Protein AF-0000000068879918 (afdb_homodimer)

Structure (mmCIF, N/CA/C/O backbone):
data_AF-0000000068879918-model_v1
#
loop_
_entity.id
_entity.type
_entity.pdbx_description
1 polymer 'Methyltransferase type 11'
#
loop_
_atom_site.group_PDB
_atom_site.id
_atom_site.type_symbol
_atom_site.label_atom_id
_atom_site.label_alt_id
_atom_site.label_comp_id
_atom_site.label_asym_id
_atom_site.label_entity_id
_atom_site.label_seq_id
_atom_site.pdbx_PDB_ins_code
_atom_site.Cartn_x
_atom_site.Cartn_y
_atom_site.Cartn_z
_atom_site.occupancy
_atom_site.B_iso_or_equiv
_atom_site.auth_seq_id
_atom_site.auth_comp_id
_atom_site.auth_asym_id
_atom_site.auth_atom_id
_atom_site.pdbx_PDB_model_num
ATOM 1 N N . MET A 1 1 ? -25.469 12.383 13.219 1 71.81 1 MET A N 1
ATOM 2 C CA . MET A 1 1 ? -25.219 13.414 14.227 1 71.81 1 MET A CA 1
ATOM 3 C C . MET A 1 1 ? -23.906 14.141 13.953 1 71.81 1 MET A C 1
ATOM 5 O O . MET A 1 1 ? -22.953 13.539 13.477 1 71.81 1 MET A O 1
ATOM 9 N N . ALA A 1 2 ? -24.047 15.398 14.344 1 74.88 2 ALA A N 1
ATOM 10 C CA . ALA A 1 2 ? -22.891 16.281 14.164 1 74.88 2 ALA A CA 1
ATOM 11 C C . ALA A 1 2 ? -21.719 15.828 15.031 1 74.88 2 ALA A C 1
ATOM 13 O O . ALA A 1 2 ? -21.906 15.094 16 1 74.88 2 ALA A O 1
ATOM 14 N N . THR A 1 3 ? -20.391 16.094 14.531 1 83.75 3 THR A N 1
ATOM 15 C CA . THR A 1 3 ? -19.188 15.781 15.273 1 83.75 3 THR A CA 1
ATOM 16 C C . THR A 1 3 ? -19.234 16.375 16.688 1 83.75 3 THR A C 1
ATOM 18 O O . THR A 1 3 ? -19.594 17.547 16.859 1 83.75 3 THR A O 1
ATOM 21 N N . ALA A 1 4 ? -18.984 15.562 17.625 1 81.88 4 ALA A N 1
ATOM 22 C CA . ALA A 1 4 ? -18.875 16.031 19 1 81.88 4 ALA A CA 1
ATOM 23 C C . ALA A 1 4 ? -17.5 16.656 19.266 1 81.88 4 ALA A C 1
ATOM 25 O O . ALA A 1 4 ? -16.562 15.969 19.656 1 81.88 4 ALA A O 1
ATOM 26 N N . THR A 1 5 ? -17.5 17.938 19.094 1 85.38 5 THR A N 1
ATOM 27 C CA . THR A 1 5 ? -16.234 18.656 19.188 1 85.38 5 THR A CA 1
ATOM 28 C C . THR A 1 5 ? -15.594 18.484 20.562 1 85.38 5 THR A C 1
ATOM 30 O O . THR A 1 5 ? -14.367 18.375 20.672 1 85.38 5 THR A O 1
ATOM 33 N N . ASP A 1 6 ? -16.422 18.453 21.531 1 85.56 6 ASP A N 1
ATOM 34 C CA . ASP A 1 6 ? -15.922 18.266 22.891 1 85.56 6 ASP A CA 1
ATOM 35 C C . ASP A 1 6 ? -15.242 16.906 23.047 1 85.56 6 ASP A C 1
ATOM 37 O O . ASP A 1 6 ? -14.242 16.781 23.75 1 85.56 6 ASP A O 1
ATOM 41 N N . SER A 1 7 ? -15.812 15.938 22.422 1 84.62 7 SER A N 1
ATOM 42 C CA . SER A 1 7 ? -15.234 14.602 22.484 1 84.62 7 SER A CA 1
ATOM 43 C C . SER A 1 7 ? -13.875 14.547 21.797 1 84.62 7 SER A C 1
ATOM 45 O O . SER A 1 7 ? -12.969 13.859 22.25 1 84.62 7 SER A O 1
ATOM 47 N N . VAL A 1 8 ? -13.695 15.242 20.703 1 88.5 8 VAL A N 1
ATOM 48 C CA . VAL A 1 8 ? -12.422 15.312 20 1 88.5 8 VAL A CA 1
ATOM 49 C C . VAL A 1 8 ? -11.375 15.984 20.875 1 88.5 8 VAL A C 1
ATOM 51 O O . VAL A 1 8 ? -10.266 15.469 21.031 1 88.5 8 VAL A O 1
ATOM 54 N N . ALA A 1 9 ? -11.766 17.094 21.484 1 88.25 9 ALA A N 1
ATOM 55 C CA . ALA A 1 9 ? -10.852 17.812 22.359 1 88.25 9 ALA A CA 1
ATOM 56 C C . ALA A 1 9 ? -10.445 16.969 23.547 1 88.25 9 ALA A C 1
ATOM 58 O O . ALA A 1 9 ? -9.281 16.969 23.953 1 88.25 9 ALA A O 1
ATOM 59 N N . GLN A 1 10 ? -11.406 16.297 24.109 1 85.06 10 GLN A N 1
ATOM 60 C CA . GLN A 1 10 ? -11.125 15.422 25.25 1 85.06 10 GLN A CA 1
ATOM 61 C C . GLN A 1 10 ? -10.188 14.289 24.859 1 85.06 10 GLN A C 1
ATOM 63 O O . GLN A 1 10 ? -9.273 13.945 25.609 1 85.06 10 GLN A O 1
ATOM 68 N N . LEU A 1 11 ? -10.414 13.719 23.688 1 84.25 11 LEU A N 1
ATOM 69 C CA . LEU A 1 11 ? -9.547 12.656 23.203 1 84.25 11 LEU A CA 1
ATOM 70 C C . LEU A 1 11 ? -8.102 13.133 23.109 1 84.25 11 LEU A C 1
ATOM 72 O O . LEU A 1 11 ? -7.199 12.508 23.672 1 84.25 11 LEU A O 1
ATOM 76 N N . TYR A 1 12 ? -7.887 14.188 22.516 1 88.81 12 TYR A N 1
ATOM 77 C CA . TYR A 1 12 ? -6.535 14.672 22.266 1 88.81 12 TYR A CA 1
ATOM 78 C C . TYR A 1 12 ? -5.914 15.234 23.531 1 88.81 12 TYR A C 1
ATOM 80 O O . TYR A 1 12 ? -4.688 15.281 23.672 1 88.81 12 TYR A O 1
ATOM 88 N N . SER A 1 13 ? -6.715 15.664 24.438 1 86.31 13 SER A N 1
ATOM 89 C CA . SER A 1 13 ? -6.176 16 25.75 1 86.31 13 SER A CA 1
ATOM 90 C C . SER A 1 13 ? -5.621 14.773 26.453 1 86.31 13 SER A C 1
ATOM 92 O O . SER A 1 13 ? -4.559 14.836 27.078 1 86.31 13 SER A O 1
ATOM 94 N N . THR A 1 14 ? -6.363 13.719 26.297 1 83.94 14 THR A N 1
ATOM 95 C CA . THR A 1 14 ? -5.996 12.461 26.953 1 83.94 14 THR A CA 1
ATOM 96 C C . THR A 1 14 ? -4.711 11.898 26.359 1 83.94 14 THR A C 1
ATOM 98 O O . THR A 1 14 ? -3.873 11.352 27.078 1 83.94 14 THR A O 1
ATOM 101 N N . ILE A 1 15 ? -4.539 12.156 25.062 1 84 15 ILE A N 1
ATOM 102 C CA . ILE A 1 15 ? -3.387 11.531 24.406 1 84 15 ILE A CA 1
ATOM 103 C C . ILE A 1 15 ? -2.367 12.609 24.031 1 84 15 ILE A C 1
ATOM 105 O O . ILE A 1 15 ? -1.594 12.43 23.094 1 84 15 ILE A O 1
ATOM 109 N N . ALA A 1 16 ? -2.367 13.68 24.688 1 83.62 16 ALA A N 1
ATOM 110 C CA . ALA A 1 16 ? -1.575 14.844 24.312 1 83.62 16 ALA A CA 1
ATOM 111 C C . ALA A 1 16 ? -0.088 14.508 24.266 1 83.62 16 ALA A C 1
ATOM 113 O O . ALA A 1 16 ? 0.608 14.867 23.312 1 83.62 16 ALA A O 1
ATOM 114 N N . THR A 1 17 ? 0.417 13.789 25.219 1 84.56 17 THR A N 1
ATOM 115 C CA . THR A 1 17 ? 1.835 13.453 25.281 1 84.56 17 THR A CA 1
ATOM 116 C C . THR A 1 17 ? 2.23 12.547 24.125 1 84.56 17 THR A C 1
ATOM 118 O O . THR A 1 17 ? 3.258 12.766 23.469 1 84.56 17 THR A O 1
ATOM 121 N N . SER A 1 18 ? 1.394 11.594 23.844 1 86.12 18 SER A N 1
ATOM 122 C CA . SER A 1 18 ? 1.665 10.703 22.734 1 86.12 18 SER A CA 1
ATOM 123 C C . SER A 1 18 ? 1.557 11.438 21.391 1 86.12 18 SER A C 1
ATOM 125 O O . SER A 1 18 ? 2.326 11.172 20.469 1 86.12 18 SER A O 1
ATOM 127 N N . GLU A 1 19 ? 0.648 12.305 21.359 1 85.56 19 GLU A N 1
ATOM 128 C CA . GLU A 1 19 ? 0.475 13.086 20.125 1 85.56 19 GLU A CA 1
ATOM 129 C C . GLU A 1 19 ? 1.695 13.953 19.859 1 85.56 19 GLU A C 1
ATOM 131 O O . GLU A 1 19 ? 2.078 14.148 18.703 1 85.56 19 GLU A O 1
ATOM 136 N N . ALA A 1 20 ? 2.336 14.383 20.875 1 85.12 20 ALA A N 1
ATOM 137 C CA . ALA A 1 20 ? 3.496 15.258 20.75 1 85.12 20 ALA A CA 1
ATOM 138 C C . ALA A 1 20 ? 4.66 14.531 20.078 1 85.12 20 ALA A C 1
ATOM 140 O O . ALA A 1 20 ? 5.484 15.156 19.406 1 85.12 20 ALA A O 1
ATOM 141 N N . THR A 1 21 ? 4.625 13.211 20.172 1 86.88 21 THR A N 1
ATOM 142 C CA . THR A 1 21 ? 5.758 12.461 19.641 1 86.88 21 THR A CA 1
ATOM 143 C C . THR A 1 21 ? 5.344 11.633 18.438 1 86.88 21 THR A C 1
ATOM 145 O O . THR A 1 21 ? 6.191 11.047 17.75 1 86.88 21 THR A O 1
ATOM 148 N N . ARG A 1 22 ? 4.152 11.641 18.078 1 87.06 22 ARG A N 1
ATOM 149 C CA . ARG A 1 22 ? 3.6 10.734 17.078 1 87.06 22 ARG A CA 1
ATOM 150 C C . ARG A 1 22 ? 4.301 10.914 15.734 1 87.06 22 ARG A C 1
ATOM 152 O O . ARG A 1 22 ? 4.73 9.938 15.117 1 87.06 22 ARG A O 1
ATOM 159 N N . LEU A 1 23 ? 4.406 12.156 15.305 1 87.94 23 LEU A N 1
ATOM 160 C CA . LEU A 1 23 ? 4.949 12.414 13.977 1 87.94 23 LEU A CA 1
ATOM 161 C C . LEU A 1 23 ? 6.438 12.094 13.922 1 87.94 23 LEU A C 1
ATOM 163 O O . LEU A 1 23 ? 6.973 11.773 12.859 1 87.94 23 LEU A O 1
ATOM 167 N N . ALA A 1 24 ? 7.113 12.156 15.055 1 88.31 24 ALA A N 1
ATOM 168 C CA . ALA A 1 24 ? 8.516 11.766 15.117 1 88.31 24 ALA A CA 1
ATOM 169 C C . ALA A 1 24 ? 8.68 10.266 14.891 1 88.31 24 ALA A C 1
ATOM 171 O O . ALA A 1 24 ? 9.688 9.82 14.336 1 88.31 24 ALA A O 1
ATOM 172 N N . LEU A 1 25 ? 7.684 9.539 15.211 1 91.81 25 LEU A N 1
ATOM 173 C CA . LEU A 1 25 ? 7.711 8.086 15.094 1 91.81 25 LEU A CA 1
ATOM 174 C C . LEU A 1 25 ? 7.355 7.652 13.672 1 91.81 25 LEU A C 1
ATOM 176 O O . LEU A 1 25 ? 7.488 6.477 13.328 1 91.81 25 LEU A O 1
ATOM 180 N N . HIS A 1 26 ? 6.941 8.578 12.859 1 95.38 26 HIS A N 1
ATOM 181 C CA . HIS A 1 26 ? 6.547 8.312 11.477 1 95.38 26 HIS A CA 1
ATOM 182 C C . HIS A 1 26 ? 7.27 9.242 10.508 1 95.38 26 HIS A C 1
ATOM 184 O O . HIS A 1 26 ? 6.66 10.148 9.945 1 95.38 26 HIS A O 1
ATOM 190 N N . PRO A 1 27 ? 8.508 8.938 10.297 1 96.38 27 PRO A N 1
ATOM 191 C CA . PRO A 1 27 ? 9.367 9.875 9.586 1 96.38 27 PRO A CA 1
ATOM 192 C C . PRO A 1 27 ? 8.922 10.109 8.141 1 96.38 27 PRO A C 1
ATOM 194 O O . PRO A 1 27 ? 9.07 11.211 7.617 1 96.38 27 PRO A O 1
ATOM 197 N N . MET A 1 28 ? 8.422 9.086 7.457 1 97.56 28 MET A N 1
ATOM 198 C CA . MET A 1 28 ? 7.996 9.305 6.078 1 97.56 28 MET A CA 1
ATOM 199 C C . MET A 1 28 ? 6.777 10.219 6.02 1 97.56 28 MET A C 1
ATOM 201 O O . MET A 1 28 ? 6.703 11.109 5.172 1 97.56 28 MET A O 1
ATOM 205 N N . GLU A 1 29 ? 5.789 9.969 6.945 1 97.81 29 GLU A N 1
ATOM 206 C CA . GLU A 1 29 ? 4.652 10.883 7 1 97.81 29 GLU A CA 1
ATOM 207 C C . GLU A 1 29 ? 5.109 12.32 7.207 1 97.81 29 GLU A C 1
ATOM 209 O O . GLU A 1 29 ? 4.656 13.227 6.5 1 97.81 29 GLU A O 1
ATOM 214 N N . ARG A 1 30 ? 5.988 12.539 8.148 1 97.06 30 ARG A N 1
ATOM 215 C CA . ARG A 1 30 ? 6.492 13.867 8.484 1 97.06 30 ARG A CA 1
ATOM 216 C C . ARG A 1 30 ? 7.219 14.492 7.297 1 97.06 30 ARG A C 1
ATOM 218 O O . ARG A 1 30 ? 6.875 15.594 6.863 1 97.06 30 ARG A O 1
ATOM 225 N N . GLU A 1 31 ? 8.148 13.766 6.719 1 97.88 31 GLU A N 1
ATOM 226 C CA . GLU A 1 31 ? 9.039 14.32 5.703 1 97.88 31 GLU A CA 1
ATOM 227 C C . GLU A 1 31 ? 8.289 14.578 4.398 1 97.88 31 GLU A C 1
ATOM 229 O O . GLU A 1 31 ? 8.516 15.602 3.742 1 97.88 31 GLU A O 1
ATOM 234 N N . ILE A 1 32 ? 7.438 13.68 4.004 1 98.44 32 ILE A N 1
ATOM 235 C CA . ILE A 1 32 ? 6.727 13.859 2.744 1 98.44 32 ILE A CA 1
ATOM 236 C C . ILE A 1 32 ? 5.719 15 2.877 1 98.44 32 ILE A C 1
ATOM 238 O O . ILE A 1 32 ? 5.535 15.789 1.947 1 98.44 32 ILE A O 1
ATOM 242 N N . THR A 1 33 ? 5.062 15.094 4.043 1 98.56 33 THR A N 1
ATOM 243 C CA . THR A 1 33 ? 4.164 16.203 4.301 1 98.56 33 THR A CA 1
ATOM 244 C C . THR A 1 33 ? 4.91 17.531 4.223 1 98.56 33 THR A C 1
ATOM 246 O O . THR A 1 33 ? 4.5 18.438 3.5 1 98.56 33 THR A O 1
ATOM 249 N N . LEU A 1 34 ? 6.016 17.641 4.879 1 98.31 34 LEU A N 1
ATOM 250 C CA . LEU A 1 34 ? 6.805 18.859 4.895 1 98.31 34 LEU A CA 1
ATOM 251 C C . LEU A 1 34 ? 7.312 19.203 3.496 1 98.31 34 LEU A C 1
ATOM 253 O O . LEU A 1 34 ? 7.262 20.359 3.072 1 98.31 34 LEU A O 1
ATOM 257 N N . ARG A 1 35 ? 7.789 18.203 2.762 1 98.5 35 ARG A N 1
ATOM 258 C CA . ARG A 1 35 ? 8.273 18.422 1.403 1 98.5 35 ARG A CA 1
ATOM 259 C C . ARG A 1 35 ? 7.156 18.938 0.5 1 98.5 35 ARG A C 1
ATOM 261 O O . ARG A 1 35 ? 7.383 19.812 -0.336 1 98.5 35 ARG A O 1
ATOM 268 N N . THR A 1 36 ? 6.008 18.344 0.659 1 98.75 36 THR A N 1
ATOM 269 C CA . THR A 1 36 ? 4.859 18.781 -0.127 1 98.75 36 THR A CA 1
ATOM 270 C C . THR A 1 36 ? 4.531 20.25 0.17 1 98.75 36 THR A C 1
ATOM 272 O O . THR A 1 36 ? 4.328 21.031 -0.75 1 98.75 36 THR A O 1
ATOM 275 N N . ILE A 1 37 ? 4.523 20.594 1.46 1 98.75 37 ILE A N 1
ATOM 276 C CA . ILE A 1 37 ? 4.219 21.969 1.869 1 98.75 37 ILE A CA 1
ATOM 277 C C . ILE A 1 37 ? 5.293 22.906 1.335 1 98.75 37 ILE A C 1
ATOM 279 O O . ILE A 1 37 ? 4.977 23.922 0.697 1 98.75 37 ILE A O 1
ATOM 283 N N . ARG A 1 38 ? 6.5 22.578 1.522 1 98.5 38 ARG A N 1
ATOM 284 C CA . ARG A 1 38 ? 7.633 23.406 1.136 1 98.5 38 ARG A CA 1
ATOM 285 C C . ARG A 1 38 ? 7.656 23.641 -0.373 1 98.5 38 ARG A C 1
ATOM 287 O O . ARG A 1 38 ? 8.023 24.719 -0.838 1 98.5 38 ARG A O 1
ATOM 294 N N . ALA A 1 39 ? 7.254 22.656 -1.117 1 98.19 39 ALA A N 1
ATOM 295 C CA . ALA A 1 39 ? 7.289 22.734 -2.576 1 98.19 39 ALA A CA 1
ATOM 296 C C . ALA A 1 39 ? 6.273 23.734 -3.102 1 98.19 39 ALA A C 1
ATOM 298 O O . ALA A 1 39 ? 6.387 24.219 -4.234 1 98.19 39 ALA A O 1
ATOM 299 N N . HIS A 1 40 ? 5.312 24.078 -2.236 1 98.25 40 HIS A N 1
ATOM 300 C CA . HIS A 1 40 ? 4.223 24.906 -2.744 1 98.25 40 HIS A CA 1
ATOM 301 C C . HIS A 1 40 ? 4.188 26.266 -2.039 1 98.25 40 HIS A C 1
ATOM 303 O O . HIS A 1 40 ? 3.252 27.047 -2.232 1 98.25 40 HIS A O 1
ATOM 309 N N . LEU A 1 41 ? 5.141 26.547 -1.17 1 97.81 41 LEU A N 1
ATOM 310 C CA . LEU A 1 41 ? 5.191 27.812 -0.448 1 97.81 41 LEU A CA 1
ATOM 311 C C . LEU A 1 41 ? 6.391 28.641 -0.887 1 97.81 41 LEU A C 1
ATOM 313 O O . LEU A 1 41 ? 7.512 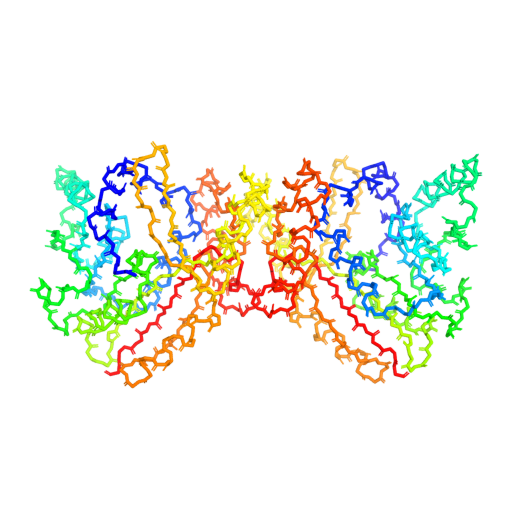28.125 -0.968 1 97.81 41 LEU A O 1
ATOM 317 N N . PRO A 1 42 ? 6.227 29.891 -1.169 1 96.31 42 PRO A N 1
ATOM 318 C CA . PRO A 1 42 ? 7.379 30.781 -1.353 1 96.31 42 PRO A CA 1
ATOM 319 C C . PRO A 1 42 ? 8.148 31.016 -0.057 1 96.31 42 PRO A C 1
ATOM 321 O O . PRO A 1 42 ? 7.703 30.609 1.019 1 96.31 42 PRO A O 1
ATOM 324 N N . ALA A 1 43 ? 9.289 31.641 -0.248 1 96.19 43 ALA A N 1
ATOM 325 C CA . ALA A 1 43 ? 10.078 31.984 0.929 1 96.19 43 ALA A CA 1
ATOM 326 C C . ALA A 1 43 ? 9.359 33.031 1.786 1 96.19 43 ALA A C 1
ATOM 328 O O . ALA A 1 43 ? 8.641 33.875 1.265 1 96.19 43 ALA A O 1
ATOM 329 N N . ALA A 1 44 ? 9.555 32.906 3.035 1 96.88 44 ALA A N 1
ATOM 330 C CA . ALA A 1 44 ? 9.047 33.875 4.004 1 96.88 44 ALA A CA 1
ATOM 331 C C . ALA A 1 44 ? 7.535 34.031 3.881 1 96.88 44 ALA A C 1
ATOM 333 O O . ALA A 1 44 ? 7.027 35.156 3.791 1 96.88 44 ALA A O 1
ATOM 334 N N . SER A 1 45 ? 6.84 32.906 3.83 1 98.06 45 SER A N 1
ATOM 335 C CA . SER A 1 45 ? 5.391 32.875 3.654 1 98.06 45 SER A CA 1
ATOM 336 C C . SER A 1 45 ? 4.668 33.125 4.977 1 98.06 45 SER A C 1
ATOM 338 O O . SER A 1 45 ? 5.219 32.844 6.047 1 98.06 45 SER A O 1
ATOM 340 N N . ALA A 1 46 ? 3.498 33.719 4.875 1 98.75 46 ALA A N 1
ATOM 341 C CA . ALA A 1 46 ? 2.521 33.656 5.961 1 98.75 46 ALA A CA 1
ATOM 342 C C . ALA A 1 46 ? 1.729 32.375 5.918 1 98.75 46 ALA A C 1
ATOM 344 O O . ALA A 1 46 ? 1.138 32.031 4.891 1 98.75 46 ALA A O 1
ATOM 345 N N . VAL A 1 47 ? 1.777 31.609 7.047 1 98.88 47 VAL A N 1
ATOM 346 C CA . VAL A 1 47 ? 1.152 30.281 7.062 1 98.88 47 VAL A CA 1
ATOM 347 C C . VAL A 1 47 ? 0.198 30.188 8.25 1 98.88 47 VAL A C 1
ATOM 349 O O . VAL A 1 47 ? 0.524 30.625 9.359 1 98.88 47 VAL A O 1
ATOM 352 N N . ALA A 1 48 ? -0.997 29.75 8.023 1 98.94 48 ALA A N 1
ATOM 353 C CA . ALA A 1 48 ? -1.915 29.375 9.094 1 98.94 48 ALA A CA 1
ATOM 354 C C . ALA A 1 48 ? -1.954 27.859 9.281 1 98.94 48 ALA A C 1
ATOM 356 O O . ALA A 1 48 ? -2.26 27.125 8.344 1 98.94 48 ALA A O 1
ATOM 357 N N . ASP A 1 49 ? -1.617 27.375 10.445 1 98.88 49 ASP A N 1
ATOM 358 C CA . ASP A 1 49 ? -1.712 25.953 10.797 1 98.88 49 ASP A CA 1
ATOM 359 C C . ASP A 1 49 ? -2.971 25.672 11.609 1 98.88 49 ASP A C 1
ATOM 361 O O . ASP A 1 49 ? -2.945 25.75 12.844 1 98.88 49 ASP A O 1
ATOM 365 N N . VAL A 1 50 ? -4.047 25.281 10.93 1 98.75 50 VAL A N 1
ATOM 366 C CA . VAL A 1 50 ? -5.355 25.047 11.531 1 98.75 50 VAL A CA 1
ATOM 367 C C . VAL A 1 50 ? -5.469 23.578 11.969 1 98.75 50 VAL A C 1
ATOM 369 O O . VAL A 1 50 ? -5.453 22.672 11.133 1 98.75 50 VAL A O 1
ATOM 372 N N . GLY A 1 51 ? -5.676 23.391 13.25 1 97.81 51 GLY A N 1
ATOM 373 C CA . GLY A 1 51 ? -5.586 22.047 13.805 1 97.81 51 GLY A CA 1
ATOM 374 C C . GLY A 1 51 ? -4.156 21.562 13.953 1 97.81 51 GLY A C 1
ATOM 375 O O . GLY A 1 51 ? -3.859 20.391 13.672 1 97.81 51 GLY A O 1
ATOM 376 N N . GLY A 1 52 ? -3.287 22.406 14.391 1 97.25 52 GLY A N 1
ATOM 377 C CA . GLY A 1 52 ? -1.855 22.156 14.305 1 97.25 52 GLY A CA 1
ATOM 378 C C . GLY A 1 52 ? -1.321 21.359 15.477 1 97.25 52 GLY A C 1
ATOM 379 O O . GLY A 1 52 ? -0.159 20.953 15.477 1 97.25 52 GLY A O 1
ATOM 380 N N . GLY A 1 53 ? -2.146 21.078 16.484 1 96.69 53 GLY A N 1
ATOM 381 C CA . GLY A 1 53 ? -1.745 20.281 17.625 1 96.69 53 GLY A CA 1
ATOM 382 C C . GLY A 1 53 ? -0.607 20.906 18.422 1 96.69 53 GLY A C 1
ATOM 383 O O . GLY A 1 53 ? -0.645 22.094 18.75 1 96.69 53 GLY A O 1
ATOM 384 N N . PRO A 1 54 ? 0.319 20.109 18.797 1 96.25 54 PRO A N 1
ATOM 385 C CA . PRO A 1 54 ? 1.458 20.625 19.547 1 96.25 54 PRO A CA 1
ATOM 386 C C . PRO A 1 54 ? 2.445 21.406 18.688 1 96.25 54 PRO A C 1
ATOM 388 O O . PRO A 1 54 ? 3.506 21.812 19.156 1 96.25 54 PRO A O 1
ATOM 391 N N . GLY A 1 55 ? 2.182 21.547 17.453 1 97.31 55 GLY A N 1
ATOM 392 C CA . GLY A 1 55 ? 2.867 22.5 16.609 1 97.31 55 GLY A CA 1
ATOM 393 C C . GLY A 1 55 ? 4.102 21.922 15.938 1 97.31 55 GLY A C 1
ATOM 394 O O . GLY A 1 55 ? 5.035 22.672 15.609 1 97.31 55 GLY A O 1
ATOM 395 N N . LYS A 1 56 ? 4.16 20.641 15.664 1 96.19 56 LYS A N 1
ATOM 396 C CA . LYS A 1 56 ? 5.348 20.031 15.078 1 96.19 56 LYS A CA 1
ATOM 397 C C . LYS A 1 56 ? 5.617 20.578 13.68 1 96.19 56 LYS A C 1
ATOM 399 O O . LYS A 1 56 ? 6.734 21 13.383 1 96.19 56 LYS A O 1
ATOM 404 N N . LEU A 1 57 ? 4.652 20.609 12.844 1 97.88 57 LEU A N 1
ATOM 405 C CA . LEU A 1 57 ? 4.816 21.141 11.492 1 97.88 57 LEU A CA 1
ATOM 406 C C . LEU A 1 57 ? 4.941 22.656 11.516 1 97.88 57 LEU A C 1
ATOM 408 O O . LEU A 1 57 ? 5.727 23.234 10.758 1 97.88 57 LEU A O 1
ATOM 412 N N . ALA A 1 58 ? 4.215 23.281 12.406 1 98.31 58 ALA A N 1
ATOM 413 C CA . ALA A 1 58 ? 4.258 24.734 12.523 1 98.31 58 ALA A CA 1
ATOM 414 C C . ALA A 1 58 ? 5.66 25.219 12.875 1 98.31 58 ALA A C 1
ATOM 416 O O . ALA A 1 58 ? 6.191 26.125 12.219 1 98.31 58 ALA A O 1
ATOM 417 N N . PHE A 1 59 ? 6.277 24.594 13.867 1 97.88 59 PHE A N 1
ATOM 418 C CA . PHE A 1 59 ? 7.609 25.016 14.297 1 97.88 59 PHE A CA 1
ATOM 419 C C . PHE A 1 59 ? 8.648 24.703 13.227 1 97.88 59 PHE A C 1
ATOM 421 O O . PHE A 1 59 ? 9.609 25.438 13.047 1 97.88 59 PHE A O 1
ATOM 428 N N . ALA A 1 60 ? 8.461 23.594 12.516 1 97.31 60 ALA A N 1
ATOM 429 C CA . ALA A 1 60 ? 9.367 23.281 11.414 1 97.31 60 ALA A CA 1
ATOM 430 C C . ALA A 1 60 ? 9.312 24.359 10.336 1 97.31 60 ALA A C 1
ATOM 432 O O . ALA A 1 60 ? 10.344 24.766 9.797 1 97.31 60 ALA A O 1
ATOM 433 N N . LEU A 1 61 ? 8.125 24.859 10.039 1 98.31 61 LEU A N 1
ATOM 434 C CA . LEU A 1 61 ? 7.961 25.906 9.039 1 98.31 61 LEU A CA 1
ATOM 435 C C . LEU A 1 61 ? 8.5 27.234 9.547 1 98.31 61 LEU A C 1
ATOM 437 O O . LEU A 1 61 ? 9.062 28.016 8.781 1 98.31 61 LEU A O 1
ATOM 441 N N . ALA A 1 62 ? 8.336 27.469 10.836 1 98.31 62 ALA A N 1
ATOM 442 C CA . ALA A 1 62 ? 8.953 28.656 11.43 1 98.31 62 ALA A CA 1
ATOM 443 C C . ALA A 1 62 ? 10.477 28.609 11.305 1 98.31 62 ALA A C 1
ATOM 445 O O . ALA A 1 62 ? 11.117 29.609 11 1 98.31 62 ALA A O 1
ATOM 446 N N . ASP A 1 63 ? 11.023 27.422 11.547 1 97.44 63 ASP A N 1
ATOM 447 C CA . ASP A 1 63 ? 12.461 27.219 11.398 1 97.44 63 ASP A CA 1
ATOM 448 C C . ASP A 1 63 ? 12.914 27.531 9.977 1 97.44 63 ASP A C 1
ATOM 450 O O . ASP A 1 63 ? 14.062 27.938 9.758 1 97.44 63 ASP A O 1
ATOM 454 N N . ASP A 1 64 ? 12.008 27.359 9.039 1 97.38 64 ASP A N 1
ATOM 455 C CA . ASP A 1 64 ? 12.305 27.625 7.637 1 97.38 64 ASP A CA 1
ATOM 456 C C . ASP A 1 64 ? 12.188 29.125 7.332 1 97.38 64 ASP A C 1
ATOM 458 O O . ASP A 1 64 ? 12.484 29.562 6.219 1 97.38 64 ASP A O 1
ATOM 462 N N . GLY A 1 65 ? 11.648 29.906 8.258 1 97.31 65 GLY A N 1
ATOM 463 C CA . GLY A 1 65 ? 11.57 31.344 8.078 1 97.31 65 GLY A CA 1
ATOM 464 C C . GLY A 1 65 ? 10.172 31.844 7.797 1 97.31 65 GLY A C 1
ATOM 465 O O . GLY A 1 65 ? 9.977 33 7.473 1 97.31 65 GLY A O 1
ATOM 466 N N . HIS A 1 66 ? 9.188 30.984 7.914 1 98.38 66 HIS A N 1
ATOM 467 C CA . HIS A 1 66 ? 7.805 31.391 7.66 1 98.38 66 HIS A CA 1
ATOM 468 C C . HIS A 1 66 ? 7.172 32 8.906 1 98.38 66 HIS A C 1
ATOM 470 O O . HIS A 1 66 ? 7.57 31.688 10.031 1 98.38 66 HIS A O 1
ATOM 476 N N . ALA A 1 67 ? 6.277 32.938 8.711 1 98.44 67 ALA A N 1
ATOM 477 C CA . ALA A 1 67 ? 5.43 33.438 9.797 1 98.44 67 ALA A CA 1
ATOM 478 C C . ALA A 1 67 ? 4.195 32.562 9.969 1 98.44 67 ALA A C 1
ATOM 480 O O . ALA A 1 67 ? 3.314 32.531 9.109 1 98.44 67 ALA A O 1
ATOM 481 N N . VAL A 1 68 ? 4.152 31.844 11.117 1 98.75 68 VAL A N 1
ATOM 482 C CA . VAL A 1 68 ? 3.131 30.797 11.258 1 98.75 68 VAL A CA 1
ATOM 483 C C . VAL A 1 68 ? 2.193 31.156 12.414 1 98.75 68 VAL A C 1
ATOM 485 O O . VAL A 1 68 ? 2.646 31.469 13.516 1 98.75 68 VAL A O 1
ATOM 488 N N . ASP A 1 69 ? 0.912 31.188 12.164 1 98.81 69 ASP A N 1
ATOM 489 C CA . ASP A 1 69 ? -0.134 31.234 13.18 1 98.81 69 ASP A CA 1
ATOM 490 C C . ASP A 1 69 ? -0.735 29.844 13.414 1 98.81 69 ASP A C 1
ATOM 492 O O . ASP A 1 69 ? -1.186 29.188 12.469 1 98.81 69 ASP A O 1
ATOM 496 N N . LEU A 1 70 ? -0.745 29.375 14.672 1 98.69 70 LEU A N 1
ATOM 497 C CA . LEU A 1 70 ? -1.251 28.047 14.992 1 98.69 70 LEU A CA 1
ATOM 498 C C . LEU A 1 70 ? -2.566 28.125 15.758 1 98.69 70 LEU A C 1
ATOM 500 O O . LEU A 1 70 ? -2.689 28.922 16.703 1 98.69 70 LEU A O 1
ATOM 504 N N . VAL A 1 71 ? -3.568 27.422 15.305 1 98.5 71 VAL A N 1
ATOM 505 C CA . VAL A 1 71 ? -4.852 27.281 15.984 1 98.5 71 VAL A CA 1
ATOM 506 C C . VAL A 1 71 ? -5.168 25.797 16.188 1 98.5 71 VAL A C 1
ATOM 508 O O . VAL A 1 71 ? -4.965 24.984 15.273 1 98.5 71 VAL A O 1
ATOM 511 N N . ASP A 1 72 ? -5.578 25.422 17.328 1 98.06 72 ASP A N 1
ATOM 512 C CA . ASP A 1 72 ? -6.039 24.062 17.578 1 98.06 72 ASP A CA 1
ATOM 513 C C . ASP A 1 72 ? -7.242 24.047 18.516 1 98.06 72 ASP A C 1
ATOM 515 O O . ASP A 1 72 ? -7.355 24.891 19.406 1 98.06 72 ASP A O 1
ATOM 519 N N . LEU A 1 73 ? -8.062 23.031 18.359 1 97 73 LEU A N 1
ATOM 520 C CA . LEU A 1 73 ? -9.289 22.891 19.125 1 97 73 LEU A CA 1
ATOM 521 C C . LEU A 1 73 ? -8.977 22.562 20.578 1 97 73 LEU A C 1
ATOM 523 O O . LEU A 1 73 ? -9.75 22.922 21.484 1 97 73 LEU A O 1
ATOM 527 N N . THR A 1 74 ? -7.879 21.906 20.891 1 96.5 74 THR A N 1
ATOM 528 C CA . THR A 1 74 ? -7.582 21.297 22.172 1 96.5 74 THR A CA 1
ATOM 529 C C . THR A 1 74 ? -6.648 22.172 23 1 96.5 74 THR A C 1
ATOM 531 O O . THR A 1 74 ? -5.461 22.281 22.688 1 96.5 74 THR A O 1
ATOM 534 N N . PRO A 1 75 ? -7.094 22.703 24.125 1 96.62 75 PRO A N 1
ATOM 535 C CA . PRO A 1 75 ? -6.258 23.562 24.953 1 96.62 75 PRO A CA 1
ATOM 536 C C . PRO A 1 75 ? -4.965 22.891 25.406 1 96.62 75 PRO A C 1
ATOM 538 O O . PRO A 1 75 ? -3.908 23.531 25.422 1 96.62 75 PRO A O 1
ATOM 541 N N . ALA A 1 76 ? -5.062 21.625 25.703 1 95.88 76 ALA A N 1
ATOM 542 C CA . ALA A 1 76 ? -3.883 20.906 26.172 1 95.88 76 ALA A CA 1
ATOM 543 C C . ALA A 1 76 ? -2.803 20.875 25.094 1 95.88 76 ALA A C 1
ATOM 545 O O . ALA A 1 76 ? -1.61 20.953 25.391 1 95.88 76 ALA A O 1
ATOM 546 N N . LEU A 1 77 ? -3.193 20.719 23.828 1 96.69 77 LEU A N 1
ATOM 547 C CA . LEU A 1 77 ? -2.23 20.688 22.734 1 96.69 77 LEU A CA 1
ATOM 548 C C . LEU A 1 77 ? -1.636 22.062 22.484 1 96.69 77 LEU A C 1
ATOM 550 O O . LEU A 1 77 ? -0.436 22.188 22.234 1 96.69 77 LEU A O 1
ATOM 554 N N . VAL A 1 78 ? -2.449 23.109 22.641 1 97.75 78 VAL A N 1
ATOM 555 C CA . VAL A 1 78 ? -1.969 24.484 22.5 1 97.75 78 VAL A CA 1
ATOM 556 C C . VAL A 1 78 ? -0.978 24.797 23.609 1 97.75 78 VAL A C 1
ATOM 558 O O . VAL A 1 78 ? 0.021 25.484 23.391 1 97.75 78 VAL A O 1
ATOM 561 N N . ALA A 1 79 ? -1.225 24.266 24.766 1 97.38 79 ALA A N 1
ATOM 562 C CA . ALA A 1 79 ? -0.319 24.453 25.891 1 97.38 79 ALA A CA 1
ATOM 563 C C . ALA A 1 79 ? 1.042 23.828 25.625 1 97.38 79 ALA A C 1
ATOM 565 O O . ALA A 1 79 ? 2.08 24.391 25.984 1 97.38 79 ALA A O 1
ATOM 566 N N . LEU A 1 80 ? 0.994 22.672 25.031 1 97 80 LEU A N 1
ATOM 567 C CA . LEU A 1 80 ? 2.246 22.016 24.656 1 97 80 LEU A CA 1
ATOM 568 C C . LEU A 1 80 ? 3.008 22.844 23.625 1 97 80 LEU A C 1
ATOM 570 O O . LEU A 1 80 ? 4.234 22.969 23.703 1 97 80 LEU A O 1
ATOM 574 N N . ALA A 1 81 ? 2.32 23.422 22.688 1 97.62 81 ALA A N 1
ATOM 575 C CA . ALA A 1 81 ? 2.947 24.312 21.703 1 97.62 81 ALA A CA 1
ATOM 576 C C . ALA A 1 81 ? 3.541 25.547 22.375 1 97.62 81 ALA A C 1
ATOM 578 O O . ALA A 1 81 ? 4.633 25.984 22.016 1 97.62 81 ALA A O 1
ATOM 579 N N . GLN A 1 82 ? 2.824 26.062 23.328 1 97.69 82 GLN A N 1
ATOM 580 C CA . GLN A 1 82 ? 3.307 27.219 24.078 1 97.69 82 GLN A CA 1
ATOM 581 C C . GLN A 1 82 ? 4.574 26.875 24.859 1 97.69 82 GLN A C 1
ATOM 583 O O . GLN A 1 82 ? 5.496 27.688 24.953 1 97.69 82 GLN A O 1
ATOM 588 N N . GLN A 1 83 ? 4.578 25.703 25.422 1 97.12 83 GLN A N 1
ATOM 589 C CA . GLN A 1 83 ? 5.777 25.266 26.141 1 97.12 83 GLN A CA 1
ATOM 590 C C . GLN A 1 83 ? 6.98 25.219 25.203 1 97.12 83 GLN A C 1
ATOM 592 O O . GLN A 1 83 ? 8.078 25.641 25.578 1 97.12 83 GLN A O 1
ATOM 597 N N . GLU A 1 84 ? 6.77 24.672 24.031 1 96.25 84 GLU A N 1
ATOM 598 C CA . GLU A 1 84 ? 7.832 24.656 23.031 1 96.25 84 GLU A CA 1
ATOM 599 C C . GLU A 1 84 ? 8.266 26.078 22.672 1 96.25 84 GLU A C 1
ATOM 601 O O . GLU A 1 84 ? 9.461 26.344 22.531 1 96.25 84 GLU A O 1
ATOM 606 N N . GLN A 1 85 ? 7.328 26.969 22.5 1 96.69 85 GLN A N 1
ATOM 607 C CA . GLN A 1 85 ? 7.578 28.375 22.203 1 96.69 85 GLN A CA 1
ATOM 608 C C . GLN A 1 85 ? 8.438 29.016 23.281 1 96.69 85 GLN A C 1
ATOM 610 O O . GLN A 1 85 ? 9.406 29.719 22.984 1 96.69 85 GLN A O 1
ATOM 615 N N . ASP A 1 86 ? 8.109 28.781 24.469 1 97.06 86 ASP A N 1
ATOM 616 C CA . ASP A 1 86 ? 8.836 29.328 25.625 1 97.06 86 ASP A CA 1
ATOM 617 C C . ASP A 1 86 ? 10.25 28.766 25.703 1 97.06 86 ASP A C 1
ATOM 619 O O . ASP A 1 86 ? 11.195 29.5 26 1 97.06 86 ASP A O 1
ATOM 623 N N . ALA A 1 87 ? 10.336 27.516 25.438 1 96.69 87 ALA A N 1
ATOM 624 C CA . ALA A 1 87 ? 11.656 26.875 25.453 1 96.69 87 ALA A CA 1
ATOM 625 C C . ALA A 1 87 ? 12.562 27.5 24.391 1 96.69 87 ALA A C 1
ATOM 627 O O . ALA A 1 87 ? 13.75 27.719 24.641 1 96.69 87 ALA A O 1
ATOM 628 N N . ARG A 1 88 ? 11.992 27.719 23.266 1 96.5 88 ARG A N 1
ATOM 629 C CA . ARG A 1 88 ? 12.75 28.328 22.188 1 96.5 88 ARG A CA 1
ATOM 630 C C . ARG A 1 88 ? 13.172 29.75 22.562 1 96.5 88 ARG A C 1
ATOM 632 O O . ARG A 1 88 ? 14.312 30.156 22.312 1 96.5 88 ARG A O 1
ATOM 639 N N . ARG A 1 89 ? 12.32 30.5 23.141 1 96.12 89 ARG A N 1
ATOM 640 C CA . ARG A 1 89 ? 12.648 31.844 23.594 1 96.12 89 ARG A CA 1
ATOM 641 C C . ARG A 1 89 ? 13.773 31.828 24.625 1 96.12 89 ARG A C 1
ATOM 643 O O . ARG A 1 89 ? 14.711 32.625 24.547 1 96.12 89 ARG A O 1
ATOM 650 N N . ALA A 1 90 ? 13.617 30.969 25.5 1 96.25 90 ALA A N 1
ATOM 651 C CA . ALA A 1 90 ? 14.586 30.875 26.578 1 96.25 90 ALA A CA 1
ATOM 652 C C . ALA A 1 90 ? 15.969 30.484 26.047 1 96.25 90 ALA A C 1
ATOM 654 O O . ALA A 1 90 ? 16.984 30.906 26.609 1 96.25 90 ALA A O 1
ATOM 655 N N . SER A 1 91 ? 16.016 29.781 25 1 95.56 91 SER A N 1
ATOM 656 C CA . SER A 1 91 ? 17.281 29.328 24.438 1 95.56 91 SER A CA 1
ATOM 657 C C . SER A 1 91 ? 17.812 30.328 23.406 1 95.56 91 SER A C 1
ATOM 659 O O . SER A 1 91 ? 18.812 30.047 22.734 1 95.56 91 SER A O 1
ATOM 661 N N . GLY A 1 92 ? 17.125 31.422 23.188 1 93.06 92 GLY A N 1
ATOM 662 C CA . GLY A 1 92 ? 17.594 32.5 22.328 1 93.06 92 GLY A CA 1
ATOM 663 C C . GLY A 1 92 ? 17.203 32.312 20.859 1 93.06 92 GLY A C 1
ATOM 664 O O . GLY A 1 92 ? 17.734 33 19.984 1 93.06 92 GLY A O 1
ATOM 665 N N . GLN A 1 93 ? 16.344 31.281 20.562 1 90.81 93 GLN A N 1
ATOM 666 C CA . GLN A 1 93 ? 15.898 31.031 19.203 1 90.81 93 GLN A CA 1
ATOM 667 C C . GLN A 1 93 ? 14.727 31.922 18.828 1 90.81 93 GLN A C 1
ATOM 669 O O . GLN A 1 93 ? 13.68 31.438 18.391 1 90.81 93 GLN A O 1
ATOM 674 N N . THR A 1 94 ? 14.852 33.219 18.828 1 88.19 94 THR A N 1
ATOM 675 C CA . THR A 1 94 ? 13.773 34.188 18.703 1 88.19 94 THR A CA 1
ATOM 676 C C . THR A 1 94 ? 13.297 34.281 17.266 1 88.19 94 THR A C 1
ATOM 678 O O . THR A 1 94 ? 12.18 34.719 17 1 88.19 94 THR A O 1
ATOM 681 N N . ASP A 1 95 ? 14.141 33.844 16.344 1 88.44 95 ASP A N 1
ATOM 682 C CA . ASP A 1 95 ? 13.781 33.938 14.922 1 88.44 95 ASP A CA 1
ATOM 683 C C . ASP A 1 95 ? 13.008 32.688 14.484 1 88.44 95 ASP A C 1
ATOM 685 O O . ASP A 1 95 ? 12.57 32.594 13.336 1 88.44 95 ASP A O 1
ATOM 689 N N . HIS A 1 96 ? 12.727 31.781 15.352 1 92.5 96 HIS A N 1
ATOM 690 C CA . HIS A 1 96 ? 12.109 30.5 15.039 1 92.5 96 HIS A CA 1
ATOM 691 C C . HIS A 1 96 ? 10.836 30.281 15.844 1 92.5 96 HIS A C 1
ATOM 693 O O . HIS A 1 96 ? 10.523 29.156 16.234 1 92.5 96 HIS A O 1
ATOM 699 N N . LEU A 1 97 ? 10.156 31.406 16.141 1 96.81 97 LEU A N 1
ATOM 700 C CA . LEU A 1 97 ? 8.93 31.344 16.938 1 96.81 97 LEU A CA 1
ATOM 701 C C . LEU A 1 97 ? 7.699 31.406 16.047 1 96.81 97 LEU A C 1
ATOM 703 O O . LEU A 1 97 ? 7.781 31.875 14.898 1 96.81 97 LEU A O 1
ATOM 707 N N . LEU A 1 98 ? 6.641 30.922 16.562 1 98.31 98 LEU A N 1
ATOM 708 C CA . LEU A 1 98 ? 5.348 31.109 15.906 1 98.31 98 LEU A CA 1
ATOM 709 C C . LEU A 1 98 ? 4.836 32.531 16.125 1 98.31 98 LEU A C 1
ATOM 711 O O . LEU A 1 98 ? 5.086 33.125 17.172 1 98.31 98 LEU A O 1
ATOM 715 N N . ARG A 1 99 ? 4.172 33 15.125 1 97.75 99 ARG A N 1
ATOM 716 C CA . ARG A 1 99 ? 3.623 34.344 15.203 1 97.75 99 ARG A CA 1
ATOM 717 C C . ARG A 1 99 ? 2.504 34.438 16.234 1 97.75 99 ARG A C 1
ATOM 719 O O . ARG A 1 99 ? 2.383 35.438 16.953 1 97.75 99 ARG A O 1
ATOM 726 N N . SER A 1 100 ? 1.683 33.406 16.281 1 97.75 100 SER A N 1
ATOM 727 C CA . SER A 1 100 ? 0.62 33.344 17.281 1 97.75 100 SER A CA 1
ATOM 728 C C . SER A 1 100 ? 0.182 31.922 17.562 1 97.75 100 SER A C 1
ATOM 730 O O . SER A 1 100 ? 0.388 31.031 16.75 1 97.75 100 SER A O 1
ATOM 732 N N . LEU A 1 101 ? -0.322 31.719 18.766 1 97.5 101 LEU A N 1
ATOM 733 C CA . LEU A 1 101 ? -0.943 30.484 19.25 1 97.5 101 LEU A CA 1
ATOM 734 C C . LEU A 1 101 ? -2.326 30.766 19.828 1 97.5 101 LEU A C 1
ATOM 736 O O . LEU A 1 101 ? -2.488 31.672 20.656 1 97.5 101 LEU A O 1
ATOM 740 N N . SER A 1 102 ? -3.348 30.016 19.422 1 97.38 102 SER A N 1
ATOM 741 C CA . SER A 1 102 ? -4.68 30.234 19.984 1 97.38 102 SER A CA 1
ATOM 742 C C . SER A 1 102 ? -5.52 28.953 19.938 1 97.38 102 SER A C 1
ATOM 744 O O . SER A 1 102 ? -5.27 28.078 19.109 1 97.38 102 SER A O 1
ATOM 746 N N . VAL A 1 103 ? -6.469 28.844 20.828 1 97.5 103 VAL A N 1
ATOM 747 C CA . VAL A 1 103 ? -7.473 27.781 20.812 1 97.5 103 VAL A C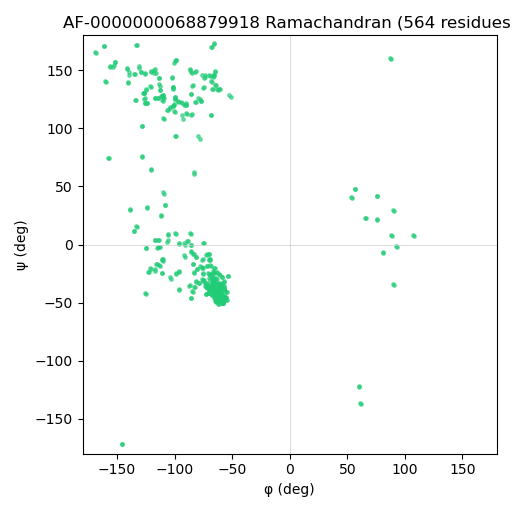A 1
ATOM 748 C C . VAL A 1 103 ? -8.633 28.188 19.906 1 97.5 103 VAL A C 1
ATOM 750 O O . VAL A 1 103 ? -9.141 29.312 20 1 97.5 103 VAL A O 1
ATOM 753 N N . GLY A 1 104 ? -8.984 27.328 19.016 1 97.06 104 GLY A N 1
ATOM 754 C CA . GLY A 1 104 ? -10.086 27.625 18.125 1 97.06 104 GLY A CA 1
ATOM 755 C C . GLY A 1 104 ? -10.547 26.422 17.328 1 97.06 104 GLY A C 1
ATOM 756 O O . GLY A 1 104 ? -9.875 25.391 17.312 1 97.06 104 GLY A O 1
ATOM 757 N N . ASN A 1 105 ? -11.742 26.562 16.734 1 97.38 105 ASN A N 1
ATOM 758 C CA . ASN A 1 105 ? -12.398 25.531 15.938 1 97.38 105 ASN A CA 1
ATOM 759 C C . ASN A 1 105 ? -12.203 25.766 14.445 1 97.38 105 ASN A C 1
ATOM 761 O O . ASN A 1 105 ? -12.484 26.859 13.945 1 97.38 105 ASN A O 1
ATOM 765 N N . ALA A 1 106 ? -11.711 24.75 13.742 1 97.31 106 ALA A N 1
ATOM 766 C CA . ALA A 1 106 ? -11.477 24.828 12.305 1 97.31 106 ALA A CA 1
ATOM 767 C C . ALA A 1 106 ? -12.734 25.266 11.562 1 97.31 106 ALA A C 1
ATOM 769 O O . ALA A 1 106 ? -12.656 25.891 10.5 1 97.31 106 ALA A O 1
ATOM 770 N N . LEU A 1 107 ? -13.914 25.016 12.078 1 96.62 107 LEU A N 1
ATOM 771 C CA . LEU A 1 107 ? -15.195 25.312 11.445 1 96.62 107 LEU A CA 1
ATOM 772 C C . LEU A 1 107 ? -15.508 26.797 11.531 1 96.62 107 LEU A C 1
ATOM 774 O O . LEU A 1 107 ? -16.406 27.281 10.852 1 96.62 107 LEU A O 1
ATOM 778 N N . HIS A 1 108 ? -14.742 27.531 12.375 1 96.06 108 HIS A N 1
ATOM 779 C CA . HIS A 1 108 ? -14.977 28.953 12.562 1 96.06 108 HIS A CA 1
ATOM 780 C C . HIS A 1 108 ? -13.656 29.719 12.633 1 96.06 108 HIS A C 1
ATOM 782 O O . HIS A 1 108 ? -13.555 30.719 13.344 1 96.06 108 HIS A O 1
ATOM 788 N N . VAL A 1 109 ? -12.68 29.234 11.961 1 95.75 109 VAL A N 1
ATOM 789 C CA . VAL A 1 109 ? -11.328 29.734 12.156 1 95.75 109 VAL A CA 1
ATOM 790 C C . VAL A 1 109 ? -11.18 31.078 11.461 1 95.75 109 VAL A C 1
ATOM 792 O O . VAL A 1 109 ? -10.312 31.891 11.828 1 95.75 109 VAL A O 1
ATOM 795 N N . SER A 1 110 ? -12.023 31.422 10.531 1 91.12 110 SER A N 1
ATOM 796 C CA . SER A 1 110 ? -11.961 32.688 9.82 1 91.12 110 SER A CA 1
ATOM 797 C C . SER A 1 110 ? -12.328 33.844 10.727 1 91.12 110 SER A C 1
ATOM 799 O O . SER A 1 110 ? -12.039 35 10.406 1 91.12 110 SER A O 1
ATOM 801 N N . ALA A 1 111 ? -12.875 33.531 11.836 1 93.06 111 ALA A N 1
ATOM 802 C CA . ALA A 1 111 ? -13.18 34.562 12.82 1 93.06 111 ALA A CA 1
ATOM 803 C C . ALA A 1 111 ? -11.969 34.875 13.688 1 93.06 111 ALA A C 1
ATOM 805 O O . ALA A 1 111 ? -11.914 35.938 14.344 1 93.06 111 ALA A O 1
ATOM 806 N N . LEU A 1 112 ? -11.023 34.031 13.688 1 95.19 112 LEU A N 1
ATOM 807 C CA . LEU A 1 112 ? -9.875 34.156 14.578 1 95.19 112 LEU A CA 1
ATOM 808 C C . LEU A 1 112 ? -8.648 34.656 13.836 1 95.19 112 LEU A C 1
ATOM 810 O O . LEU A 1 112 ? -7.754 35.25 14.438 1 95.19 112 LEU A O 1
ATOM 814 N N . LEU A 1 113 ? -8.57 34.375 12.555 1 97.5 113 LEU A N 1
ATOM 815 C CA . LEU A 1 113 ? -7.418 34.719 11.734 1 97.5 113 LEU A CA 1
ATOM 816 C C . LEU A 1 113 ? -7.816 35.625 10.586 1 97.5 113 LEU A C 1
ATOM 818 O O . LEU A 1 113 ? -8.961 35.594 10.125 1 97.5 113 LEU A O 1
ATOM 822 N N . PRO A 1 114 ? -6.887 36.5 10.148 1 97.19 114 PRO A N 1
ATOM 823 C CA . PRO A 1 114 ? -7.234 37.469 9.086 1 97.19 114 PRO A CA 1
ATOM 824 C C . PRO A 1 114 ? -7.555 36.781 7.762 1 97.19 114 PRO A C 1
ATOM 826 O O . PRO A 1 114 ? -6.828 35.875 7.34 1 97.19 114 PRO A O 1
ATOM 829 N N . ALA A 1 115 ? -8.57 37.188 7.07 1 97.44 115 ALA A N 1
ATOM 830 C CA . ALA A 1 115 ? -9.016 36.656 5.789 1 97.44 115 ALA A CA 1
ATOM 831 C C . ALA A 1 115 ? -8.023 37 4.68 1 97.44 115 ALA A C 1
ATOM 833 O O . ALA A 1 115 ? -7.395 38.062 4.699 1 97.44 115 ALA A O 1
ATOM 834 N N . ALA A 1 116 ? -7.867 36.094 3.74 1 98.25 116 ALA A N 1
ATOM 835 C CA . ALA A 1 116 ? -7.137 36.312 2.494 1 98.25 116 ALA A CA 1
ATOM 836 C C . ALA A 1 116 ? -5.73 36.812 2.764 1 98.25 116 ALA A C 1
ATOM 838 O O . ALA A 1 116 ? -5.246 37.719 2.066 1 98.25 116 ALA A O 1
ATOM 839 N N . SER A 1 117 ? -5.098 36.281 3.764 1 98.25 117 SER A N 1
ATOM 840 C CA . SER A 1 117 ? -3.844 36.875 4.203 1 98.25 117 SER A CA 1
ATOM 841 C C . SER A 1 117 ? -2.715 35.844 4.215 1 98.25 117 SER A C 1
ATOM 843 O O . SER A 1 117 ? -1.567 36.188 4.512 1 98.25 117 SER A O 1
ATOM 845 N N . TYR A 1 118 ? -3.01 34.625 3.912 1 98.75 118 TYR A N 1
ATOM 846 C CA . TYR A 1 118 ? -2.016 33.562 4.082 1 98.75 118 TYR A CA 1
ATOM 847 C C . TYR A 1 118 ? -1.592 33 2.732 1 98.75 118 TYR A C 1
ATOM 849 O O . TYR A 1 118 ? -2.422 32.812 1.84 1 98.75 118 TYR A O 1
ATOM 857 N N . ASP A 1 119 ? -0.267 32.781 2.566 1 98.81 119 ASP A N 1
ATOM 858 C CA . ASP A 1 119 ? 0.268 32.062 1.406 1 98.81 119 ASP A CA 1
ATOM 859 C C . ASP A 1 119 ? -0.05 30.562 1.476 1 98.81 119 ASP A C 1
ATOM 861 O O . ASP A 1 119 ? -0.201 29.906 0.443 1 98.81 119 ASP A O 1
ATOM 865 N N . GLY A 1 120 ? -0.092 30.047 2.65 1 98.88 120 GLY A N 1
ATOM 866 C CA . GLY A 1 120 ? -0.417 28.656 2.893 1 98.88 120 GLY A CA 1
ATOM 867 C C . GLY A 1 120 ? -1.297 28.453 4.113 1 98.88 120 GLY A C 1
ATOM 868 O O . GLY A 1 120 ? -1.117 29.109 5.133 1 98.88 120 GLY A O 1
ATOM 869 N N . VAL A 1 121 ? -2.25 27.578 3.998 1 98.94 121 VAL A N 1
ATOM 870 C CA . VAL A 1 121 ? -3.094 27.172 5.113 1 98.94 121 VAL A CA 1
ATOM 871 C C . VAL A 1 121 ? -3.053 25.641 5.262 1 98.94 121 VAL A C 1
ATOM 873 O O . VAL A 1 121 ? -3.33 24.922 4.309 1 98.94 121 VAL A O 1
ATOM 876 N N . LEU A 1 122 ? -2.633 25.188 6.43 1 98.94 122 LEU A N 1
ATOM 877 C CA . LEU A 1 122 ? -2.6 23.766 6.73 1 98.94 122 LEU A CA 1
ATOM 878 C C . LEU A 1 122 ? -3.883 23.328 7.43 1 98.94 122 LEU A C 1
ATOM 880 O O . LEU A 1 122 ? -4.285 23.922 8.43 1 98.94 122 LEU A O 1
ATOM 884 N N . LEU A 1 123 ? -4.547 22.438 6.891 1 98.81 123 LEU A N 1
ATOM 885 C CA . LEU A 1 123 ? -5.711 21.75 7.438 1 98.81 123 LEU A CA 1
ATOM 886 C C . LEU A 1 123 ? -5.461 20.25 7.535 1 98.81 123 LEU A C 1
ATOM 888 O O . LEU A 1 123 ? -6.16 19.453 6.898 1 98.81 123 LEU A O 1
ATOM 892 N N . LEU A 1 124 ? -4.508 19.812 8.375 1 98.06 124 LEU A N 1
ATOM 893 C CA . LEU A 1 124 ? -3.924 18.484 8.336 1 98.06 124 LEU A CA 1
ATOM 894 C C . LEU A 1 124 ? -4.434 17.625 9.492 1 98.06 124 LEU A C 1
ATOM 896 O O . LEU A 1 124 ? -4.109 16.438 9.578 1 98.06 124 LEU A O 1
ATOM 900 N N . GLY A 1 125 ? -5.305 18.078 10.312 1 94.62 125 GLY A N 1
ATOM 901 C CA . GLY A 1 125 ? -5.863 17.328 11.43 1 94.62 125 GLY A CA 1
ATOM 902 C C . GLY A 1 125 ? -7.379 17.266 11.406 1 94.62 125 GLY A C 1
ATOM 903 O O . GLY A 1 125 ? -7.957 16.172 11.453 1 94.62 125 GLY A O 1
ATOM 904 N N . PRO A 1 126 ? -8.016 18.219 11.148 1 96.56 126 PRO A N 1
ATOM 905 C CA . PRO A 1 126 ? -9.445 18.375 11.43 1 96.56 126 PRO A CA 1
ATOM 906 C C . PRO A 1 126 ? -10.312 17.469 10.555 1 96.56 126 PRO A C 1
ATOM 908 O O . PRO A 1 126 ? -11.281 16.891 11.047 1 96.56 126 PRO A O 1
ATOM 911 N N . LEU A 1 127 ? -9.969 17.297 9.305 1 97.5 127 LEU A N 1
ATOM 912 C CA . LEU A 1 127 ? -10.914 16.734 8.344 1 97.5 127 LEU A CA 1
ATOM 913 C C . LEU A 1 127 ? -11.281 15.305 8.703 1 97.5 127 LEU A C 1
ATOM 915 O O . LEU A 1 127 ? -12.422 14.883 8.5 1 97.5 127 LEU A O 1
ATOM 919 N N . TYR A 1 128 ? -10.336 14.539 9.25 1 95.62 128 TYR A N 1
ATOM 920 C CA . TYR A 1 128 ? -10.648 13.141 9.523 1 95.62 128 TYR A CA 1
ATOM 921 C C . TYR A 1 128 ? -11.32 12.984 10.883 1 95.62 128 TYR A C 1
ATOM 923 O O . TYR A 1 128 ? -11.625 11.875 11.312 1 95.62 128 TYR A O 1
ATOM 931 N N . HIS A 1 129 ? -11.711 14.078 11.547 1 95.25 129 HIS A N 1
ATOM 932 C CA . HIS A 1 129 ? -12.516 14.062 12.766 1 95.25 129 HIS A CA 1
ATOM 933 C C . HIS A 1 129 ? -13.914 14.609 12.516 1 95.25 129 HIS A C 1
ATOM 935 O O . HIS A 1 129 ? -14.805 14.469 13.359 1 95.25 129 HIS A O 1
ATOM 941 N N . LEU A 1 130 ? -14.086 15.203 11.414 1 96.06 130 LEU A N 1
ATOM 942 C CA . LEU A 1 130 ? -15.383 15.766 11.047 1 96.06 130 LEU A CA 1
ATOM 943 C C . LEU A 1 130 ? -16.234 14.734 10.305 1 96.06 130 LEU A C 1
ATOM 945 O O . LEU A 1 130 ? -15.961 14.422 9.148 1 96.06 130 LEU A O 1
ATOM 949 N N . VAL A 1 131 ? -17.297 14.281 10.867 1 93.94 131 VAL A N 1
ATOM 950 C CA . VAL A 1 131 ? -18 13.094 10.398 1 93.94 131 VAL A CA 1
ATOM 951 C C . VAL A 1 131 ? -19 13.492 9.32 1 93.94 131 VAL A C 1
ATOM 953 O O . VAL A 1 131 ? -19.203 12.758 8.344 1 93.94 131 VAL A O 1
ATOM 956 N N . GLU A 1 132 ? -19.625 14.664 9.445 1 95.38 132 GLU A N 1
ATOM 957 C CA . GLU A 1 132 ? -20.594 15.102 8.438 1 95.38 132 GLU A CA 1
ATOM 958 C C . GLU A 1 132 ? -19.891 15.773 7.258 1 95.38 132 GLU A C 1
ATOM 960 O O . GLU A 1 132 ? -18.969 16.547 7.445 1 95.38 132 GLU A O 1
ATOM 965 N N . GLU A 1 133 ? -20.359 15.422 6.113 1 96.81 133 GLU A N 1
ATOM 966 C CA . GLU A 1 133 ? -19.766 16.016 4.91 1 96.81 133 GLU A CA 1
ATOM 967 C C . GLU A 1 133 ? -19.875 17.531 4.941 1 96.81 133 GLU A C 1
ATOM 969 O O . GLU A 1 133 ? -18.938 18.219 4.543 1 96.81 133 GLU A O 1
ATOM 974 N N . SER A 1 134 ? -21 18.047 5.438 1 97.44 134 SER A N 1
ATOM 975 C CA . SER A 1 134 ? -21.188 19.5 5.5 1 97.44 134 SER A CA 1
ATOM 976 C C . SER A 1 134 ? -20.141 20.156 6.395 1 97.44 134 SER A C 1
ATOM 978 O O . SER A 1 134 ? -19.734 21.297 6.137 1 97.44 134 SER A O 1
ATOM 980 N N . GLU A 1 135 ? -19.734 19.453 7.438 1 97.75 135 GLU A N 1
ATOM 981 C CA . GLU A 1 135 ? -18.703 19.969 8.32 1 97.75 135 GLU A CA 1
ATOM 982 C C . GLU A 1 135 ? -17.344 20.016 7.613 1 97.75 135 GLU A C 1
ATOM 984 O O . GLU A 1 135 ? -16.594 20.984 7.762 1 97.75 135 GLU A O 1
ATOM 989 N N . ARG A 1 136 ? -17.016 18.969 6.859 1 98.25 136 ARG A N 1
ATOM 990 C CA . ARG A 1 136 ? -15.766 18.938 6.102 1 98.25 136 ARG A CA 1
ATOM 991 C C . ARG A 1 136 ? -15.75 20.016 5.027 1 98.25 136 ARG A C 1
ATOM 993 O O . ARG A 1 136 ? -14.727 20.672 4.816 1 98.25 136 ARG A O 1
ATOM 1000 N N . VAL A 1 137 ? -16.906 20.25 4.398 1 98.62 137 VAL A N 1
ATOM 1001 C CA . VAL A 1 137 ? -17.031 21.328 3.424 1 98.62 137 VAL A CA 1
ATOM 1002 C C . VAL A 1 137 ? -16.766 22.672 4.105 1 98.62 137 VAL A C 1
ATOM 1004 O O . VAL A 1 137 ? -16.016 23.5 3.588 1 98.62 137 VAL A O 1
ATOM 1007 N N . ALA A 1 138 ? -17.344 22.844 5.266 1 98.31 138 ALA A N 1
ATOM 1008 C CA . ALA A 1 138 ? -17.188 24.109 5.992 1 98.31 138 ALA A CA 1
ATOM 1009 C C . ALA A 1 138 ? -15.734 24.344 6.375 1 98.31 138 ALA A C 1
ATOM 1011 O O . ALA A 1 138 ? -15.234 25.469 6.246 1 98.31 138 ALA A O 1
ATOM 1012 N N . ALA A 1 139 ? -15.078 23.344 6.84 1 98.56 139 ALA A N 1
ATOM 1013 C CA . ALA A 1 139 ? -13.688 23.469 7.262 1 98.56 139 ALA A CA 1
ATOM 1014 C C . ALA A 1 139 ? -12.797 23.875 6.09 1 98.56 139 ALA A C 1
ATOM 1016 O O . ALA A 1 139 ? -11.961 24.766 6.215 1 98.56 139 ALA A O 1
ATOM 1017 N N . VAL A 1 140 ? -12.969 23.203 4.938 1 98.88 140 VAL A N 1
ATOM 1018 C CA . VAL A 1 140 ? -12.172 23.516 3.758 1 98.88 140 VAL A CA 1
ATOM 1019 C C . VAL A 1 140 ? -12.492 24.938 3.285 1 98.88 140 VAL A C 1
ATOM 1021 O O . VAL A 1 140 ? -11.594 25.703 2.918 1 98.88 140 VAL A O 1
ATOM 1024 N N . ALA A 1 141 ? -13.75 25.297 3.357 1 98.62 141 ALA A N 1
ATOM 1025 C CA . ALA A 1 141 ? -14.156 26.641 2.959 1 98.62 141 ALA A CA 1
ATOM 1026 C C . ALA A 1 141 ? -13.508 27.703 3.85 1 98.62 141 ALA A C 1
ATOM 1028 O O . ALA A 1 141 ? -13.055 28.75 3.361 1 98.62 141 ALA A O 1
ATOM 1029 N N . GLN A 1 142 ? -13.547 27.453 5.164 1 98.5 142 GLN A N 1
ATOM 1030 C CA . GLN A 1 142 ? -12.883 28.344 6.105 1 98.5 142 GLN A CA 1
ATOM 1031 C C . GLN A 1 142 ? -11.406 28.516 5.766 1 98.5 142 GLN A C 1
ATOM 1033 O O . GLN A 1 142 ? -10.883 29.625 5.781 1 98.5 142 GLN A O 1
ATOM 1038 N N . ALA A 1 143 ? -10.742 27.422 5.473 1 98.75 143 ALA A N 1
ATOM 1039 C CA . ALA A 1 143 ? -9.32 27.453 5.125 1 98.75 143 ALA A CA 1
ATOM 1040 C C . ALA A 1 143 ? -9.094 28.266 3.848 1 98.75 143 ALA A C 1
ATOM 1042 O O . ALA A 1 143 ? -8.148 29.047 3.766 1 98.75 143 ALA A O 1
ATOM 1043 N N . LEU A 1 144 ? -9.93 28.031 2.848 1 98.62 144 LEU A N 1
ATOM 1044 C CA . LEU A 1 144 ? -9.812 28.766 1.585 1 98.62 144 LEU A CA 1
ATOM 1045 C C . LEU A 1 144 ? -10.016 30.25 1.792 1 98.62 144 LEU A C 1
ATOM 1047 O O . LEU A 1 144 ? -9.367 31.062 1.129 1 98.62 144 LEU A O 1
ATOM 1051 N N . GLN A 1 145 ? -10.844 30.656 2.725 1 98.25 145 GLN A N 1
ATOM 1052 C CA . GLN A 1 145 ? -11.086 32.062 3.02 1 98.25 145 GLN A CA 1
ATOM 1053 C C . GLN A 1 145 ? -9.836 32.719 3.592 1 98.25 145 GLN A C 1
ATOM 1055 O O . GLN A 1 145 ? -9.633 33.938 3.406 1 98.25 145 GLN A O 1
ATOM 1060 N N . LEU A 1 146 ? -9.062 31.969 4.289 1 98.69 146 LEU A N 1
ATOM 1061 C CA . LEU A 1 146 ? -7.832 32.5 4.871 1 98.69 146 LEU A CA 1
ATOM 1062 C C . LEU A 1 146 ? -6.758 32.656 3.805 1 98.69 146 LEU A C 1
ATOM 1064 O O . LEU A 1 146 ? -5.887 33.531 3.934 1 98.69 146 LEU A O 1
ATOM 1068 N N . ALA A 1 147 ? -6.793 31.828 2.781 1 98.75 147 ALA A N 1
ATOM 1069 C CA . ALA A 1 147 ? -5.758 31.797 1.752 1 98.75 147 ALA A CA 1
ATOM 1070 C C . ALA A 1 147 ? -5.887 33 0.819 1 98.75 147 ALA A C 1
ATOM 1072 O O . ALA A 1 147 ? -6.996 33.438 0.495 1 98.75 147 ALA A O 1
ATOM 1073 N N . ARG A 1 148 ? -4.77 33.531 0.375 1 98.44 148 ARG A N 1
ATOM 1074 C CA . ARG A 1 148 ? -4.77 34.625 -0.59 1 98.44 148 ARG A CA 1
ATOM 1075 C C . ARG A 1 148 ? -5.441 34.219 -1.894 1 98.44 148 ARG A C 1
ATOM 1077 O O . ARG A 1 148 ? -5.16 33.125 -2.424 1 98.44 148 ARG A O 1
ATOM 1084 N N . PRO A 1 149 ? -6.309 35.094 -2.393 1 97.75 149 PRO A N 1
ATOM 1085 C CA . PRO A 1 149 ? -6.918 34.75 -3.684 1 97.75 149 PRO A CA 1
ATOM 1086 C C . PRO A 1 149 ? -5.891 34.656 -4.809 1 97.75 149 PRO A C 1
ATOM 1088 O O . PRO A 1 149 ? -4.992 35.5 -4.918 1 97.75 149 PRO A O 1
ATOM 1091 N N . GLY A 1 150 ? -5.957 33.625 -5.602 1 97.25 150 GLY A N 1
ATOM 1092 C CA . GLY A 1 150 ? -5.121 33.438 -6.781 1 97.25 150 GLY A CA 1
ATOM 1093 C C . GLY A 1 150 ? -3.832 32.719 -6.496 1 97.25 150 GLY A C 1
ATOM 1094 O O . GLY A 1 150 ? -3.379 31.906 -7.316 1 97.25 150 GLY A O 1
ATOM 1095 N N . THR A 1 151 ? -3.268 32.969 -5.266 1 97.25 151 THR A N 1
ATOM 1096 C CA . THR A 1 151 ? -1.931 32.438 -5.051 1 97.25 151 THR A CA 1
ATOM 1097 C C . THR A 1 151 ? -1.907 31.531 -3.818 1 97.25 151 THR A C 1
ATOM 1099 O O . THR A 1 151 ? -1.007 30.703 -3.666 1 97.25 151 THR A O 1
ATOM 1102 N N . GLY A 1 152 ? -2.836 31.703 -2.9 1 98.69 152 GLY A N 1
ATOM 1103 C CA . GLY A 1 152 ? -2.844 30.938 -1.662 1 98.69 152 GLY A CA 1
ATOM 1104 C C . GLY A 1 152 ? -3.1 29.469 -1.874 1 98.69 152 GLY A C 1
ATOM 1105 O O . GLY A 1 152 ? -3.863 29.078 -2.762 1 98.69 152 GLY A O 1
ATOM 1106 N N . VAL A 1 153 ? -2.432 28.656 -1.039 1 98.81 153 VAL A N 1
ATOM 1107 C CA . VAL A 1 153 ? -2.549 27.203 -1.14 1 98.81 153 VAL A CA 1
ATOM 1108 C C . VAL A 1 153 ? -3.084 26.641 0.173 1 98.81 153 VAL A C 1
ATOM 1110 O O . VAL A 1 153 ? -2.693 27.094 1.254 1 98.81 153 VAL A O 1
ATOM 1113 N N . VAL A 1 154 ? -4.02 25.734 0.049 1 98.94 154 VAL A N 1
ATOM 1114 C CA . VAL A 1 154 ? -4.547 25.016 1.201 1 98.94 154 VAL A CA 1
ATOM 1115 C C . VAL A 1 154 ? -4.125 23.547 1.134 1 98.94 154 VAL A C 1
ATOM 1117 O O . VAL A 1 154 ? -4.285 22.906 0.1 1 98.94 154 VAL A O 1
ATOM 1120 N N . PHE A 1 155 ? -3.543 23.047 2.195 1 98.94 155 PHE A N 1
ATOM 1121 C CA . PHE A 1 155 ? -3.15 21.656 2.328 1 98.94 155 PHE A CA 1
ATOM 1122 C C . PHE A 1 155 ? -4.152 20.891 3.188 1 98.94 155 PHE A C 1
ATOM 1124 O O . PHE A 1 155 ? -4.352 21.219 4.359 1 98.94 155 PHE A O 1
ATOM 1131 N N . CYS A 1 156 ? -4.766 19.891 2.637 1 98.88 156 CYS A N 1
ATOM 1132 C CA . CYS A 1 156 ? -5.77 19.094 3.328 1 98.88 156 CYS A CA 1
ATOM 1133 C C . CYS A 1 156 ? -5.281 17.656 3.529 1 98.88 156 CYS A C 1
ATOM 1135 O O . CYS A 1 156 ? -4.883 17 2.57 1 98.88 156 CYS A O 1
ATOM 1137 N N . ALA A 1 157 ? -5.316 17.219 4.73 1 98.69 157 ALA A N 1
ATOM 1138 C CA . ALA A 1 157 ? -4.941 15.836 5 1 98.69 157 ALA A CA 1
ATOM 1139 C C . ALA A 1 157 ? -6.18 14.969 5.215 1 98.69 157 ALA A C 1
ATOM 1141 O O . ALA A 1 157 ? -7.176 15.43 5.777 1 98.69 157 ALA A O 1
ATOM 1142 N N . PHE A 1 158 ? -6.105 13.781 4.762 1 98.62 158 PHE A N 1
ATOM 1143 C CA . PHE A 1 158 ? -7.141 12.758 4.918 1 98.62 158 PHE A CA 1
ATOM 1144 C C . PHE A 1 158 ? -6.547 11.461 5.453 1 98.62 158 PHE A C 1
ATOM 1146 O O . PHE A 1 158 ? -5.355 11.195 5.266 1 98.62 158 PHE A O 1
ATOM 1153 N N . VAL A 1 159 ? -7.332 10.742 6.199 1 98.38 159 VAL A N 1
ATOM 1154 C CA . VAL A 1 159 ? -6.988 9.383 6.605 1 98.38 159 VAL A CA 1
ATOM 1155 C C . VAL A 1 159 ? -7.746 8.383 5.742 1 98.38 159 VAL A C 1
ATOM 1157 O O . VAL A 1 159 ? -8.945 8.547 5.48 1 98.38 159 VAL A O 1
ATOM 1160 N N . SER A 1 160 ? -7.035 7.387 5.32 1 98 160 SER A N 1
ATOM 1161 C CA . SER A 1 160 ? -7.648 6.43 4.406 1 98 160 SER A CA 1
ATOM 1162 C C . SER A 1 160 ? -8.391 5.336 5.164 1 98 160 SER A C 1
ATOM 1164 O O . SER A 1 160 ? -8.031 5.004 6.297 1 98 160 SER A O 1
ATOM 1166 N N . VAL A 1 161 ? -9.445 4.805 4.531 1 98.12 161 VAL A N 1
ATOM 1167 C CA . VAL A 1 161 ? -10.094 3.598 5.027 1 98.12 161 VAL A CA 1
ATOM 1168 C C . VAL A 1 161 ? -9.078 2.465 5.133 1 98.12 161 VAL A C 1
ATOM 1170 O O . VAL A 1 161 ? -9.109 1.673 6.078 1 98.12 161 VAL A O 1
ATOM 1173 N N . ALA A 1 162 ? -8.141 2.391 4.219 1 97.81 162 ALA A N 1
ATOM 1174 C CA . ALA A 1 162 ? -7.09 1.379 4.215 1 97.81 162 ALA A CA 1
ATOM 1175 C C . ALA A 1 162 ? -6.254 1.451 5.488 1 97.81 162 ALA A C 1
ATOM 1177 O O . ALA A 1 162 ? -5.805 0.424 6.004 1 97.81 162 ALA A O 1
ATOM 1178 N N . ALA A 1 163 ? -6.039 2.67 5.953 1 97.94 163 ALA A N 1
ATOM 1179 C CA . ALA A 1 163 ? -5.285 2.846 7.191 1 97.94 163 ALA A CA 1
ATOM 1180 C C . ALA A 1 163 ? -5.945 2.1 8.344 1 97.94 163 ALA A C 1
ATOM 1182 O O . ALA A 1 163 ? -5.281 1.361 9.078 1 97.94 163 ALA A O 1
ATOM 1183 N N . HIS A 1 164 ? -7.191 2.305 8.484 1 97.5 164 HIS A N 1
ATOM 1184 C CA . HIS A 1 164 ? -7.941 1.658 9.555 1 97.5 164 HIS A CA 1
ATOM 1185 C C . HIS A 1 164 ? -7.941 0.142 9.391 1 97.5 164 HIS A C 1
ATOM 1187 O O . HIS A 1 164 ? -7.754 -0.592 10.367 1 97.5 164 HIS A O 1
ATOM 1193 N N . LEU A 1 165 ? -8.141 -0.306 8.18 1 98.06 165 LEU A N 1
ATOM 1194 C CA . LEU A 1 165 ? -8.172 -1.739 7.914 1 98.06 165 LEU A CA 1
ATOM 1195 C C . LEU A 1 165 ? -6.812 -2.373 8.203 1 98.06 165 LEU A C 1
ATOM 1197 O O . LEU A 1 165 ? -6.738 -3.471 8.758 1 98.06 165 LEU A O 1
ATOM 1201 N N . ARG A 1 166 ? -5.738 -1.727 7.816 1 98.19 166 ARG A N 1
ATOM 1202 C CA . ARG A 1 166 ? -4.406 -2.229 8.133 1 98.19 166 ARG A CA 1
ATOM 1203 C C . ARG A 1 166 ? -4.207 -2.338 9.641 1 98.19 166 ARG A C 1
ATOM 1205 O O . ARG A 1 166 ? -3.648 -3.324 10.133 1 98.19 166 ARG A O 1
ATOM 1212 N N . ASP A 1 167 ? -4.695 -1.324 10.367 1 96.31 167 ASP A N 1
ATOM 1213 C CA . ASP A 1 167 ? -4.586 -1.334 11.82 1 96.31 167 ASP A CA 1
ATOM 1214 C C . ASP A 1 167 ? -5.324 -2.529 12.422 1 96.31 167 ASP A C 1
ATOM 1216 O O . ASP A 1 167 ? -4.797 -3.219 13.297 1 96.31 167 ASP A O 1
ATOM 1220 N N . ILE A 1 168 ? -6.504 -2.816 11.93 1 96.06 168 ILE A N 1
ATOM 1221 C CA . ILE A 1 168 ? -7.328 -3.902 12.453 1 96.06 168 ILE A CA 1
ATOM 1222 C C . ILE A 1 168 ? -6.719 -5.246 12.062 1 96.06 168 ILE A C 1
ATOM 1224 O O . ILE A 1 168 ? -6.758 -6.199 12.844 1 96.06 168 ILE A O 1
ATOM 1228 N N . ALA A 1 169 ? -6.164 -5.352 10.891 1 97.06 169 ALA A N 1
ATOM 1229 C CA . ALA A 1 169 ? -5.531 -6.59 10.438 1 97.06 169 ALA A CA 1
ATOM 1230 C C . ALA A 1 169 ? -4.375 -6.977 11.359 1 97.06 169 ALA A C 1
ATOM 1232 O O . ALA A 1 169 ? -4.137 -8.164 11.602 1 97.06 169 ALA A O 1
ATOM 1233 N N . VAL A 1 170 ? -3.695 -5.992 11.859 1 94.94 170 VAL A N 1
ATOM 1234 C CA . VAL A 1 170 ? -2.506 -6.215 12.672 1 94.94 170 VAL A CA 1
ATOM 1235 C C . VAL A 1 170 ? -2.912 -6.461 14.125 1 94.94 170 VAL A C 1
ATOM 1237 O O . VAL A 1 170 ? -2.416 -7.391 14.766 1 94.94 170 VAL A O 1
ATOM 1240 N N . ARG A 1 171 ? -3.875 -5.734 14.617 1 94.5 171 ARG A N 1
ATOM 1241 C CA . ARG A 1 171 ? -4.129 -5.719 16.062 1 94.5 171 ARG A CA 1
ATOM 1242 C C . ARG A 1 171 ? -5.23 -6.707 16.422 1 94.5 171 ARG A C 1
ATOM 1244 O O . ARG A 1 171 ? -5.172 -7.336 17.484 1 94.5 171 ARG A O 1
ATOM 1251 N N . ASP A 1 172 ? -6.207 -6.758 15.586 1 95.94 172 ASP A N 1
ATOM 1252 C CA . ASP A 1 172 ? -7.387 -7.566 15.891 1 95.94 172 ASP A CA 1
ATOM 1253 C C . ASP A 1 172 ? -8.133 -7.945 14.609 1 95.94 172 ASP A C 1
ATOM 1255 O O . ASP A 1 172 ? -9.242 -7.469 14.367 1 95.94 172 ASP A O 1
ATOM 1259 N N . PRO A 1 173 ? -7.555 -8.891 13.852 1 97 173 PRO A N 1
ATOM 1260 C CA . PRO A 1 173 ? -8.172 -9.242 12.57 1 97 173 PRO A CA 1
ATOM 1261 C C . PRO A 1 173 ? -9.594 -9.781 12.734 1 97 173 PRO A C 1
ATOM 1263 O O . PRO A 1 173 ? -10.43 -9.602 11.844 1 97 173 PRO A O 1
ATOM 1266 N N . ALA A 1 174 ? -9.93 -10.359 13.875 1 97.5 174 ALA A N 1
ATOM 1267 C CA . ALA A 1 174 ? -11.234 -10.969 14.094 1 97.5 174 ALA A CA 1
ATOM 1268 C C . ALA A 1 174 ? -12.32 -9.898 14.227 1 97.5 174 ALA A C 1
ATOM 1270 O O . ALA A 1 174 ? -13.516 -10.203 14.117 1 97.5 174 ALA A O 1
ATOM 1271 N N . LYS A 1 175 ? -11.93 -8.664 14.508 1 96.44 175 LYS A N 1
ATOM 1272 C CA . LYS A 1 175 ? -12.883 -7.57 14.68 1 96.44 175 LYS A CA 1
ATOM 1273 C C . LYS A 1 175 ? -13.727 -7.371 13.43 1 96.44 175 LYS A C 1
ATOM 1275 O O . LYS A 1 175 ? -14.906 -7.012 13.516 1 96.44 175 LYS A O 1
ATOM 1280 N N . LEU A 1 176 ? -13.156 -7.617 12.219 1 97.12 176 LEU A N 1
ATOM 1281 C CA . LEU A 1 176 ? -13.883 -7.477 10.961 1 97.12 176 LEU A CA 1
ATOM 1282 C C . LEU A 1 176 ? -15.125 -8.359 10.953 1 97.12 176 LEU A C 1
ATOM 1284 O O . LEU A 1 176 ? -16.172 -7.965 10.422 1 97.12 176 LEU A O 1
ATOM 1288 N N . VAL A 1 177 ? -14.977 -9.562 11.539 1 97.31 177 VAL A N 1
ATOM 1289 C CA . VAL A 1 177 ? -16.078 -10.523 11.57 1 97.31 177 VAL A CA 1
ATOM 1290 C C . VAL A 1 177 ? -16.969 -10.242 12.773 1 97.31 177 VAL A C 1
ATOM 1292 O O . VAL A 1 177 ? -18.203 -10.195 12.641 1 97.31 177 VAL A O 1
ATOM 1295 N N . ARG A 1 178 ? -16.359 -10.023 13.969 1 97 178 ARG A N 1
ATOM 1296 C CA . ARG A 1 178 ? -17.109 -9.82 15.211 1 97 178 ARG A CA 1
ATOM 1297 C C . ARG A 1 178 ? -17.984 -8.578 15.117 1 97 178 ARG A C 1
ATOM 1299 O O . ARG A 1 178 ? -19.109 -8.57 15.625 1 97 178 ARG A O 1
ATOM 1306 N N . ALA A 1 179 ? -17.531 -7.543 14.477 1 96.31 179 ALA A N 1
ATOM 1307 C CA . ALA A 1 179 ? -18.266 -6.293 14.328 1 96.31 179 ALA A CA 1
ATOM 1308 C C . ALA A 1 179 ? -18.719 -6.09 12.883 1 96.31 179 ALA A C 1
ATOM 1310 O O . ALA A 1 179 ? -18.562 -5 12.328 1 96.31 179 ALA A O 1
ATOM 1311 N N . GLY A 1 180 ? -19.25 -7.117 12.289 1 95.31 180 GLY A N 1
ATOM 1312 C CA . GLY A 1 180 ? -19.609 -7.125 10.883 1 95.31 180 GLY A CA 1
ATOM 1313 C C . GLY A 1 180 ? -20.562 -6.016 10.5 1 95.31 180 GLY A C 1
ATOM 1314 O O . GLY A 1 180 ? -20.391 -5.355 9.477 1 95.31 180 GLY A O 1
ATOM 1315 N N . GLY A 1 181 ? -21.641 -5.816 11.32 1 93.88 181 GLY A N 1
ATOM 1316 C CA . GLY A 1 181 ? -22.594 -4.754 11.062 1 93.88 181 GLY A CA 1
ATOM 1317 C C . GLY A 1 181 ? -21.969 -3.371 11.047 1 93.88 181 GLY A C 1
ATOM 1318 O O . GLY A 1 181 ? -22.25 -2.564 10.156 1 93.88 181 GLY A O 1
ATOM 1319 N N . PHE A 1 182 ? -21.125 -3.121 11.984 1 94.38 182 PHE A N 1
ATOM 1320 C CA . PHE A 1 182 ? -20.406 -1.858 12.047 1 94.38 182 PHE A CA 1
ATOM 1321 C C . PHE A 1 182 ? -19.578 -1.646 10.789 1 94.38 182 PHE A C 1
ATOM 1323 O O . PHE A 1 182 ? -19.625 -0.58 10.172 1 94.38 182 PHE A O 1
ATOM 1330 N N . TYR A 1 183 ? -18.828 -2.66 10.336 1 96.25 183 TYR A N 1
ATOM 1331 C CA . TYR A 1 183 ? -17.891 -2.508 9.242 1 96.25 183 TYR A CA 1
ATOM 1332 C C . TYR A 1 183 ? -18.609 -2.42 7.902 1 96.25 183 TYR A C 1
ATOM 1334 O O . TYR A 1 183 ? -18.141 -1.753 6.977 1 96.25 183 TYR A O 1
ATOM 1342 N N . LYS A 1 184 ? -19.75 -3.078 7.805 1 96.06 184 LYS A N 1
ATOM 1343 C CA . LYS A 1 184 ? -20.547 -2.896 6.602 1 96.06 184 LYS A CA 1
ATOM 1344 C C . LYS A 1 184 ? -20.906 -1.426 6.387 1 96.06 184 LYS A C 1
ATOM 1346 O O . LYS A 1 184 ? -20.766 -0.906 5.277 1 96.06 184 LYS A O 1
ATOM 1351 N N . ASN A 1 185 ? -21.312 -0.75 7.457 1 95.56 185 ASN A N 1
ATOM 1352 C CA . ASN A 1 185 ? -21.672 0.665 7.387 1 95.56 185 ASN A CA 1
ATOM 1353 C C . ASN A 1 185 ? -20.422 1.543 7.227 1 95.56 185 ASN A C 1
ATOM 1355 O O . ASN A 1 185 ? -20.438 2.496 6.445 1 95.56 185 ASN A O 1
ATOM 1359 N N . TYR A 1 186 ? -19.359 1.227 7.98 1 96.81 186 TYR A N 1
ATOM 1360 C CA . TYR A 1 186 ? -18.109 1.973 7.941 1 96.81 186 TYR A CA 1
ATOM 1361 C C . TYR A 1 186 ? -17.516 1.97 6.535 1 96.81 186 TYR A C 1
ATOM 1363 O O . TYR A 1 186 ? -17.125 3.018 6.023 1 96.81 186 TYR A O 1
ATOM 1371 N N . LEU A 1 187 ? -17.5 0.807 5.871 1 96.94 187 LEU A N 1
ATOM 1372 C CA . LEU A 1 187 ? -16.891 0.665 4.559 1 96.94 187 LEU A CA 1
ATOM 1373 C C . LEU A 1 187 ? -17.703 1.385 3.49 1 96.94 187 LEU A C 1
ATOM 1375 O O . LEU A 1 187 ? -17.141 1.845 2.488 1 96.94 187 LEU A O 1
ATOM 1379 N N . ARG A 1 188 ? -18.969 1.571 3.703 1 95 188 ARG A N 1
ATOM 1380 C CA . ARG A 1 188 ? -19.844 2.258 2.762 1 95 188 ARG A CA 1
ATOM 1381 C C . ARG A 1 188 ? -19.75 3.771 2.928 1 95 188 ARG A C 1
ATOM 1383 O O . ARG A 1 188 ? -19.703 4.508 1.939 1 95 188 ARG A O 1
ATOM 1390 N N . SER A 1 189 ? -19.594 4.25 4.164 1 95.5 189 SER A N 1
ATOM 1391 C CA . SER A 1 189 ? -19.781 5.672 4.422 1 95.5 189 SER A CA 1
ATOM 1392 C C . SER A 1 189 ? -18.469 6.355 4.766 1 95.5 189 SER A C 1
ATOM 1394 O O . SER A 1 189 ? -18.359 7.578 4.676 1 95.5 189 SER A O 1
ATOM 1396 N N . GLY A 1 190 ? -17.516 5.559 5.273 1 97.12 190 GLY A N 1
ATOM 1397 C CA . GLY A 1 190 ? -16.281 6.133 5.797 1 97.12 190 GLY A CA 1
ATOM 1398 C C . GLY A 1 190 ? -16.438 6.668 7.207 1 97.12 190 GLY A C 1
ATOM 1399 O O . GLY A 1 190 ? -15.453 7.102 7.816 1 97.12 190 GLY A O 1
ATOM 1400 N N . ARG A 1 191 ? -17.625 6.676 7.711 1 95.94 191 ARG A N 1
ATOM 1401 C CA . ARG A 1 191 ? -17.906 7.203 9.039 1 95.94 191 ARG A CA 1
ATOM 1402 C C . ARG A 1 191 ? -17.484 6.211 10.125 1 95.94 191 ARG A C 1
ATOM 1404 O O . ARG A 1 191 ? -17.859 5.035 10.062 1 95.94 191 ARG A O 1
ATOM 1411 N N . TYR A 1 192 ? -16.688 6.625 10.961 1 94.25 192 TYR A N 1
ATOM 1412 C CA . TYR A 1 192 ? -16.281 5.848 12.125 1 94.25 192 TYR A CA 1
ATOM 1413 C C . TYR A 1 192 ? -16.844 6.438 13.406 1 94.25 192 TYR A C 1
ATOM 1415 O O . TYR A 1 192 ? -16.516 7.559 13.789 1 94.25 192 TYR A O 1
ATOM 1423 N N . ASP A 1 193 ? -17.734 5.812 13.961 1 90.06 193 ASP A N 1
ATOM 1424 C CA . ASP A 1 193 ? -18.359 6.176 15.227 1 90.06 193 ASP A CA 1
ATOM 1425 C C . ASP A 1 193 ? -18.359 5.004 16.203 1 90.06 193 ASP A C 1
ATOM 1427 O O . ASP A 1 193 ? -19.125 4.055 16.047 1 90.06 193 ASP A O 1
ATOM 1431 N N . ALA A 1 194 ? -17.422 5.082 17.141 1 85.12 194 ALA A N 1
ATOM 1432 C CA . ALA A 1 194 ? -17.312 3.969 18.078 1 85.12 194 ALA A CA 1
ATOM 1433 C C . ALA A 1 194 ? -17.047 4.469 19.484 1 85.12 194 ALA A C 1
ATOM 1435 O O . ALA A 1 194 ? -16.438 5.527 19.672 1 85.12 194 ALA A O 1
ATOM 1436 N N . PHE A 1 195 ? -17.562 3.717 20.391 1 79.06 195 PHE A N 1
ATOM 1437 C CA . PHE A 1 195 ? -17.281 4.004 21.797 1 79.06 195 PHE A CA 1
ATOM 1438 C C . PHE A 1 195 ? -16.062 3.223 22.266 1 79.06 195 PHE A C 1
ATOM 1440 O O . PHE A 1 195 ? -15.992 2.002 22.109 1 79.06 195 PHE A O 1
ATOM 1447 N N . LYS A 1 196 ? -15.062 3.945 22.703 1 80.88 196 LYS A N 1
ATOM 1448 C CA . LYS A 1 196 ? -13.875 3.305 23.266 1 80.88 196 LYS A CA 1
ATOM 1449 C C . LYS A 1 196 ? -13.992 3.152 24.781 1 80.88 196 LYS A C 1
ATOM 1451 O O . LYS A 1 196 ? -13.766 4.105 25.531 1 80.88 196 LYS A O 1
ATOM 1456 N N . GLU A 1 197 ? -14.18 1.962 25.156 1 79.44 197 GLU A N 1
ATOM 1457 C CA . GLU A 1 197 ? -14.406 1.681 26.562 1 79.44 197 GLU A CA 1
ATOM 1458 C C . GLU A 1 197 ? -13.18 2.051 27.406 1 79.44 197 GLU A C 1
ATOM 1460 O O . GLU A 1 197 ? -13.312 2.605 28.5 1 79.44 197 GLU A O 1
ATOM 1465 N N . SER A 1 198 ? -12.031 1.789 26.859 1 78.94 198 SER A N 1
ATOM 1466 C CA . SER A 1 198 ? -10.781 2.029 27.578 1 78.94 198 SER A CA 1
ATOM 1467 C C . SER A 1 198 ? -10.594 3.514 27.875 1 78.94 198 SER A C 1
ATOM 1469 O O . SER A 1 198 ? -9.969 3.879 28.875 1 78.94 198 SER A O 1
ATOM 1471 N N . LEU A 1 199 ? -11.234 4.348 27.062 1 76.81 199 LEU A N 1
ATOM 1472 C CA . LEU A 1 199 ? -11.086 5.789 27.219 1 76.81 199 LEU A CA 1
ATOM 1473 C C . LEU A 1 199 ? -12.383 6.418 27.734 1 76.81 199 LEU A C 1
ATOM 1475 O O . LEU A 1 199 ? -12.383 7.562 28.188 1 76.81 199 LEU A O 1
ATOM 1479 N N . GLY A 1 200 ? -13.398 5.598 27.672 1 77 200 GLY A N 1
ATOM 1480 C CA . GLY A 1 200 ? -14.695 6.07 28.125 1 77 200 GLY A CA 1
ATOM 1481 C C . GLY A 1 200 ? -15.25 7.195 27.266 1 77 200 GLY A C 1
ATOM 1482 O O . GLY A 1 200 ? -15.938 8.086 27.781 1 77 200 GLY A O 1
ATOM 1483 N N . ILE A 1 201 ? -14.805 7.297 26.062 1 79.31 201 ILE A N 1
ATOM 1484 C CA . ILE A 1 201 ? -15.242 8.383 25.203 1 79.31 201 ILE A CA 1
ATOM 1485 C C . ILE A 1 201 ? -15.672 7.82 23.844 1 79.31 201 ILE A C 1
ATOM 1487 O O . ILE A 1 201 ? -15.25 6.73 23.453 1 79.31 201 ILE A O 1
ATOM 1491 N N . ALA A 1 202 ? -16.578 8.547 23.234 1 82.38 202 ALA A N 1
ATOM 1492 C CA . ALA A 1 202 ? -16.922 8.258 21.844 1 82.38 202 ALA A CA 1
ATOM 1493 C C . ALA A 1 202 ? -15.875 8.805 20.891 1 82.38 202 ALA A C 1
ATOM 1495 O O . ALA A 1 202 ? -15.438 9.953 21.016 1 82.38 202 ALA A O 1
ATOM 1496 N N . VAL A 1 203 ? -15.367 7.973 20.078 1 86.56 203 VAL A N 1
ATOM 1497 C CA . VAL A 1 203 ? -14.406 8.383 19.062 1 86.56 203 VAL A CA 1
ATOM 1498 C C . VAL A 1 203 ? -15.102 8.438 17.703 1 86.56 203 VAL A C 1
ATOM 1500 O O . VAL A 1 203 ? -15.68 7.449 17.25 1 86.56 203 VAL A O 1
ATOM 1503 N N . GLN A 1 204 ? -15.094 9.617 17.203 1 91.19 204 GLN A N 1
ATOM 1504 C CA . GLN A 1 204 ? -15.672 9.828 15.875 1 91.19 204 GLN A CA 1
ATOM 1505 C C . GLN A 1 204 ? -14.602 10.219 14.859 1 91.19 204 GLN A C 1
ATOM 1507 O O . GLN A 1 204 ? -13.656 10.93 15.195 1 91.19 204 GLN A O 1
ATOM 1512 N N . GLY A 1 205 ? -14.781 9.719 13.672 1 94.44 205 GLY A N 1
ATOM 1513 C CA . GLY A 1 205 ? -13.875 10.055 12.586 1 94.44 205 GLY A CA 1
ATOM 1514 C C . GLY A 1 205 ? -14.445 9.766 11.211 1 94.44 205 GLY A C 1
ATOM 1515 O O . GLY A 1 205 ? -15.578 9.281 11.094 1 94.44 205 GLY A O 1
ATOM 1516 N N . TYR A 1 206 ? -13.773 10.203 10.281 1 97.25 206 TYR A N 1
ATOM 1517 C CA . TYR A 1 206 ? -14.109 9.969 8.883 1 97.25 206 TYR A CA 1
ATOM 1518 C C . TYR A 1 206 ? -12.883 9.555 8.086 1 97.25 206 TYR A C 1
ATOM 1520 O O . TYR A 1 206 ? -11.844 10.211 8.148 1 97.25 206 TYR A O 1
ATOM 1528 N N . HIS A 1 207 ? -13 8.422 7.445 1 98.38 207 HIS A N 1
ATOM 1529 C CA . HIS A 1 207 ? -11.93 7.91 6.594 1 98.38 207 HIS A CA 1
ATOM 1530 C C . HIS A 1 207 ? -12.391 7.797 5.145 1 98.38 207 HIS A C 1
ATOM 1532 O O . HIS A 1 207 ? -13.578 7.613 4.879 1 98.38 207 HIS A O 1
ATOM 1538 N N . THR A 1 208 ? -11.484 7.945 4.27 1 98.06 208 THR A N 1
ATOM 1539 C CA . THR A 1 208 ? -11.82 8 2.854 1 98.06 208 THR A CA 1
ATOM 1540 C C . THR A 1 208 ? -10.727 7.355 2.008 1 98.06 208 THR A C 1
ATOM 1542 O O . THR A 1 208 ? -9.938 6.551 2.512 1 98.06 208 THR A O 1
ATOM 1545 N N . CYS A 1 209 ? -10.82 7.48 0.682 1 97.31 209 CYS A N 1
ATOM 1546 C CA . CYS A 1 209 ? -9.805 7.008 -0.253 1 97.31 209 CYS A CA 1
ATOM 1547 C C . CYS A 1 209 ? -9.477 8.07 -1.294 1 97.31 209 CYS A C 1
ATOM 1549 O O . CYS A 1 209 ? -10.094 9.141 -1.306 1 97.31 209 CYS A O 1
ATOM 1551 N N . ALA A 1 210 ? -8.461 7.832 -2.086 1 97.88 210 ALA A N 1
ATOM 1552 C CA . ALA A 1 210 ? -7.984 8.82 -3.045 1 97.88 210 ALA A CA 1
ATOM 1553 C C . ALA A 1 210 ? -9.094 9.234 -4.012 1 97.88 210 ALA A C 1
ATOM 1555 O O . ALA A 1 210 ? -9.32 10.422 -4.242 1 97.88 210 ALA A O 1
ATOM 1556 N N . ALA A 1 211 ? -9.82 8.281 -4.551 1 96.44 211 ALA A N 1
ATOM 1557 C CA . ALA A 1 211 ? -10.883 8.547 -5.512 1 96.44 211 ALA A CA 1
ATOM 1558 C C . ALA A 1 211 ? -11.969 9.422 -4.895 1 96.44 211 ALA A C 1
ATOM 1560 O O . ALA A 1 211 ? -12.414 10.398 -5.504 1 96.44 211 ALA A O 1
ATOM 1561 N N . ASP A 1 212 ? -12.375 9.109 -3.699 1 97.38 212 ASP A N 1
ATOM 1562 C CA . ASP A 1 212 ? -13.445 9.844 -3.025 1 97.38 212 ASP A CA 1
ATOM 1563 C C . ASP A 1 212 ? -12.969 11.227 -2.59 1 97.38 212 ASP A C 1
ATOM 1565 O O . ASP A 1 212 ? -13.75 12.18 -2.557 1 97.38 212 ASP A O 1
ATOM 1569 N N . THR A 1 213 ? -11.688 11.336 -2.213 1 98.25 213 THR A N 1
ATOM 1570 C CA . THR A 1 213 ? -11.109 12.641 -1.898 1 98.25 213 THR A CA 1
ATOM 1571 C C . THR A 1 213 ? -11.195 13.578 -3.1 1 98.25 213 THR A C 1
ATOM 1573 O O . THR A 1 213 ? -11.656 14.711 -2.971 1 98.25 213 THR A O 1
ATOM 1576 N N . ARG A 1 214 ? -10.828 13.117 -4.273 1 98.12 214 ARG A N 1
ATOM 1577 C CA . ARG A 1 214 ? -10.914 13.914 -5.488 1 98.12 214 ARG A CA 1
ATOM 1578 C C . ARG A 1 214 ? -12.359 14.297 -5.793 1 98.12 214 ARG A C 1
ATOM 1580 O O . ARG A 1 214 ? -12.641 15.453 -6.133 1 98.12 214 ARG A O 1
ATOM 1587 N N . ALA A 1 215 ? -13.211 13.328 -5.668 1 98.06 215 ALA A N 1
ATOM 1588 C CA . ALA A 1 215 ? -14.625 13.57 -5.949 1 98.06 215 ALA A CA 1
ATOM 1589 C C . ALA A 1 215 ? -15.203 14.617 -5 1 98.06 215 ALA A C 1
ATOM 1591 O O . ALA A 1 215 ? -15.961 15.492 -5.422 1 98.06 215 ALA A O 1
ATOM 1592 N N . PHE A 1 216 ? -14.852 14.469 -3.754 1 98.56 216 PHE A N 1
ATOM 1593 C CA . PHE A 1 216 ? -15.297 15.414 -2.738 1 98.56 216 PHE A CA 1
ATOM 1594 C C . PHE A 1 216 ? -14.844 16.828 -3.072 1 98.56 216 PHE A C 1
ATOM 1596 O O . PHE A 1 216 ? -15.641 17.766 -3.055 1 98.56 216 PHE A O 1
ATOM 1603 N N . LEU A 1 217 ? -13.578 17.016 -3.371 1 98.75 217 LEU A N 1
ATOM 1604 C CA . LEU A 1 217 ? -13.016 18.328 -3.662 1 98.75 217 LEU A CA 1
ATOM 1605 C C . LEU A 1 217 ? -13.586 18.875 -4.961 1 98.75 217 LEU A C 1
ATOM 1607 O O . LEU A 1 217 ? -13.875 20.078 -5.051 1 98.75 217 LEU A O 1
ATOM 1611 N N . GLU A 1 218 ? -13.766 18.031 -5.938 1 98.25 218 GLU A N 1
ATOM 1612 C CA . GLU A 1 218 ? -14.359 18.453 -7.211 1 98.25 218 GLU A CA 1
ATOM 1613 C C . GLU A 1 218 ? -15.805 18.891 -7.031 1 98.25 218 GLU A C 1
ATOM 1615 O O . GLU A 1 218 ? -16.219 19.906 -7.57 1 98.25 218 GLU A O 1
ATOM 1620 N N . LYS A 1 219 ? -16.516 18.141 -6.305 1 98.5 219 LYS A N 1
ATOM 1621 C CA . LYS A 1 219 ? -17.938 18.391 -6.086 1 98.5 219 LYS A CA 1
ATOM 1622 C C . LYS A 1 219 ? -18.156 19.734 -5.398 1 98.5 219 LYS A C 1
ATOM 1624 O O . LYS A 1 219 ? -19.109 20.453 -5.734 1 98.5 219 LYS A O 1
ATOM 1629 N N . HIS A 1 220 ? -17.312 20.109 -4.516 1 98.69 220 HIS A N 1
ATOM 1630 C CA . HIS A 1 220 ? -17.672 21.203 -3.627 1 98.69 220 HIS A CA 1
ATOM 1631 C C . HIS A 1 220 ? -16.812 22.438 -3.9 1 98.69 220 HIS A C 1
ATOM 1633 O O . HIS A 1 220 ? -17.188 23.547 -3.531 1 98.69 220 HIS A O 1
ATOM 1639 N N . PHE A 1 221 ? -15.656 22.266 -4.582 1 98.62 221 PHE A N 1
ATOM 1640 C CA . PHE A 1 221 ? -14.734 23.391 -4.535 1 98.62 221 PHE A CA 1
ATOM 1641 C C . PHE A 1 221 ? -14.164 23.672 -5.918 1 98.62 221 PHE A C 1
ATOM 1643 O O . PHE A 1 221 ? -13.203 24.438 -6.051 1 98.62 221 PHE A O 1
ATOM 1650 N N . THR A 1 222 ? -14.688 23.094 -7 1 97.62 222 THR A N 1
ATOM 1651 C CA . THR A 1 222 ? -14.172 23.266 -8.352 1 97.62 222 THR A CA 1
ATOM 1652 C C . THR A 1 222 ? -14.148 24.734 -8.758 1 97.62 222 THR A C 1
ATOM 1654 O O . THR A 1 222 ? -13.258 25.172 -9.492 1 97.62 222 THR A O 1
ATOM 1657 N N . LYS A 1 223 ? -15.07 25.5 -8.25 1 97.81 223 LYS A N 1
ATOM 1658 C CA . LYS A 1 223 ? -15.156 26.922 -8.602 1 97.81 223 LYS A CA 1
ATOM 1659 C C . LYS A 1 223 ? -14.164 27.75 -7.793 1 97.81 223 LYS A C 1
ATOM 1661 O O . LYS A 1 223 ? -13.617 28.734 -8.289 1 97.81 223 LYS A O 1
ATOM 1666 N N . GLU A 1 224 ? -13.875 27.375 -6.59 1 98.31 224 GLU A N 1
ATOM 1667 C CA . GLU A 1 224 ? -13.109 28.203 -5.652 1 98.31 224 GLU A CA 1
ATOM 1668 C C . GLU A 1 224 ? -11.633 27.812 -5.66 1 98.31 224 GLU A C 1
ATOM 1670 O O . GLU A 1 224 ? -10.781 28.594 -5.246 1 98.31 224 GLU A O 1
ATOM 1675 N N . ALA A 1 225 ? -11.391 26.578 -6.086 1 98.69 225 ALA A N 1
ATOM 1676 C CA . ALA A 1 225 ? -10.016 26.109 -5.961 1 98.69 225 ALA A CA 1
ATOM 1677 C C . ALA A 1 225 ? -9.695 25.062 -7.031 1 98.69 225 ALA A C 1
ATOM 1679 O O . ALA A 1 225 ? -10.602 24.5 -7.645 1 98.69 225 ALA A O 1
ATOM 1680 N N . GLU A 1 226 ? -8.445 24.906 -7.324 1 98.44 226 GLU A N 1
ATOM 1681 C CA . GLU A 1 226 ? -7.91 23.859 -8.203 1 98.44 226 GLU A CA 1
ATOM 1682 C C . GLU A 1 226 ? -7.098 22.844 -7.41 1 98.44 226 GLU A C 1
ATOM 1684 O O . GLU A 1 226 ? -6.207 23.203 -6.641 1 98.44 226 GLU A O 1
ATOM 1689 N N . LEU A 1 227 ? -7.473 21.578 -7.52 1 98.56 227 LEU A N 1
ATOM 1690 C CA . LEU A 1 227 ? -6.617 20.531 -6.973 1 98.56 227 LEU A CA 1
ATOM 1691 C C . LEU A 1 227 ? -5.328 20.422 -7.773 1 98.56 227 LEU A C 1
ATOM 1693 O O . LEU A 1 227 ? -5.336 19.906 -8.898 1 98.56 227 LEU A O 1
ATOM 1697 N N . VAL A 1 228 ? -4.246 20.781 -7.188 1 98.06 228 VAL A N 1
ATOM 1698 C CA . VAL A 1 228 ? -3 20.844 -7.945 1 98.06 228 VAL A CA 1
ATOM 1699 C C . VAL A 1 228 ? -2.178 19.578 -7.711 1 98.06 228 VAL A C 1
ATOM 1701 O O . VAL A 1 228 ? -1.347 19.219 -8.547 1 98.06 228 VAL A O 1
ATOM 1704 N N . GLU A 1 229 ? -2.432 18.969 -6.609 1 98.12 229 GLU A N 1
ATOM 1705 C CA . GLU A 1 229 ? -1.66 17.766 -6.293 1 98.12 229 GLU A CA 1
ATOM 1706 C C . GLU A 1 229 ? -2.371 16.922 -5.246 1 98.12 229 GLU A C 1
ATOM 1708 O O . GLU A 1 229 ? -3.096 17.438 -4.398 1 98.12 229 GLU A O 1
ATOM 1713 N N . LEU A 1 230 ? -2.355 15.664 -5.367 1 98.62 230 LEU A N 1
ATOM 1714 C CA . LEU A 1 230 ? -2.74 14.672 -4.371 1 98.62 230 LEU A CA 1
ATOM 1715 C C . LEU A 1 230 ? -1.627 13.648 -4.16 1 98.62 230 LEU A C 1
ATOM 1717 O O . LEU A 1 230 ? -1.141 13.047 -5.121 1 98.62 230 LEU A O 1
ATOM 1721 N N . ARG A 1 231 ? -1.181 13.469 -2.855 1 98.25 231 ARG A N 1
ATOM 1722 C CA . ARG A 1 231 ? -0.05 12.586 -2.578 1 98.25 231 ARG A CA 1
ATOM 1723 C C . ARG A 1 231 ? -0.343 11.68 -1.387 1 98.25 231 ARG A C 1
ATOM 1725 O O . ARG A 1 231 ? -1.052 12.078 -0.459 1 98.25 231 ARG A O 1
ATOM 1732 N N . SER A 1 232 ? 0.237 10.453 -1.5 1 97.56 232 SER A N 1
ATOM 1733 C CA . SER A 1 232 ? 0.361 9.609 -0.319 1 97.56 232 SER A CA 1
ATOM 1734 C C . SER A 1 232 ? 1.466 10.109 0.606 1 97.56 232 SER A C 1
ATOM 1736 O O . SER A 1 232 ? 2.557 10.453 0.149 1 97.56 232 SER A O 1
ATOM 1738 N N . THR A 1 233 ? 1.265 10.18 1.913 1 97.25 233 THR A N 1
ATOM 1739 C CA . THR A 1 233 ? 2.223 10.844 2.789 1 97.25 233 THR A CA 1
ATOM 1740 C C . THR A 1 233 ? 3.246 9.844 3.324 1 97.25 233 THR A C 1
ATOM 1742 O O . THR A 1 233 ? 4.273 10.242 3.885 1 97.25 233 THR A O 1
ATOM 1745 N N . GLU A 1 234 ? 3.09 8.586 3.139 1 97.19 234 GLU A N 1
ATOM 1746 C CA . GLU A 1 234 ? 4.078 7.594 3.543 1 97.19 234 GLU A CA 1
ATOM 1747 C C . GLU A 1 234 ? 4.676 6.883 2.332 1 97.19 234 GLU A C 1
ATOM 1749 O O . GLU A 1 234 ? 5.434 5.922 2.48 1 97.19 234 GLU A O 1
ATOM 1754 N N . GLY A 1 235 ? 4.258 7.34 1.142 1 97.31 235 GLY A N 1
ATOM 1755 C CA . GLY A 1 235 ? 4.621 6.574 -0.039 1 97.31 235 GLY A CA 1
ATOM 1756 C C . GLY A 1 235 ? 4.082 5.156 -0.018 1 97.31 235 GLY A C 1
ATOM 1757 O O . GLY A 1 235 ? 2.881 4.945 0.168 1 97.31 235 GLY A O 1
ATOM 1758 N N . ILE A 1 236 ? 5 4.211 -0.11 1 98.25 236 ILE A N 1
ATOM 1759 C CA . ILE A 1 236 ? 4.582 2.812 -0.144 1 98.25 236 ILE A CA 1
ATOM 1760 C C . ILE A 1 236 ? 4.746 2.191 1.242 1 98.25 236 ILE A C 1
ATOM 1762 O O . ILE A 1 236 ? 4.633 0.974 1.4 1 98.25 236 ILE A O 1
ATOM 1766 N N . LEU A 1 237 ? 5.027 2.994 2.258 1 98.19 237 LEU A N 1
ATOM 1767 C CA . LEU A 1 237 ? 5.375 2.471 3.574 1 98.19 237 LEU A CA 1
ATOM 1768 C C . LEU A 1 237 ? 4.25 2.713 4.574 1 98.19 237 LEU A C 1
ATOM 1770 O O . LEU A 1 237 ? 4.504 3.035 5.734 1 98.19 237 LEU A O 1
ATOM 1774 N N . GLY A 1 238 ? 2.992 2.67 4.113 1 96.69 238 GLY A N 1
ATOM 1775 C CA . GLY A 1 238 ? 1.849 2.686 5.012 1 96.69 238 GLY A CA 1
ATOM 1776 C C . GLY A 1 238 ? 1.761 1.449 5.887 1 96.69 238 GLY A C 1
ATOM 1777 O O . GLY A 1 238 ? 2.57 0.529 5.754 1 96.69 238 GLY A O 1
ATOM 1778 N N . GLY A 1 239 ? 0.816 1.439 6.859 1 95.56 239 GLY A N 1
ATOM 1779 C CA . GLY A 1 239 ? 0.593 0.293 7.727 1 95.56 239 GLY A CA 1
ATOM 1780 C C . GLY A 1 239 ? 1.65 0.146 8.805 1 95.56 239 GLY A C 1
ATOM 1781 O O . GLY A 1 239 ? 1.92 -0.963 9.273 1 95.56 239 GLY A O 1
ATOM 1782 N N . GLY A 1 240 ? 2.287 1.221 9.086 1 94.69 240 GLY A N 1
ATOM 1783 C CA . GLY A 1 240 ? 3.279 1.196 10.148 1 94.69 240 GLY A CA 1
ATOM 1784 C C . GLY A 1 240 ? 4.68 0.901 9.648 1 94.69 240 GLY A C 1
ATOM 1785 O O . GLY A 1 240 ? 5.641 0.938 10.422 1 94.69 240 GLY A O 1
ATOM 1786 N N . LEU A 1 241 ? 4.887 0.678 8.391 1 95.31 241 LEU A N 1
ATOM 1787 C CA . LEU A 1 241 ? 6.203 0.344 7.852 1 95.31 241 LEU A CA 1
ATOM 1788 C C . LEU A 1 241 ? 7.156 1.526 7.98 1 95.31 241 LEU A C 1
ATOM 1790 O O . LEU A 1 241 ? 8.359 1.339 8.18 1 95.31 241 LEU A O 1
ATOM 1794 N N . ASP A 1 242 ? 6.625 2.732 7.852 1 95.19 242 ASP A N 1
ATOM 1795 C CA . ASP A 1 242 ? 7.5 3.896 7.93 1 95.19 242 ASP A CA 1
ATOM 1796 C C . ASP A 1 242 ? 8.086 4.051 9.336 1 95.19 242 ASP A C 1
ATOM 1798 O O . ASP A 1 242 ? 9.156 4.641 9.5 1 95.19 242 ASP A O 1
ATOM 1802 N N . ALA A 1 243 ? 7.426 3.492 10.352 1 94.5 243 ALA A N 1
ATOM 1803 C CA . ALA A 1 243 ? 7.906 3.568 11.734 1 94.5 243 ALA A CA 1
ATOM 1804 C C . ALA A 1 243 ? 9.219 2.803 11.898 1 94.5 243 ALA A C 1
ATOM 1806 O O . ALA A 1 243 ? 9.977 3.061 12.836 1 94.5 243 ALA A O 1
ATOM 1807 N N . LYS A 1 244 ? 9.516 1.891 10.984 1 93.5 244 LYS A N 1
ATOM 1808 C CA . LYS A 1 244 ? 10.75 1.116 11.023 1 93.5 244 LYS A CA 1
ATOM 1809 C C . LYS A 1 244 ? 11.961 1.994 10.711 1 93.5 244 LYS A C 1
ATOM 1811 O O . LYS A 1 244 ? 13.102 1.606 10.969 1 93.5 244 LYS A O 1
ATOM 1816 N N . LEU A 1 245 ? 11.711 3.211 10.219 1 95.62 245 LEU A N 1
ATOM 1817 C CA . LEU A 1 245 ? 12.789 4.125 9.844 1 95.62 245 LEU A CA 1
ATOM 1818 C C . LEU A 1 245 ? 13.086 5.105 10.977 1 95.62 245 LEU A C 1
ATOM 1820 O O . LEU A 1 245 ? 14 5.926 10.867 1 95.62 245 LEU A O 1
ATOM 1824 N N . GLU A 1 246 ? 12.383 4.953 12.031 1 91 246 GLU A N 1
ATOM 1825 C CA . GLU A 1 246 ? 12.469 5.938 13.109 1 91 246 GLU A CA 1
ATOM 1826 C C . GLU A 1 246 ? 13.898 6.07 13.617 1 91 246 GLU A C 1
ATOM 1828 O O . GLU A 1 246 ? 14.367 7.18 13.891 1 91 246 GLU A O 1
ATOM 1833 N N . ASP A 1 247 ? 14.625 4.938 13.68 1 91.62 247 ASP A N 1
ATOM 1834 C CA . ASP A 1 247 ? 15.953 4.938 14.281 1 91.62 247 ASP A CA 1
ATOM 1835 C C . ASP A 1 247 ? 17.047 4.84 13.211 1 91.62 247 ASP A C 1
ATOM 1837 O O . ASP A 1 247 ? 18.203 4.559 13.523 1 91.62 247 ASP A O 1
ATOM 1841 N N . ALA A 1 248 ? 16.797 4.922 11.906 1 93.12 248 ALA A N 1
ATOM 1842 C CA . ALA A 1 248 ? 17.75 4.711 10.812 1 93.12 248 ALA A CA 1
ATOM 1843 C C . ALA A 1 248 ? 18.734 5.863 10.711 1 93.12 248 ALA A C 1
ATOM 1845 O O . ALA A 1 248 ? 19.781 5.734 10.07 1 93.12 248 ALA A O 1
ATOM 1846 N N . GLY A 1 249 ? 18.641 7.02 11.422 1 93.69 249 GLY A N 1
ATOM 1847 C CA . GLY A 1 249 ? 19.484 8.195 11.297 1 93.69 249 GLY A CA 1
ATOM 1848 C C . GLY A 1 249 ? 19.016 9.172 10.242 1 93.69 249 GLY A C 1
ATOM 1849 O O . GLY A 1 249 ? 18.297 8.781 9.312 1 93.69 249 GLY A O 1
ATOM 1850 N N . PRO A 1 250 ? 19.438 10.352 10.328 1 95.44 250 PRO A N 1
ATOM 1851 C CA . PRO A 1 250 ? 18.875 11.422 9.492 1 95.44 250 PRO A CA 1
ATOM 1852 C C . PRO A 1 250 ? 19.203 11.242 8.008 1 95.44 250 PRO A C 1
ATOM 1854 O O . PRO A 1 250 ? 18.359 11.516 7.152 1 95.44 250 PRO A O 1
ATOM 1857 N N . GLU A 1 251 ? 20.391 10.773 7.703 1 97 251 GLU A N 1
ATOM 1858 C CA . GLU A 1 251 ? 20.781 10.602 6.305 1 97 251 GLU A CA 1
ATOM 1859 C C . GLU A 1 251 ? 19.922 9.531 5.629 1 97 251 GLU A C 1
ATOM 1861 O O . GLU A 1 251 ? 19.469 9.719 4.5 1 97 251 GLU A O 1
ATOM 1866 N N . VAL A 1 252 ? 19.75 8.43 6.312 1 98 252 VAL A N 1
ATOM 1867 C CA . VAL A 1 252 ? 18.953 7.324 5.797 1 98 252 VAL A CA 1
ATOM 1868 C C . VAL A 1 252 ? 17.5 7.766 5.652 1 98 252 VAL A C 1
ATOM 1870 O O . VAL A 1 252 ? 16.875 7.531 4.617 1 98 252 VAL A O 1
ATOM 1873 N N . VAL A 1 253 ? 16.984 8.438 6.633 1 97.94 253 VAL A N 1
ATOM 1874 C CA . VAL A 1 253 ? 15.602 8.914 6.613 1 97.94 253 VAL A CA 1
ATOM 1875 C C . VAL A 1 253 ? 15.406 9.859 5.426 1 97.94 253 VAL A C 1
ATOM 1877 O O . VAL A 1 253 ? 14.414 9.742 4.695 1 97.94 253 VAL A O 1
ATOM 1880 N N . GLN A 1 254 ? 16.328 10.734 5.195 1 98 254 GLN A N 1
ATOM 1881 C CA . GLN A 1 254 ? 16.203 11.695 4.102 1 98 254 GLN A CA 1
ATOM 1882 C C . GLN A 1 254 ? 16.297 11 2.746 1 98 254 GLN A C 1
ATOM 1884 O O . GLN A 1 254 ? 15.633 11.398 1.79 1 98 254 GLN A O 1
ATOM 1889 N N . ALA A 1 255 ? 17.141 9.992 2.615 1 98.19 255 ALA A N 1
ATOM 1890 C CA . ALA A 1 255 ? 17.219 9.227 1.373 1 98.19 255 ALA A CA 1
ATOM 1891 C C . ALA A 1 255 ? 15.898 8.539 1.054 1 98.19 255 ALA A C 1
ATOM 1893 O O . ALA A 1 255 ? 15.43 8.586 -0.085 1 98.19 255 ALA A O 1
ATOM 1894 N N . TRP A 1 256 ? 15.312 7.941 2.035 1 98.5 256 TRP A N 1
ATOM 1895 C CA . TRP A 1 256 ? 14.016 7.301 1.866 1 98.5 256 TRP A CA 1
ATOM 1896 C C . TRP A 1 256 ? 12.938 8.336 1.544 1 98.5 256 TRP A C 1
ATOM 1898 O O . TRP A 1 256 ? 12.102 8.109 0.665 1 98.5 256 TRP A O 1
ATOM 1908 N N . ALA A 1 257 ? 12.992 9.461 2.252 1 98.38 257 ALA A N 1
ATOM 1909 C CA . ALA A 1 257 ? 12.008 10.516 2.01 1 98.38 257 ALA A CA 1
ATOM 1910 C C . ALA A 1 257 ? 12.094 11.016 0.571 1 98.38 257 ALA A C 1
ATOM 1912 O O . ALA A 1 257 ? 11.062 11.242 -0.071 1 98.38 257 ALA A O 1
ATOM 1913 N N . SER A 1 258 ? 13.305 11.195 0.103 1 98.19 258 SER A N 1
ATOM 1914 C CA . SER A 1 258 ? 13.484 11.633 -1.278 1 98.19 258 SER A CA 1
ATOM 1915 C C . SER A 1 258 ? 12.914 10.617 -2.26 1 98.19 258 SER A C 1
ATOM 1917 O O . SER A 1 258 ? 12.203 10.977 -3.197 1 98.19 258 SER A O 1
ATOM 1919 N N . LEU A 1 259 ? 13.219 9.391 -2.041 1 98.31 259 LEU A N 1
ATOM 1920 C CA . LEU A 1 259 ? 12.742 8.328 -2.918 1 98.31 259 LEU A CA 1
ATOM 1921 C C . LEU A 1 259 ? 11.219 8.234 -2.887 1 98.31 259 LEU A C 1
ATOM 1923 O O . LEU A 1 259 ? 10.57 8.188 -3.936 1 98.31 259 LEU A O 1
ATOM 1927 N N . MET A 1 260 ? 10.617 8.227 -1.701 1 98.38 260 MET A N 1
ATOM 1928 C CA . MET A 1 260 ? 9.172 8.148 -1.562 1 98.38 260 MET A CA 1
ATOM 1929 C C . MET A 1 260 ? 8.492 9.352 -2.211 1 98.38 260 MET A C 1
ATOM 1931 O O . MET A 1 260 ? 7.508 9.195 -2.939 1 98.38 260 MET A O 1
ATOM 1935 N N . TYR A 1 261 ? 9.016 10.531 -1.949 1 98.56 261 TYR A N 1
ATOM 1936 C CA . TYR A 1 261 ? 8.414 11.758 -2.463 1 98.56 261 TYR A CA 1
ATOM 1937 C C . TYR A 1 261 ? 8.492 11.805 -3.984 1 98.56 261 TYR A C 1
ATOM 1939 O O . TYR A 1 261 ? 7.5 12.125 -4.648 1 98.56 261 TYR A O 1
ATOM 1947 N N . ASP A 1 262 ? 9.602 11.453 -4.535 1 97.75 262 ASP A N 1
ATOM 1948 C CA . ASP A 1 262 ? 9.852 11.633 -5.965 1 97.75 262 ASP A CA 1
ATOM 1949 C C . ASP A 1 262 ? 9.164 10.539 -6.785 1 97.75 262 ASP A C 1
ATOM 1951 O O . ASP A 1 262 ? 8.664 10.797 -7.879 1 97.75 262 ASP A O 1
ATOM 1955 N N . GLU A 1 263 ? 9.07 9.32 -6.238 1 97.25 263 GLU A N 1
ATOM 1956 C CA . GLU A 1 263 ? 8.727 8.203 -7.113 1 97.25 263 GLU A CA 1
ATOM 1957 C C . GLU A 1 263 ? 7.441 7.52 -6.648 1 97.25 263 GLU A C 1
ATOM 1959 O O . GLU A 1 263 ? 6.777 6.84 -7.434 1 97.25 263 GLU A O 1
ATOM 1964 N N . TYR A 1 264 ? 7.055 7.699 -5.367 1 98 264 TYR A N 1
ATOM 1965 C CA . TYR A 1 264 ? 6.059 6.758 -4.863 1 98 264 TYR A CA 1
ATOM 1966 C C . TYR A 1 264 ? 4.941 7.488 -4.129 1 98 264 TYR A C 1
ATOM 1968 O O . TYR A 1 264 ? 4.156 6.867 -3.408 1 98 264 TYR A O 1
ATOM 1976 N N . SER A 1 265 ? 4.848 8.781 -4.301 1 97.88 265 SER A N 1
ATOM 1977 C CA . SER A 1 265 ? 3.846 9.484 -3.5 1 97.88 265 SER A CA 1
ATOM 1978 C C . SER A 1 265 ? 2.758 10.086 -4.379 1 97.88 265 SER A C 1
ATOM 1980 O O . SER A 1 265 ? 1.675 10.422 -3.895 1 97.88 265 SER A O 1
ATOM 1982 N N . ALA A 1 266 ? 2.986 10.227 -5.711 1 97.38 266 ALA A N 1
ATOM 1983 C CA . ALA A 1 266 ? 2.025 10.969 -6.516 1 97.38 266 ALA A CA 1
ATOM 1984 C C . ALA A 1 266 ? 1.385 10.078 -7.574 1 97.38 266 ALA A C 1
ATOM 1986 O O . ALA A 1 266 ? 0.335 10.414 -8.125 1 97.38 266 ALA A O 1
ATOM 1987 N N . LYS A 1 267 ? 2.027 8.953 -7.945 1 96.81 267 LYS A N 1
ATOM 1988 C CA . LYS A 1 267 ? 1.466 8.047 -8.945 1 96.81 267 LYS A CA 1
ATOM 1989 C C . LYS A 1 267 ? 0.219 7.348 -8.406 1 96.81 267 LYS A C 1
ATOM 1991 O O . LYS A 1 267 ? 0.18 6.938 -7.246 1 96.81 267 LYS A O 1
ATOM 1996 N N . GLU A 1 268 ? -0.777 7.199 -9.273 1 97.12 268 GLU A N 1
ATOM 1997 C CA . GLU A 1 268 ? -2.088 6.688 -8.891 1 97.12 268 GLU A CA 1
ATOM 1998 C C . GLU A 1 268 ? -1.97 5.332 -8.203 1 97.12 268 GLU A C 1
ATOM 2000 O O . GLU A 1 268 ? -2.623 5.086 -7.184 1 97.12 268 GLU A O 1
ATOM 2005 N N . GLU A 1 269 ? -1.135 4.418 -8.625 1 96.81 269 GLU A N 1
ATOM 2006 C CA . GLU A 1 269 ? -1.054 3.049 -8.125 1 96.81 269 GLU A CA 1
ATOM 2007 C C . GLU A 1 269 ? -0.491 3.014 -6.707 1 96.81 269 GLU A C 1
ATOM 2009 O O . GLU A 1 269 ? -0.547 1.982 -6.035 1 96.81 269 GLU A O 1
ATOM 2014 N N . TYR A 1 270 ? -0.006 4.215 -6.238 1 97.88 270 TYR A N 1
ATOM 2015 C CA . TYR A 1 270 ? 0.625 4.199 -4.922 1 97.88 270 TYR A CA 1
ATOM 2016 C C . TYR A 1 270 ? -0.174 5.027 -3.924 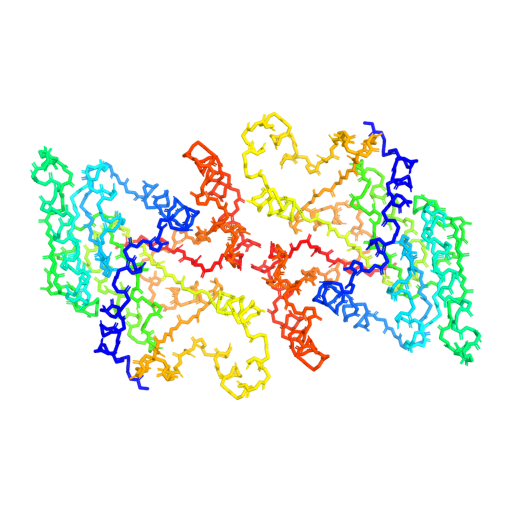1 97.88 270 TYR A C 1
ATOM 2018 O O . TYR A 1 270 ? 0.153 5.059 -2.734 1 97.88 270 TYR A O 1
ATOM 2026 N N . LEU A 1 271 ? -1.266 5.688 -4.34 1 98.25 271 LEU A N 1
ATOM 2027 C CA . LEU A 1 271 ? -2.016 6.578 -3.461 1 98.25 271 LEU A CA 1
ATOM 2028 C C . LEU A 1 271 ? -2.676 5.797 -2.328 1 98.25 271 LEU A C 1
ATOM 2030 O O . LEU A 1 271 ? -2.795 6.297 -1.209 1 98.25 271 LEU A O 1
ATOM 2034 N N . GLY A 1 272 ? -2.988 4.57 -2.605 1 97.88 272 GLY A N 1
ATOM 2035 C CA . GLY A 1 272 ? -3.646 3.758 -1.596 1 97.88 272 GLY A CA 1
ATOM 2036 C C . GLY A 1 272 ? -2.672 3.08 -0.65 1 97.88 272 GLY A C 1
ATOM 2037 O O . GLY A 1 272 ? -3.086 2.418 0.304 1 97.88 272 GLY A O 1
ATOM 2038 N N . CYS A 1 273 ? -1.373 3.291 -0.851 1 97.62 273 CYS A N 1
ATOM 2039 C CA . CYS A 1 273 ? -0.35 2.615 -0.061 1 97.62 273 CYS A CA 1
ATOM 2040 C C . CYS A 1 273 ? -0.163 3.297 1.289 1 97.62 273 CYS A C 1
ATOM 2042 O O . CYS A 1 273 ? 0.381 2.701 2.221 1 97.62 273 CYS A O 1
ATOM 2044 N N . ALA A 1 274 ? -0.581 4.547 1.344 1 96.38 274 ALA A N 1
ATOM 2045 C CA . ALA A 1 274 ? -0.331 5.32 2.557 1 96.38 274 ALA A CA 1
ATOM 2046 C C . ALA A 1 274 ? -1.564 5.348 3.455 1 96.38 274 ALA A C 1
ATOM 2048 O O . ALA A 1 274 ? -2.67 5.027 3.012 1 96.38 274 ALA A O 1
ATOM 2049 N N . ASP A 1 275 ? -1.291 5.621 4.648 1 97.69 275 ASP A N 1
ATOM 2050 C CA . ASP A 1 275 ? -2.369 5.758 5.621 1 97.69 275 ASP A CA 1
ATOM 2051 C C . ASP A 1 275 ? -2.986 7.152 5.566 1 97.69 275 ASP A C 1
ATOM 2053 O O . ASP A 1 275 ? -4.156 7.336 5.918 1 97.69 275 ASP A O 1
ATOM 2057 N N . HIS A 1 276 ? -2.225 8.094 5.094 1 98 276 HIS A N 1
ATOM 2058 C CA . HIS A 1 276 ? -2.67 9.477 4.961 1 98 276 HIS A CA 1
ATOM 2059 C C . HIS A 1 276 ? -2.473 9.984 3.535 1 98 276 HIS A C 1
ATOM 2061 O O . HIS A 1 276 ? -1.568 9.531 2.83 1 98 276 HIS A O 1
ATOM 2067 N N . LEU A 1 277 ? -3.367 10.844 3.139 1 98.62 277 LEU A N 1
ATOM 2068 C CA . LEU A 1 277 ? -3.262 11.586 1.889 1 98.62 277 LEU A CA 1
ATOM 2069 C C . LEU A 1 277 ? -3.174 13.086 2.154 1 98.62 277 LEU A C 1
ATOM 2071 O O . LEU A 1 277 ? -3.725 13.578 3.139 1 98.62 277 LEU A O 1
ATOM 2075 N N . ILE A 1 278 ? -2.477 13.789 1.339 1 98.81 278 ILE A N 1
ATOM 2076 C CA . ILE A 1 278 ? -2.447 15.25 1.386 1 98.81 278 ILE A CA 1
ATOM 2077 C C . ILE A 1 278 ? -2.852 15.812 0.028 1 98.81 278 ILE A C 1
ATOM 2079 O O . ILE A 1 278 ? -2.291 15.438 -1.003 1 98.81 278 ILE A O 1
ATOM 2083 N N . ALA A 1 279 ? -3.859 16.594 0.008 1 98.88 279 ALA A N 1
ATOM 2084 C CA . ALA A 1 279 ? -4.309 17.328 -1.179 1 98.88 279 ALA A CA 1
ATOM 2085 C C . ALA A 1 279 ? -3.861 18.781 -1.134 1 98.88 279 ALA A C 1
ATOM 2087 O O . ALA A 1 279 ? -3.93 19.422 -0.086 1 98.88 279 ALA A O 1
ATOM 2088 N N . VAL A 1 280 ? -3.359 19.266 -2.211 1 98.81 280 VAL A N 1
ATOM 2089 C CA . VAL A 1 280 ? -2.953 20.656 -2.354 1 98.81 280 VAL A CA 1
ATOM 2090 C C . VAL A 1 280 ? -3.959 21.406 -3.229 1 98.81 280 VAL A C 1
ATOM 2092 O O . VAL A 1 280 ? -4.109 21.094 -4.414 1 98.81 280 VAL A O 1
ATOM 2095 N N . LEU A 1 281 ? -4.605 22.359 -2.625 1 98.81 281 LEU A N 1
ATOM 2096 C CA . LEU A 1 281 ? -5.602 23.172 -3.312 1 98.81 281 LEU A CA 1
ATOM 2097 C C . LEU A 1 281 ? -5.09 24.594 -3.514 1 98.81 281 LEU A C 1
ATOM 2099 O O . LEU A 1 281 ? -4.684 25.25 -2.555 1 98.81 281 LEU A O 1
ATOM 2103 N N . ARG A 1 282 ? -5.125 25.062 -4.73 1 98.62 282 ARG A N 1
ATOM 2104 C CA . ARG A 1 282 ? -4.84 26.469 -5.004 1 98.62 282 ARG A CA 1
ATOM 2105 C C . ARG A 1 282 ? -6.125 27.266 -5.121 1 98.62 282 ARG A C 1
ATOM 2107 O O . ARG A 1 282 ? -7.008 26.938 -5.914 1 98.62 282 ARG A O 1
ATOM 2114 N N . ARG A 1 283 ? -6.164 28.25 -4.293 1 98.62 283 ARG A N 1
ATOM 2115 C CA . ARG A 1 283 ? -7.344 29.109 -4.363 1 98.62 283 ARG A CA 1
ATOM 2116 C C . ARG A 1 283 ? -7.375 29.891 -5.672 1 98.62 283 ARG A C 1
ATOM 2118 O O . ARG A 1 283 ? -6.352 30.422 -6.109 1 98.62 283 ARG A O 1
ATOM 2125 N N . LYS A 1 284 ? -8.547 29.891 -6.281 1 97.44 284 LYS A N 1
ATOM 2126 C CA . LYS A 1 284 ? -8.727 30.672 -7.5 1 97.44 284 LYS A CA 1
ATOM 2127 C C . LYS A 1 284 ? -8.922 32.156 -7.184 1 97.44 284 LYS A C 1
ATOM 2129 O O . LYS A 1 284 ? -9.414 32.5 -6.105 1 97.44 284 LYS A O 1
ATOM 2134 N N . MET B 1 1 ? 23.547 -10.234 -18.703 1 71.31 1 MET B N 1
ATOM 2135 C CA . MET B 1 1 ? 23.719 -11.68 -18.781 1 71.31 1 MET B CA 1
ATOM 2136 C C . MET B 1 1 ? 22.391 -12.391 -18.531 1 71.31 1 MET B C 1
ATOM 2138 O O . MET B 1 1 ? 21.562 -11.922 -17.75 1 71.31 1 MET B O 1
ATOM 2142 N N . ALA B 1 2 ? 22.375 -13.5 -19.234 1 72.81 2 ALA B N 1
ATOM 2143 C CA . ALA B 1 2 ? 21.188 -14.336 -19.141 1 72.81 2 ALA B CA 1
ATOM 2144 C C . ALA B 1 2 ? 21.016 -14.898 -17.734 1 72.81 2 ALA B C 1
ATOM 2146 O O . ALA B 1 2 ? 21.969 -14.945 -16.953 1 72.81 2 ALA B O 1
ATOM 2147 N N . THR B 1 3 ? 19.641 -15.117 -17.281 1 82.12 3 THR B N 1
ATOM 2148 C CA . THR B 1 3 ? 19.328 -15.719 -15.992 1 82.12 3 THR B CA 1
ATOM 2149 C C . THR B 1 3 ? 20.094 -17.031 -15.805 1 82.12 3 THR B C 1
ATOM 2151 O O . THR B 1 3 ? 20.109 -17.875 -16.703 1 82.12 3 THR B O 1
ATOM 2154 N N . ALA B 1 4 ? 20.781 -17.156 -14.75 1 79.31 4 ALA B N 1
ATOM 2155 C CA . ALA B 1 4 ? 21.453 -18.406 -14.383 1 79.31 4 ALA B CA 1
ATOM 2156 C C . ALA B 1 4 ? 20.469 -19.406 -13.805 1 79.31 4 ALA B C 1
ATOM 2158 O O . ALA B 1 4 ? 20.234 -19.422 -12.594 1 79.31 4 ALA B O 1
ATOM 2159 N N . THR B 1 5 ? 19.938 -20.188 -14.672 1 85.06 5 THR B N 1
ATOM 2160 C CA . THR B 1 5 ? 18.875 -21.125 -14.281 1 85.06 5 THR B CA 1
ATOM 2161 C C . THR B 1 5 ? 19.359 -22.047 -13.172 1 85.06 5 THR B C 1
ATOM 2163 O O . THR B 1 5 ? 18.594 -22.391 -12.273 1 85.06 5 THR B O 1
ATOM 2166 N N . ASP B 1 6 ? 20.547 -22.422 -13.266 1 85.06 6 ASP B N 1
ATOM 2167 C CA . ASP B 1 6 ? 21.109 -23.281 -12.242 1 85.06 6 ASP B CA 1
ATOM 2168 C C . ASP B 1 6 ? 21.125 -22.609 -10.883 1 85.06 6 ASP B C 1
ATOM 2170 O O . ASP B 1 6 ? 20.891 -23.25 -9.852 1 85.06 6 ASP B O 1
ATOM 2174 N N . SER B 1 7 ? 21.422 -21.344 -10.898 1 84 7 SER B N 1
ATOM 2175 C CA . SER B 1 7 ? 21.438 -20.594 -9.648 1 84 7 SER B CA 1
ATOM 2176 C C . SER B 1 7 ? 20.047 -20.5 -9.039 1 84 7 SER B C 1
ATOM 2178 O O . SER B 1 7 ? 19.875 -20.562 -7.82 1 84 7 SER B O 1
ATOM 2180 N N . VAL B 1 8 ? 19.016 -20.359 -9.828 1 88.19 8 VAL B N 1
ATOM 2181 C CA . VAL B 1 8 ? 17.641 -20.312 -9.359 1 88.19 8 VAL B CA 1
ATOM 2182 C C . VAL B 1 8 ? 17.25 -21.656 -8.742 1 88.19 8 VAL B C 1
ATOM 2184 O O . VAL B 1 8 ? 16.719 -21.719 -7.633 1 88.19 8 VAL B O 1
ATOM 2187 N N . ALA B 1 9 ? 17.594 -22.734 -9.43 1 88.06 9 ALA B N 1
ATOM 2188 C CA . ALA B 1 9 ? 17.297 -24.078 -8.938 1 88.06 9 ALA B CA 1
ATOM 2189 C C . ALA B 1 9 ? 18.016 -24.344 -7.617 1 88.06 9 ALA B C 1
ATOM 2191 O O . ALA B 1 9 ? 17.422 -24.922 -6.695 1 88.06 9 ALA B O 1
ATOM 2192 N N . GLN B 1 10 ? 19.234 -23.938 -7.559 1 84.44 10 GLN B N 1
ATOM 2193 C CA . GLN B 1 10 ? 20.016 -24.125 -6.34 1 84.44 10 GLN B CA 1
ATOM 2194 C C . GLN B 1 10 ? 19.422 -23.328 -5.18 1 84.44 10 GLN B C 1
ATOM 2196 O O . GLN B 1 10 ? 19.344 -23.828 -4.055 1 84.44 10 GLN B O 1
ATOM 2201 N N . LEU B 1 11 ? 19 -22.109 -5.473 1 83.56 11 LEU B N 1
ATOM 2202 C CA . LEU B 1 11 ? 18.375 -21.281 -4.449 1 83.56 11 LEU B CA 1
ATOM 2203 C C . LEU B 1 11 ? 17.141 -21.984 -3.871 1 83.56 11 LEU B C 1
ATOM 2205 O O . LEU B 1 11 ? 17.031 -22.156 -2.656 1 83.56 11 LEU B O 1
ATOM 2209 N N . TYR B 1 12 ? 16.328 -22.422 -4.656 1 88.44 12 TYR B N 1
ATOM 2210 C CA . TYR B 1 12 ? 15.055 -23 -4.211 1 88.44 12 TYR B CA 1
ATOM 2211 C C . TYR B 1 12 ? 15.266 -24.391 -3.631 1 88.44 12 TYR B C 1
ATOM 2213 O O . TYR B 1 12 ? 14.461 -24.859 -2.824 1 88.44 12 TYR B O 1
ATOM 2221 N N . SER B 1 13 ? 16.281 -25.047 -4.035 1 85.69 13 SER B N 1
ATOM 2222 C CA . SER B 1 13 ? 16.641 -26.281 -3.342 1 85.69 13 SER B CA 1
ATOM 2223 C C . SER B 1 13 ? 17.031 -26 -1.896 1 85.69 13 SER B C 1
ATOM 2225 O O . SER B 1 13 ? 16.656 -26.75 -0.989 1 85.69 13 SER B O 1
ATOM 2227 N N . THR B 1 14 ? 17.781 -24.938 -1.762 1 83.12 14 THR B N 1
ATOM 2228 C CA . THR B 1 14 ? 18.297 -24.562 -0.447 1 83.12 14 THR B CA 1
ATOM 2229 C C . THR B 1 14 ? 17.156 -24.141 0.477 1 83.12 14 THR B C 1
ATOM 2231 O O . THR B 1 14 ? 17.172 -24.453 1.672 1 83.12 14 THR B O 1
ATOM 2234 N N . ILE B 1 15 ? 16.125 -23.547 -0.135 1 83.44 15 ILE B N 1
ATOM 2235 C CA . ILE B 1 15 ? 15.062 -23.031 0.716 1 83.44 15 ILE B CA 1
ATOM 2236 C C . ILE B 1 15 ? 13.789 -23.844 0.52 1 83.44 15 ILE B C 1
ATOM 2238 O O . ILE B 1 15 ? 12.68 -23.344 0.725 1 83.44 15 ILE B O 1
ATOM 2242 N N . ALA B 1 16 ? 13.898 -25.031 0.117 1 84 16 ALA B N 1
ATOM 2243 C CA . ALA B 1 16 ? 12.758 -25.844 -0.284 1 84 16 ALA B CA 1
ATOM 2244 C C . ALA B 1 16 ? 11.758 -26 0.862 1 84 16 ALA B C 1
ATOM 2246 O O . ALA B 1 16 ? 10.555 -25.844 0.668 1 84 16 ALA B O 1
ATOM 2247 N N . THR B 1 17 ? 12.211 -26.25 2.053 1 84.31 17 THR B N 1
ATOM 2248 C CA . THR B 1 17 ? 11.336 -26.453 3.201 1 84.31 17 THR B CA 1
ATOM 2249 C C . THR B 1 17 ? 10.57 -25.172 3.533 1 84.31 17 THR B C 1
ATOM 2251 O O . THR B 1 17 ? 9.367 -25.203 3.773 1 84.31 17 THR B O 1
ATOM 2254 N N . SER B 1 18 ? 11.266 -24.078 3.484 1 85.62 18 SER B N 1
ATOM 2255 C CA . SER B 1 18 ? 10.617 -22.797 3.744 1 85.62 18 SER B CA 1
ATOM 2256 C C . SER B 1 18 ? 9.633 -22.438 2.633 1 85.62 18 SER B C 1
ATOM 2258 O O . SER B 1 18 ? 8.562 -21.875 2.896 1 85.62 18 SER B O 1
ATOM 2260 N N . GLU B 1 19 ? 10.008 -22.766 1.489 1 85.31 19 GLU B N 1
ATOM 2261 C CA . GLU B 1 19 ? 9.125 -22.5 0.355 1 85.31 19 GLU B CA 1
ATOM 2262 C C . GLU B 1 19 ? 7.832 -23.297 0.462 1 85.31 19 GLU B C 1
ATOM 2264 O O . GLU B 1 19 ? 6.762 -22.812 0.09 1 85.31 19 GLU B O 1
ATOM 2269 N N . ALA B 1 20 ? 7.902 -24.438 1.026 1 85.19 20 ALA B N 1
ATOM 2270 C CA . ALA B 1 20 ? 6.738 -25.328 1.154 1 85.19 20 ALA B CA 1
ATOM 2271 C C . ALA B 1 20 ? 5.688 -24.703 2.074 1 85.19 20 ALA B C 1
ATOM 2273 O O . ALA B 1 20 ? 4.492 -24.953 1.91 1 85.19 20 ALA B O 1
ATOM 2274 N N . THR B 1 21 ? 6.145 -23.812 2.949 1 86.88 21 THR B N 1
ATOM 2275 C CA . THR B 1 21 ? 5.211 -23.266 3.926 1 86.88 21 THR B CA 1
ATOM 2276 C C . THR B 1 21 ? 4.965 -21.781 3.662 1 86.88 21 THR B C 1
ATOM 2278 O O . THR B 1 21 ? 4.098 -21.172 4.289 1 86.88 21 THR B O 1
ATOM 2281 N N . ARG B 1 22 ? 5.59 -21.219 2.729 1 87.19 22 ARG B N 1
ATOM 2282 C CA . ARG B 1 22 ? 5.602 -19.781 2.52 1 87.19 22 ARG B CA 1
ATOM 2283 C C . ARG B 1 22 ? 4.191 -19.25 2.281 1 87.19 22 ARG B C 1
ATOM 2285 O O . ARG B 1 22 ? 3.773 -18.281 2.914 1 87.19 22 ARG B O 1
ATOM 2292 N N . LEU B 1 23 ? 3.484 -19.891 1.388 1 87.94 23 LEU B N 1
ATOM 2293 C CA . LEU B 1 23 ? 2.174 -19.391 1.003 1 87.94 23 LEU B CA 1
ATOM 2294 C C . LEU B 1 23 ? 1.172 -19.547 2.141 1 87.94 23 LEU B C 1
ATOM 2296 O O . LEU B 1 23 ? 0.198 -18.797 2.229 1 87.94 23 LEU B O 1
ATOM 2300 N N . ALA B 1 24 ? 1.396 -20.5 3.012 1 88.44 24 ALA B N 1
ATOM 2301 C CA . ALA B 1 24 ? 0.55 -20.656 4.191 1 88.44 24 ALA B CA 1
ATOM 2302 C C . ALA B 1 24 ? 0.722 -19.484 5.148 1 88.44 24 ALA B C 1
ATOM 2304 O O . ALA B 1 24 ? -0.222 -19.094 5.844 1 88.44 24 ALA B O 1
ATOM 2305 N N . LEU B 1 25 ? 1.858 -18.906 5.129 1 91.94 25 LEU B N 1
ATOM 2306 C CA . LEU B 1 25 ? 2.182 -17.812 6.023 1 91.94 25 LEU B CA 1
ATOM 2307 C C . LEU B 1 25 ? 1.658 -16.484 5.465 1 91.94 25 LEU B C 1
ATOM 2309 O O . LEU B 1 25 ? 1.67 -15.469 6.16 1 91.94 25 LEU B O 1
ATOM 2313 N N . HIS B 1 26 ? 1.173 -16.516 4.254 1 95.38 26 HIS B N 1
ATOM 2314 C CA . HIS B 1 26 ? 0.652 -15.328 3.584 1 95.38 26 HIS B CA 1
ATOM 2315 C C . HIS B 1 26 ? -0.748 -15.578 3.033 1 95.38 26 HIS B C 1
ATOM 2317 O O . HIS B 1 26 ? -0.931 -15.688 1.818 1 95.38 26 HIS B O 1
ATOM 2323 N N . PRO B 1 27 ? -1.681 -15.57 3.922 1 96.31 27 PRO B N 1
ATOM 2324 C CA . PRO B 1 27 ? -3.023 -16.031 3.561 1 96.31 27 PRO B CA 1
ATOM 2325 C C . PRO B 1 27 ? -3.689 -15.141 2.512 1 96.31 27 PRO B C 1
ATOM 2327 O O . PRO B 1 27 ? -4.441 -15.633 1.669 1 96.31 27 PRO B O 1
ATOM 2330 N N . MET B 1 28 ? -3.486 -13.828 2.555 1 97.56 28 MET B N 1
ATOM 2331 C CA . MET B 1 28 ? -4.125 -12.984 1.555 1 97.56 28 MET B CA 1
ATOM 2332 C C . MET B 1 28 ? -3.551 -13.25 0.167 1 97.56 28 MET B C 1
ATOM 2334 O O . MET B 1 28 ? -4.293 -13.328 -0.813 1 97.56 28 MET B O 1
ATOM 2338 N N . GLU B 1 29 ? -2.178 -13.367 0.09 1 97.81 29 GLU B N 1
ATOM 2339 C CA . GLU B 1 29 ? -1.588 -13.727 -1.195 1 97.81 29 GLU B CA 1
ATOM 2340 C C . GLU B 1 29 ? -2.195 -15.023 -1.736 1 97.81 29 GLU B C 1
ATOM 2342 O O . GLU B 1 29 ? -2.584 -15.086 -2.904 1 97.81 29 GLU B O 1
ATOM 2347 N N . ARG B 1 30 ? -2.285 -16.031 -0.901 1 97.06 30 ARG B N 1
ATOM 2348 C CA . ARG B 1 30 ? -2.809 -17.344 -1.287 1 97.06 30 ARG B CA 1
ATOM 2349 C C . ARG B 1 30 ? -4.266 -17.234 -1.73 1 97.06 30 ARG B C 1
ATOM 2351 O O . ARG B 1 30 ? -4.613 -17.656 -2.84 1 97.06 30 ARG B O 1
ATOM 2358 N N . GLU B 1 31 ? -5.086 -16.609 -0.923 1 97.88 31 GLU B N 1
ATOM 2359 C CA . GLU B 1 31 ? -6.527 -16.609 -1.144 1 97.88 31 GLU B CA 1
ATOM 2360 C C . GLU B 1 31 ? -6.898 -15.75 -2.352 1 97.88 31 GLU B C 1
ATOM 2362 O O . GLU B 1 31 ? -7.77 -16.125 -3.141 1 97.88 31 GLU B O 1
ATOM 2367 N N . ILE B 1 32 ? -6.285 -14.617 -2.494 1 98.44 32 ILE B N 1
ATOM 2368 C CA . ILE B 1 32 ? -6.637 -13.742 -3.605 1 98.44 32 ILE B CA 1
ATOM 2369 C C . ILE B 1 32 ? -6.156 -14.352 -4.918 1 98.44 32 ILE B C 1
ATOM 2371 O O . ILE B 1 32 ? -6.848 -14.273 -5.938 1 98.44 32 ILE B O 1
ATOM 2375 N N . THR B 1 33 ? -4.969 -14.977 -4.895 1 98.56 33 THR B N 1
ATOM 2376 C CA . THR B 1 33 ? -4.48 -15.68 -6.074 1 98.56 33 THR B CA 1
ATOM 2377 C C . THR B 1 33 ? -5.441 -16.797 -6.477 1 98.56 33 THR B C 1
ATOM 2379 O O . THR B 1 33 ? -5.867 -16.875 -7.629 1 98.56 33 THR B O 1
ATOM 2382 N N . LEU B 1 34 ? -5.836 -17.594 -5.543 1 98.31 34 LEU B N 1
ATOM 2383 C CA . LEU B 1 34 ? -6.738 -18.719 -5.816 1 98.31 34 LEU B CA 1
ATOM 2384 C C . LEU B 1 34 ? -8.094 -18.203 -6.305 1 98.31 34 LEU B C 1
ATOM 2386 O O . LEU B 1 34 ? -8.656 -18.75 -7.258 1 98.31 34 LEU B O 1
ATOM 2390 N N . ARG B 1 35 ? -8.625 -17.172 -5.684 1 98.5 35 ARG B N 1
ATOM 2391 C CA . ARG B 1 35 ? -9.898 -16.594 -6.098 1 98.5 35 ARG B CA 1
ATOM 2392 C C . ARG B 1 35 ? -9.828 -16.078 -7.527 1 98.5 35 ARG B C 1
ATOM 2394 O O . ARG B 1 35 ? -10.773 -16.234 -8.297 1 98.5 35 ARG B O 1
ATOM 2401 N N . THR B 1 36 ? -8.742 -15.406 -7.812 1 98.75 36 THR B N 1
ATOM 2402 C CA . THR B 1 36 ? -8.555 -14.898 -9.164 1 98.75 36 THR B CA 1
ATOM 2403 C C . THR B 1 36 ? -8.547 -16.031 -10.18 1 98.75 36 THR B C 1
ATOM 2405 O O . THR B 1 36 ? -9.219 -15.953 -11.211 1 98.75 36 THR B O 1
ATOM 2408 N N . ILE B 1 37 ? -7.809 -17.109 -9.859 1 98.75 37 ILE B N 1
ATOM 2409 C CA . ILE B 1 37 ? -7.719 -18.25 -10.75 1 98.75 37 ILE B CA 1
ATOM 2410 C C . ILE B 1 37 ? -9.094 -18.906 -10.898 1 98.75 37 ILE B C 1
ATOM 2412 O O . ILE B 1 37 ? -9.562 -19.125 -12.016 1 98.75 37 ILE B O 1
ATOM 2416 N N . ARG B 1 38 ? -9.75 -19.141 -9.836 1 98.5 38 ARG B N 1
ATOM 2417 C CA . ARG B 1 38 ? -11.039 -19.812 -9.812 1 98.5 38 ARG B CA 1
ATOM 2418 C C . ARG B 1 38 ? -12.086 -19.016 -10.586 1 98.5 38 ARG B C 1
ATOM 2420 O O . ARG B 1 38 ? -12.953 -19.594 -11.242 1 98.5 38 ARG B O 1
ATOM 2427 N N . ALA B 1 39 ? -11.992 -17.719 -10.531 1 98.19 39 ALA B N 1
ATOM 2428 C CA . ALA B 1 39 ? -12.977 -16.844 -11.18 1 98.19 39 ALA B CA 1
ATOM 2429 C C . ALA B 1 39 ? -12.875 -16.938 -12.695 1 98.19 39 ALA B C 1
ATOM 2431 O O . ALA B 1 39 ? -13.812 -16.594 -13.414 1 98.19 39 ALA B O 1
ATOM 2432 N N . HIS B 1 40 ? -11.727 -17.453 -13.164 1 98.19 40 HIS B N 1
ATOM 2433 C CA . HIS B 1 40 ? -11.516 -17.422 -14.609 1 98.19 40 HIS B CA 1
ATOM 2434 C C . HIS B 1 40 ? -11.422 -18.828 -15.195 1 98.19 40 HIS B C 1
ATOM 2436 O O . HIS B 1 40 ? -11.109 -18.984 -16.375 1 98.19 40 HIS B O 1
ATOM 2442 N N . LEU B 1 41 ? -11.625 -19.859 -14.375 1 97.81 41 LEU B N 1
ATOM 2443 C CA . LEU B 1 41 ? -11.555 -21.234 -14.844 1 97.81 41 LEU B CA 1
ATOM 2444 C C . LEU B 1 41 ? -12.938 -21.891 -14.789 1 97.81 41 LEU B C 1
ATOM 2446 O O . LEU B 1 41 ? -13.633 -21.797 -13.781 1 97.81 41 LEU B O 1
ATOM 2450 N N . PRO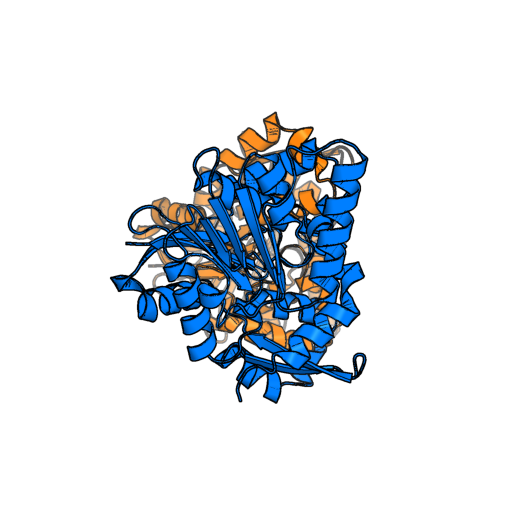 B 1 42 ? -13.359 -22.562 -15.812 1 96.31 42 PRO B N 1
ATOM 2451 C CA . PRO B 1 42 ? -14.547 -23.406 -15.719 1 96.31 42 PRO B CA 1
ATOM 2452 C C . PRO B 1 42 ? -14.344 -24.625 -14.828 1 96.31 42 PRO B C 1
ATOM 2454 O O . PRO B 1 42 ? -13.211 -24.906 -14.406 1 96.31 42 PRO B O 1
ATOM 2457 N N . ALA B 1 43 ? -15.445 -25.281 -14.57 1 96.12 43 ALA B N 1
ATOM 2458 C CA . ALA B 1 43 ? -15.359 -26.5 -13.781 1 96.12 43 ALA B CA 1
ATOM 2459 C C . ALA B 1 43 ? -14.594 -27.578 -14.539 1 96.12 43 ALA B C 1
ATOM 2461 O O . ALA B 1 43 ? -14.664 -27.656 -15.766 1 96.12 43 ALA B O 1
ATOM 2462 N N . ALA B 1 44 ? -13.898 -28.344 -13.805 1 96.88 44 ALA B N 1
ATOM 2463 C CA . ALA B 1 44 ? -13.195 -29.5 -14.336 1 96.88 44 ALA B CA 1
ATOM 2464 C C . ALA B 1 44 ? -12.242 -29.109 -15.453 1 96.88 44 ALA B C 1
ATOM 2466 O O . ALA B 1 44 ? -12.266 -29.703 -16.531 1 96.88 44 ALA B O 1
ATOM 2467 N N . SER B 1 45 ? -11.461 -28.094 -15.211 1 98.06 45 SER B N 1
ATOM 2468 C CA . SER B 1 45 ? -10.531 -27.531 -16.188 1 98.06 45 SER B CA 1
ATOM 2469 C C . SER B 1 45 ? -9.234 -28.344 -16.234 1 98.06 45 SER B C 1
ATOM 2471 O O . SER B 1 45 ? -8.859 -28.984 -15.25 1 98.06 45 SER B O 1
ATOM 2473 N N . ALA B 1 46 ? -8.641 -28.375 -17.422 1 98.75 46 ALA B N 1
ATOM 2474 C CA . ALA B 1 46 ? -7.234 -28.75 -17.547 1 98.75 46 ALA B CA 1
ATOM 2475 C C . ALA B 1 46 ? -6.32 -27.562 -17.234 1 98.75 46 ALA B C 1
ATOM 2477 O O . ALA B 1 46 ? -6.457 -26.5 -17.844 1 98.75 46 ALA B O 1
ATOM 2478 N N . VAL B 1 47 ? -5.418 -27.766 -16.234 1 98.88 47 VAL B N 1
ATOM 2479 C CA . VAL B 1 47 ? -4.586 -26.656 -15.781 1 98.88 47 VAL B CA 1
ATOM 2480 C C . VAL B 1 47 ? -3.115 -27.062 -15.82 1 98.88 47 VAL B C 1
ATOM 2482 O O . VAL B 1 47 ? -2.766 -28.172 -15.406 1 98.88 47 VAL B O 1
ATOM 2485 N N . ALA B 1 48 ? -2.287 -26.266 -16.406 1 98.94 48 ALA B N 1
ATOM 2486 C CA . ALA B 1 48 ? -0.839 -26.422 -16.297 1 98.94 48 ALA B CA 1
ATOM 2487 C C . ALA B 1 48 ? -0.259 -25.438 -15.273 1 98.94 48 ALA B C 1
ATOM 2489 O O . ALA B 1 48 ? -0.429 -24.234 -15.398 1 98.94 48 ALA B O 1
ATOM 2490 N N . ASP B 1 49 ? 0.378 -25.938 -14.242 1 98.88 49 ASP B N 1
ATOM 2491 C CA . ASP B 1 49 ? 1.073 -25.125 -13.25 1 98.88 49 ASP B CA 1
ATOM 2492 C C . ASP B 1 49 ? 2.574 -25.078 -13.523 1 98.88 49 ASP B C 1
ATOM 2494 O O . ASP B 1 49 ? 3.324 -25.922 -13.023 1 98.88 49 ASP B O 1
ATOM 2498 N N . VAL B 1 50 ? 3.025 -24.047 -14.266 1 98.75 50 VAL B N 1
ATOM 2499 C CA . VAL B 1 50 ? 4.414 -23.891 -14.688 1 98.75 50 VAL B CA 1
ATOM 2500 C C . VAL B 1 50 ? 5.188 -23.094 -13.641 1 98.75 50 VAL B C 1
ATOM 2502 O O . VAL B 1 50 ? 4.902 -21.922 -13.406 1 98.75 50 VAL B O 1
ATOM 2505 N N . GLY B 1 51 ? 6.203 -23.719 -13.102 1 97.81 51 GLY B N 1
ATOM 2506 C CA . GLY B 1 51 ? 6.879 -23.141 -11.945 1 97.81 51 GLY B CA 1
ATOM 2507 C C . GLY B 1 51 ? 6.094 -23.297 -10.656 1 97.81 51 GLY B C 1
ATOM 2508 O O . GLY B 1 51 ? 6.031 -22.375 -9.844 1 97.81 51 GLY B O 1
ATOM 2509 N N . GLY B 1 52 ? 5.508 -24.422 -10.445 1 97.31 52 GLY B N 1
ATOM 2510 C CA . GLY B 1 52 ? 4.504 -24.609 -9.414 1 97.31 52 GLY B CA 1
ATOM 2511 C C . GLY B 1 52 ? 5.098 -24.938 -8.055 1 97.31 52 GLY B C 1
ATOM 2512 O O . GLY B 1 52 ? 4.387 -24.984 -7.055 1 97.31 52 GLY B O 1
ATOM 2513 N N . GLY B 1 53 ? 6.418 -25.141 -7.988 1 96.69 53 GLY B N 1
ATOM 2514 C CA . GLY B 1 53 ? 7.094 -25.422 -6.73 1 96.69 53 GLY B CA 1
ATOM 2515 C C . GLY B 1 53 ? 6.609 -26.688 -6.059 1 96.69 53 GLY B C 1
ATOM 2516 O O . GLY B 1 53 ? 6.508 -27.734 -6.699 1 96.69 53 GLY B O 1
ATOM 2517 N N . PRO B 1 54 ? 6.41 -26.625 -4.797 1 96.31 54 PRO B N 1
ATOM 2518 C CA . PRO B 1 54 ? 5.934 -27.812 -4.074 1 96.31 54 PRO B CA 1
ATOM 2519 C C . PRO B 1 54 ? 4.453 -28.094 -4.316 1 96.31 54 PRO B C 1
ATOM 2521 O O . PRO B 1 54 ? 3.887 -29 -3.699 1 96.31 54 PRO B O 1
ATOM 2524 N N . GLY B 1 55 ? 3.818 -27.344 -5.098 1 97.38 55 GLY B N 1
ATOM 2525 C CA . GLY B 1 55 ? 2.512 -27.672 -5.637 1 97.38 55 GLY B CA 1
ATOM 2526 C C . GLY B 1 55 ? 1.365 -27.203 -4.766 1 97.38 55 GLY B C 1
ATOM 2527 O O . GLY B 1 55 ? 0.281 -27.781 -4.781 1 97.38 55 GLY B O 1
ATOM 2528 N N . LYS B 1 56 ? 1.513 -26.125 -4.02 1 96.25 56 LYS B N 1
ATOM 2529 C CA . LYS B 1 56 ? 0.466 -25.656 -3.119 1 96.25 56 LYS B CA 1
ATOM 2530 C C . LYS B 1 56 ? -0.777 -25.219 -3.895 1 96.25 56 LYS B C 1
ATOM 2532 O O . LYS B 1 56 ? -1.888 -25.656 -3.586 1 96.25 56 LYS B O 1
ATOM 2537 N N . LEU B 1 57 ? -0.63 -24.438 -4.895 1 97.88 57 LEU B N 1
ATOM 2538 C CA . LEU B 1 57 ? -1.761 -24 -5.703 1 97.88 57 LEU B CA 1
ATOM 2539 C C . LEU B 1 57 ? -2.271 -25.125 -6.586 1 97.88 57 LEU B C 1
ATOM 2541 O O . LEU B 1 57 ? -3.482 -25.281 -6.773 1 97.88 57 LEU B O 1
ATOM 2545 N N . ALA B 1 58 ? -1.365 -25.938 -7.07 1 98.31 58 ALA B N 1
ATOM 2546 C CA . ALA B 1 58 ? -1.734 -27.062 -7.922 1 98.31 58 ALA B CA 1
ATOM 2547 C C . ALA B 1 58 ? -2.654 -28.031 -7.184 1 98.31 58 ALA B C 1
ATOM 2549 O O . ALA B 1 58 ? -3.709 -28.406 -7.699 1 98.31 58 ALA B O 1
ATOM 2550 N N . PHE B 1 59 ? -2.275 -28.406 -5.969 1 97.88 59 PHE B N 1
ATOM 2551 C CA . PHE B 1 59 ? -3.074 -29.359 -5.207 1 97.88 59 PHE B CA 1
ATOM 2552 C C . PHE B 1 59 ? -4.406 -28.734 -4.793 1 97.88 59 PHE B C 1
ATOM 2554 O O . PHE B 1 59 ? -5.426 -29.422 -4.738 1 97.88 59 PHE B O 1
ATOM 2561 N N . ALA B 1 60 ? -4.418 -27.453 -4.496 1 97.38 60 ALA B N 1
ATOM 2562 C CA . ALA B 1 60 ? -5.68 -26.781 -4.195 1 97.38 60 ALA B CA 1
ATOM 2563 C C . ALA B 1 60 ? -6.637 -26.844 -5.383 1 97.38 60 ALA B C 1
ATOM 2565 O O . ALA B 1 60 ? -7.832 -27.078 -5.207 1 97.38 60 ALA B O 1
ATOM 2566 N N . LEU B 1 61 ? -6.117 -26.656 -6.578 1 98.31 61 LEU B N 1
ATOM 2567 C CA . LEU B 1 61 ? -6.945 -26.719 -7.781 1 98.31 61 LEU B CA 1
ATOM 2568 C C . LEU B 1 61 ? -7.383 -28.156 -8.07 1 98.31 61 LEU B C 1
ATOM 2570 O O . LEU B 1 61 ? -8.5 -28.375 -8.539 1 98.31 61 LEU B O 1
ATOM 2574 N N . ALA B 1 62 ? -6.512 -29.094 -7.781 1 98.31 62 ALA B N 1
ATOM 2575 C CA . ALA B 1 62 ? -6.91 -30.5 -7.891 1 98.31 62 ALA B CA 1
ATOM 2576 C C . ALA B 1 62 ? -8.055 -30.812 -6.934 1 98.31 62 ALA B C 1
ATOM 2578 O O . ALA B 1 62 ? -9 -31.516 -7.297 1 98.31 62 ALA B O 1
ATOM 2579 N N . ASP B 1 63 ? -7.961 -30.297 -5.727 1 97.44 63 ASP B N 1
ATOM 2580 C CA . ASP B 1 63 ? -9.023 -30.469 -4.742 1 97.44 63 ASP B CA 1
ATOM 2581 C C . ASP B 1 63 ? -10.344 -29.906 -5.266 1 97.44 63 ASP B C 1
ATOM 2583 O O . ASP B 1 63 ? -11.422 -30.391 -4.895 1 97.44 63 ASP B O 1
ATOM 2587 N N . ASP B 1 64 ? -10.242 -28.922 -6.133 1 97.38 64 ASP B N 1
ATOM 2588 C CA . ASP B 1 64 ? -11.43 -28.312 -6.723 1 97.38 64 ASP B CA 1
ATOM 2589 C C . ASP B 1 64 ? -11.969 -29.141 -7.879 1 97.38 64 ASP B C 1
ATOM 2591 O O . ASP B 1 64 ? -13.016 -28.828 -8.453 1 97.38 64 ASP B O 1
ATOM 2595 N N . GLY B 1 65 ? -11.211 -30.141 -8.328 1 97.31 65 GLY B N 1
ATOM 2596 C CA . GLY B 1 65 ? -11.688 -31.031 -9.375 1 97.31 65 GLY B CA 1
ATOM 2597 C C . GLY B 1 65 ? -11 -30.812 -10.711 1 97.31 65 GLY B C 1
ATOM 2598 O O . GLY B 1 65 ? -11.406 -31.391 -11.719 1 97.31 65 GLY B O 1
ATOM 2599 N N . HIS B 1 66 ? -9.984 -29.984 -10.742 1 98.38 66 HIS B N 1
ATOM 2600 C CA . HIS B 1 66 ? -9.273 -29.719 -11.984 1 98.38 66 HIS B CA 1
ATOM 2601 C C . HIS B 1 66 ? -8.203 -30.766 -12.25 1 98.38 66 HIS B C 1
ATOM 2603 O O . HIS B 1 66 ? -7.688 -31.375 -11.312 1 98.38 66 HIS B O 1
ATOM 2609 N N . ALA B 1 67 ? -7.953 -31.062 -13.492 1 98.44 67 ALA B N 1
ATOM 2610 C CA . ALA B 1 67 ? -6.801 -31.859 -13.891 1 98.44 67 ALA B CA 1
ATOM 2611 C C . ALA B 1 67 ? -5.555 -30.984 -14.047 1 98.44 67 ALA B C 1
ATOM 2613 O O . ALA B 1 67 ? -5.469 -30.172 -14.961 1 98.44 67 ALA B O 1
ATOM 2614 N N . VAL B 1 68 ? -4.586 -31.203 -13.125 1 98.75 68 VAL B N 1
ATOM 2615 C CA . VAL B 1 68 ? -3.475 -30.266 -13.055 1 98.75 68 VAL B CA 1
ATOM 2616 C C . VAL B 1 68 ? -2.166 -30.984 -13.383 1 98.75 68 VAL B C 1
ATOM 2618 O O . VAL B 1 68 ? -1.878 -32.031 -12.82 1 98.75 68 VAL B O 1
ATOM 2621 N N . ASP B 1 69 ? -1.419 -30.484 -14.328 1 98.81 69 ASP B N 1
ATOM 2622 C CA . ASP B 1 69 ? -0.035 -30.859 -14.594 1 98.81 69 ASP B CA 1
ATOM 2623 C C . ASP B 1 69 ? 0.938 -29.844 -13.992 1 98.81 69 ASP B C 1
ATOM 2625 O O . ASP B 1 69 ? 0.843 -28.656 -14.266 1 98.81 69 ASP B O 1
ATOM 2629 N N . LEU B 1 70 ? 1.89 -30.312 -13.156 1 98.69 70 LEU B N 1
ATOM 2630 C CA . LEU B 1 70 ? 2.836 -29.422 -12.492 1 98.69 70 LEU B CA 1
ATOM 2631 C C . LEU B 1 70 ? 4.238 -29.609 -13.055 1 98.69 70 LEU B C 1
ATOM 2633 O O . LEU B 1 70 ? 4.703 -30.734 -13.234 1 98.69 70 LEU B O 1
ATOM 2637 N N . VAL B 1 71 ? 4.867 -28.516 -13.445 1 98.5 71 VAL B N 1
ATOM 2638 C CA . VAL B 1 71 ? 6.258 -28.484 -13.891 1 98.5 71 VAL B CA 1
ATOM 2639 C C . VAL B 1 71 ? 7.035 -27.469 -13.055 1 98.5 71 VAL B C 1
ATOM 2641 O O . VAL B 1 71 ? 6.543 -26.359 -12.805 1 98.5 71 VAL B O 1
ATOM 2644 N N . ASP B 1 72 ? 8.172 -27.812 -12.578 1 98.06 72 ASP B N 1
ATOM 2645 C CA . ASP B 1 72 ? 9.039 -26.859 -11.891 1 98.06 72 ASP B CA 1
ATOM 2646 C C . ASP B 1 72 ? 10.508 -27.109 -12.242 1 98.06 72 ASP B C 1
ATOM 2648 O O . ASP B 1 72 ? 10.906 -28.25 -12.492 1 98.06 72 ASP B O 1
ATOM 2652 N N . LEU B 1 73 ? 11.281 -26.047 -12.195 1 96.94 73 LEU B N 1
ATOM 2653 C CA . LEU B 1 73 ? 12.695 -26.078 -12.555 1 96.94 73 LEU B CA 1
ATOM 2654 C C . LEU B 1 73 ? 13.492 -26.875 -11.523 1 96.94 73 LEU B C 1
ATOM 2656 O O . LEU B 1 73 ? 14.516 -27.484 -11.859 1 96.94 73 LEU B O 1
ATOM 2660 N N . THR B 1 74 ? 13.094 -26.906 -10.273 1 96.5 74 THR B N 1
ATOM 2661 C CA . THR B 1 74 ? 13.875 -27.375 -9.141 1 96.5 74 THR B CA 1
ATOM 2662 C C . THR B 1 74 ? 13.484 -28.797 -8.75 1 96.5 74 THR B C 1
ATOM 2664 O O . THR B 1 74 ? 12.406 -29.016 -8.195 1 96.5 74 THR B O 1
ATOM 2667 N N . PRO B 1 75 ? 14.359 -29.766 -8.891 1 96.62 75 PRO B N 1
ATOM 2668 C CA . PRO B 1 75 ? 14.047 -31.156 -8.555 1 96.62 75 PRO B CA 1
ATOM 2669 C C . PRO B 1 75 ? 13.602 -31.328 -7.105 1 96.62 75 PRO B C 1
ATOM 2671 O O . PRO B 1 75 ? 12.672 -32.094 -6.824 1 96.62 75 PRO B O 1
ATOM 2674 N N . ALA B 1 76 ? 14.227 -30.594 -6.234 1 95.81 76 ALA B N 1
ATOM 2675 C CA . ALA B 1 76 ? 13.883 -30.703 -4.816 1 95.81 76 ALA B CA 1
ATOM 2676 C C . ALA B 1 76 ? 12.438 -30.297 -4.566 1 95.81 76 ALA B C 1
ATOM 2678 O O . ALA B 1 76 ? 11.75 -30.906 -3.73 1 95.81 76 ALA B O 1
ATOM 2679 N N . LEU B 1 77 ? 11.953 -29.281 -5.254 1 96.69 77 LEU B N 1
ATOM 2680 C CA . LEU B 1 77 ? 10.57 -28.828 -5.086 1 96.69 77 LEU B CA 1
ATOM 2681 C C . LEU B 1 77 ? 9.602 -29.844 -5.695 1 96.69 77 LEU B C 1
ATOM 2683 O O . LEU B 1 77 ? 8.547 -30.109 -5.117 1 96.69 77 LEU B O 1
ATOM 2687 N N . VAL B 1 78 ? 9.969 -30.438 -6.816 1 97.75 78 VAL B N 1
ATOM 2688 C CA . VAL B 1 78 ? 9.148 -31.453 -7.445 1 97.75 78 VAL B CA 1
ATOM 2689 C C . VAL B 1 78 ? 9.07 -32.688 -6.535 1 97.75 78 VAL B C 1
ATOM 2691 O O . VAL B 1 78 ? 8.016 -33.312 -6.434 1 97.75 78 VAL B O 1
ATOM 2694 N N . ALA B 1 79 ? 10.133 -32.969 -5.867 1 97.38 79 ALA B N 1
ATOM 2695 C CA . ALA B 1 79 ? 10.156 -34.094 -4.926 1 97.38 79 ALA B CA 1
ATOM 2696 C C . ALA B 1 79 ? 9.188 -33.844 -3.771 1 97.38 79 ALA B C 1
ATOM 2698 O O . ALA B 1 79 ? 8.516 -34.781 -3.314 1 97.38 79 ALA B O 1
ATOM 2699 N N . LEU B 1 80 ? 9.172 -32.625 -3.303 1 97 80 LEU B N 1
ATOM 2700 C CA . LEU B 1 80 ? 8.227 -32.281 -2.248 1 97 80 LEU B CA 1
ATOM 2701 C C . LEU B 1 80 ? 6.789 -32.469 -2.734 1 97 80 LEU B C 1
ATOM 2703 O O . LEU B 1 80 ? 5.93 -32.938 -1.996 1 97 80 LEU B O 1
ATOM 2707 N N . ALA B 1 81 ? 6.512 -32.062 -3.957 1 97.69 81 ALA B N 1
ATOM 2708 C CA . ALA B 1 81 ? 5.188 -32.25 -4.543 1 97.69 81 ALA B CA 1
ATOM 2709 C C . ALA B 1 81 ? 4.84 -33.719 -4.66 1 97.69 81 ALA B C 1
ATOM 2711 O O . ALA B 1 81 ? 3.705 -34.125 -4.398 1 97.69 81 ALA B O 1
ATOM 2712 N N . GLN B 1 82 ? 5.816 -34.5 -5.039 1 97.75 82 GLN B N 1
ATOM 2713 C CA . GLN B 1 82 ? 5.625 -35.938 -5.145 1 97.75 82 GLN B CA 1
ATOM 2714 C C . GLN B 1 82 ? 5.309 -36.562 -3.783 1 97.75 82 GLN B C 1
ATOM 2716 O O . GLN B 1 82 ? 4.477 -37.469 -3.68 1 97.75 82 GLN B O 1
ATOM 2721 N N . GLN B 1 83 ? 6 -36.094 -2.791 1 97.19 83 GLN B N 1
ATOM 2722 C CA . GLN B 1 83 ? 5.723 -36.562 -1.438 1 97.19 83 GLN B CA 1
ATOM 2723 C C . GLN B 1 83 ? 4.277 -36.281 -1.044 1 97.19 83 GLN B C 1
ATOM 2725 O O . GLN B 1 83 ? 3.613 -37.125 -0.448 1 97.19 83 GLN B O 1
ATOM 2730 N N . GLU B 1 84 ? 3.84 -35.062 -1.331 1 96.25 84 GLU B N 1
ATOM 2731 C CA . GLU B 1 84 ? 2.443 -34.75 -1.075 1 96.25 84 GLU B CA 1
ATOM 2732 C C . GLU B 1 84 ? 1.5 -35.625 -1.863 1 96.25 84 GLU B C 1
ATOM 2734 O O . GLU B 1 84 ? 0.484 -36.094 -1.335 1 96.25 84 GLU B O 1
ATOM 2739 N N . GLN B 1 85 ? 1.806 -35.906 -3.102 1 96.69 85 GLN B N 1
ATOM 2740 C CA . GLN B 1 85 ? 1.038 -36.781 -3.965 1 96.69 85 GLN B CA 1
ATOM 2741 C C . GLN B 1 85 ? 0.928 -38.188 -3.357 1 96.69 85 GLN B C 1
ATOM 2743 O O . GLN B 1 85 ? -0.157 -38.781 -3.324 1 96.69 85 GLN B O 1
ATOM 2748 N N . ASP B 1 86 ? 1.994 -38.688 -2.906 1 97.12 86 ASP B N 1
ATOM 2749 C CA . ASP B 1 86 ? 2.053 -40 -2.307 1 97.12 86 ASP B CA 1
ATOM 2750 C C . ASP B 1 86 ? 1.248 -40.062 -1.011 1 97.12 86 ASP B C 1
ATOM 2752 O O . ASP B 1 86 ? 0.564 -41.062 -0.739 1 97.12 86 ASP B O 1
ATOM 2756 N N . ALA B 1 87 ? 1.387 -39.031 -0.262 1 96.75 87 ALA B N 1
ATOM 2757 C CA . ALA B 1 87 ? 0.629 -38.938 0.984 1 96.75 87 ALA B CA 1
ATOM 2758 C C . ALA B 1 87 ? -0.873 -38.969 0.716 1 96.75 87 ALA B C 1
ATOM 2760 O O . ALA B 1 87 ? -1.628 -39.625 1.436 1 96.75 87 ALA B O 1
ATOM 2761 N N . ARG B 1 88 ? -1.253 -38.25 -0.272 1 96.56 88 ARG B N 1
ATOM 2762 C CA . ARG B 1 88 ? -2.662 -38.219 -0.649 1 96.56 88 ARG B CA 1
ATOM 2763 C C . ARG B 1 88 ? -3.131 -39.594 -1.125 1 96.56 88 ARG B C 1
ATOM 2765 O O . ARG B 1 88 ? -4.219 -40.031 -0.759 1 96.56 88 ARG B O 1
ATOM 2772 N N . ARG B 1 89 ? -2.365 -40.25 -1.897 1 96.12 89 ARG B N 1
ATOM 2773 C CA . ARG B 1 89 ? -2.695 -41.594 -2.359 1 96.12 89 ARG B CA 1
ATOM 2774 C C . ARG B 1 89 ? -2.836 -42.562 -1.184 1 96.12 89 ARG B C 1
ATOM 2776 O O . ARG B 1 89 ? -3.785 -43.344 -1.129 1 96.12 89 ARG B O 1
ATOM 2783 N N . ALA B 1 90 ? -1.909 -42.469 -0.361 1 96.31 90 ALA B N 1
ATOM 2784 C CA . ALA B 1 90 ? -1.883 -43.375 0.792 1 96.31 90 ALA B CA 1
ATOM 2785 C C . ALA B 1 90 ? -3.104 -43.156 1.683 1 96.31 90 ALA B C 1
ATOM 2787 O O . ALA B 1 90 ? -3.596 -44.094 2.311 1 96.31 90 ALA B O 1
ATOM 2788 N N . SER B 1 91 ? -3.609 -42 1.712 1 95.62 91 SER B N 1
ATOM 2789 C CA . SER B 1 91 ? -4.746 -41.656 2.566 1 95.62 91 SER B CA 1
ATOM 2790 C C . SER B 1 91 ? -6.066 -41.875 1.836 1 95.62 91 SER B C 1
ATOM 2792 O O . SER B 1 91 ? -7.133 -41.531 2.359 1 95.62 91 SER B O 1
ATOM 2794 N N . GLY B 1 92 ? -6.031 -42.312 0.593 1 93.19 92 GLY B N 1
ATOM 2795 C CA . GLY B 1 92 ? -7.227 -42.656 -0.159 1 93.19 92 GLY B CA 1
ATOM 2796 C C . GLY B 1 92 ? -7.824 -41.5 -0.907 1 93.19 92 GLY B C 1
ATOM 2797 O O . GLY B 1 92 ? -8.953 -41.562 -1.39 1 93.19 92 GLY B O 1
ATOM 2798 N N . GLN B 1 93 ? -7.105 -40.312 -0.938 1 91 93 GLN B N 1
ATOM 2799 C CA . GLN B 1 93 ? -7.586 -39.156 -1.646 1 91 93 GLN B CA 1
ATOM 2800 C C . GLN B 1 93 ? -7.242 -39.219 -3.131 1 91 93 GLN B C 1
ATOM 2802 O O . GLN B 1 93 ? -6.633 -38.281 -3.68 1 91 93 GLN B O 1
ATOM 2807 N N . THR B 1 94 ? -7.703 -40.156 -3.871 1 88.31 94 THR B N 1
ATOM 2808 C CA . THR B 1 94 ? -7.289 -40.469 -5.234 1 88.31 94 THR B CA 1
ATOM 2809 C C . THR B 1 94 ? -7.902 -39.5 -6.227 1 88.31 94 THR B C 1
ATOM 2811 O O . THR B 1 94 ? -7.398 -39.312 -7.336 1 88.31 94 THR B O 1
ATOM 2814 N N . ASP B 1 95 ? -8.977 -38.812 -5.797 1 88.56 95 ASP B N 1
ATOM 2815 C CA . ASP B 1 95 ? -9.641 -37.875 -6.68 1 88.56 95 ASP B CA 1
ATOM 2816 C C . ASP B 1 95 ? -9.016 -36.469 -6.559 1 88.56 95 ASP B C 1
ATOM 2818 O O . ASP B 1 95 ? -9.414 -35.562 -7.266 1 88.56 95 ASP B O 1
ATOM 2822 N N . HIS B 1 96 ? -8.008 -36.312 -5.789 1 92.62 96 HIS B N 1
ATOM 2823 C CA . HIS B 1 96 ? -7.398 -35.031 -5.496 1 92.62 96 HIS B CA 1
ATOM 2824 C C . HIS B 1 96 ? -5.906 -35.031 -5.824 1 92.62 96 HIS B C 1
ATOM 2826 O O . HIS B 1 96 ? -5.113 -34.406 -5.125 1 92.62 96 HIS B O 1
ATOM 2832 N N . LEU B 1 97 ? -5.547 -35.812 -6.859 1 96.94 97 LEU B N 1
ATOM 2833 C CA . LEU B 1 97 ? -4.148 -35.938 -7.258 1 96.94 97 LEU B CA 1
ATOM 2834 C C . LEU B 1 97 ? -3.857 -35.062 -8.477 1 96.94 97 LEU B C 1
ATOM 2836 O O . LEU B 1 97 ? -4.773 -34.688 -9.211 1 96.94 97 LEU B O 1
ATOM 2840 N N . LEU B 1 98 ? -2.631 -34.719 -8.617 1 98.31 98 LEU B N 1
ATOM 2841 C CA . LEU B 1 98 ? -2.174 -34.094 -9.844 1 98.31 98 LEU B CA 1
ATOM 2842 C C . LEU B 1 98 ? -2.076 -35.094 -10.977 1 98.31 98 LEU B C 1
ATOM 2844 O O . LEU B 1 98 ? -1.76 -36.25 -10.758 1 98.31 98 LEU B O 1
ATOM 2848 N N . ARG B 1 99 ? -2.371 -34.594 -12.133 1 97.75 99 ARG B N 1
ATOM 2849 C CA . ARG B 1 99 ? -2.314 -35.469 -13.312 1 97.75 99 ARG B CA 1
ATOM 2850 C C . ARG B 1 99 ? -0.876 -35.844 -13.633 1 97.75 99 ARG B C 1
ATOM 2852 O O . ARG B 1 99 ? -0.613 -37 -14.039 1 97.75 99 ARG B O 1
ATOM 2859 N N . SER B 1 100 ? 0.034 -34.906 -13.477 1 97.81 100 SER B N 1
ATOM 2860 C CA . SER B 1 100 ? 1.442 -35.219 -13.703 1 97.81 100 SER B CA 1
ATOM 2861 C C . SER B 1 100 ? 2.346 -34.25 -12.945 1 97.81 100 SER B C 1
ATOM 2863 O O . SER B 1 100 ? 1.927 -33.125 -12.586 1 97.81 100 SER B O 1
ATOM 2865 N N . LEU B 1 101 ? 3.539 -34.719 -12.625 1 97.5 101 LEU B N 1
ATOM 2866 C CA . LEU B 1 101 ? 4.645 -33.969 -12.031 1 97.5 101 LEU B CA 1
ATOM 2867 C C . LEU B 1 101 ? 5.922 -34.156 -12.844 1 97.5 101 LEU B C 1
ATOM 2869 O O . LEU B 1 101 ? 6.305 -35.281 -13.164 1 97.5 101 LEU B O 1
ATOM 2873 N N . SER B 1 102 ? 6.609 -33.062 -13.188 1 97.38 102 SER B N 1
ATOM 2874 C CA . SER B 1 102 ? 7.852 -33.188 -13.938 1 97.38 102 SER B CA 1
ATOM 2875 C C . SER B 1 102 ? 8.789 -32 -13.68 1 97.38 102 SER B C 1
ATOM 2877 O O . SER B 1 102 ? 8.336 -30.922 -13.312 1 97.38 102 SER B O 1
ATOM 2879 N N . VAL B 1 103 ? 10.062 -32.25 -13.828 1 97.5 103 VAL B N 1
ATOM 2880 C CA . VAL B 1 103 ? 11.062 -31.188 -13.805 1 97.5 103 VAL B CA 1
ATOM 2881 C C . VAL B 1 103 ? 11.203 -30.578 -15.195 1 97.5 103 VAL B C 1
ATOM 2883 O O . VAL B 1 103 ? 11.305 -31.297 -16.188 1 97.5 103 VAL B O 1
ATOM 2886 N N . GLY B 1 104 ? 11.133 -29.281 -15.242 1 97.06 104 GLY B N 1
ATOM 2887 C CA . GLY B 1 104 ? 11.266 -28.609 -16.531 1 97.06 104 GLY B CA 1
ATOM 2888 C C . GLY B 1 104 ? 11.43 -27.109 -16.391 1 97.06 104 GLY B C 1
ATOM 2889 O O . GLY B 1 104 ? 11.234 -26.547 -15.312 1 97.06 104 GLY B O 1
ATOM 2890 N N . ASN B 1 105 ? 11.859 -26.5 -17.5 1 97.38 105 ASN B N 1
ATOM 2891 C CA . ASN B 1 105 ? 12.117 -25.062 -17.594 1 97.38 105 ASN B CA 1
ATOM 2892 C C . ASN B 1 105 ? 10.953 -24.328 -18.266 1 97.38 105 ASN B C 1
ATOM 2894 O O . ASN B 1 105 ? 10.523 -24.719 -19.359 1 97.38 105 ASN B O 1
ATOM 2898 N N . ALA B 1 106 ? 10.438 -23.297 -17.609 1 97.25 106 ALA B N 1
ATOM 2899 C CA . ALA B 1 106 ? 9.328 -22.5 -18.125 1 97.25 106 ALA B CA 1
ATOM 2900 C C . ALA B 1 106 ? 9.633 -21.984 -19.531 1 97.25 106 ALA B C 1
ATOM 2902 O O . ALA B 1 106 ? 8.719 -21.781 -20.328 1 97.25 106 ALA B O 1
ATOM 2903 N N . LEU B 1 107 ? 10.875 -21.797 -19.891 1 96.56 107 LEU B N 1
ATOM 2904 C CA . LEU B 1 107 ? 11.297 -21.25 -21.172 1 96.56 107 LEU B CA 1
ATOM 2905 C C . LEU B 1 107 ? 11.156 -22.281 -22.297 1 96.56 107 LEU B C 1
ATOM 2907 O O . LEU B 1 107 ? 11.227 -21.922 -23.469 1 96.56 107 LEU B O 1
ATOM 2911 N N . HIS B 1 108 ? 10.938 -23.547 -21.906 1 96 108 HIS B N 1
ATOM 2912 C CA . HIS B 1 108 ? 10.812 -24.625 -22.891 1 96 108 HIS B CA 1
ATOM 2913 C C . HIS B 1 108 ? 9.695 -25.594 -22.516 1 96 108 HIS B C 1
ATOM 2915 O O . HIS B 1 108 ? 9.789 -26.797 -22.781 1 96 108 HIS B O 1
ATOM 2921 N N . VAL B 1 109 ? 8.719 -25.094 -21.859 1 95.81 109 VAL B N 1
ATOM 2922 C CA . VAL B 1 109 ? 7.727 -25.953 -21.234 1 95.81 109 VAL B CA 1
ATOM 2923 C C . VAL B 1 109 ? 6.793 -26.516 -22.297 1 95.81 109 VAL B C 1
ATOM 2925 O O . VAL B 1 109 ? 6.184 -27.578 -22.109 1 95.81 109 VAL B O 1
ATOM 2928 N N . SER B 1 110 ? 6.719 -25.906 -23.438 1 91.25 110 SER B N 1
ATOM 2929 C CA . SER B 1 110 ? 5.852 -26.375 -24.516 1 91.25 110 SER B CA 1
ATOM 2930 C C . SER B 1 110 ? 6.359 -27.688 -25.109 1 91.25 110 SER B C 1
ATOM 2932 O O . SER B 1 110 ? 5.625 -28.391 -25.797 1 91.25 110 SER B O 1
ATOM 2934 N N . ALA B 1 111 ? 7.566 -28.016 -24.781 1 93.31 111 ALA B N 1
ATOM 2935 C CA . ALA B 1 111 ? 8.117 -29.297 -25.219 1 93.31 111 ALA B CA 1
ATOM 2936 C C . ALA B 1 111 ? 7.715 -30.422 -24.266 1 93.31 111 ALA B C 1
ATOM 2938 O O . ALA B 1 111 ? 7.793 -31.609 -24.609 1 93.31 111 ALA B O 1
ATOM 2939 N N . LEU B 1 112 ? 7.277 -30.094 -23.125 1 95.38 112 LEU B N 1
ATOM 2940 C CA . LEU B 1 112 ? 6.996 -31.062 -22.062 1 95.38 112 LEU B CA 1
ATOM 2941 C C . LEU B 1 112 ? 5.496 -31.297 -21.938 1 95.38 112 LEU B C 1
ATOM 2943 O O . LEU B 1 112 ? 5.07 -32.375 -21.484 1 95.38 112 LEU B O 1
ATOM 2947 N N . LEU B 1 113 ? 4.699 -30.312 -22.266 1 97.56 113 LEU B N 1
ATOM 2948 C CA . LEU B 1 113 ? 3.25 -30.344 -22.094 1 97.56 113 LEU B CA 1
ATOM 2949 C C . LEU B 1 113 ? 2.541 -30.156 -23.422 1 97.56 113 LEU B C 1
ATOM 2951 O O . LEU B 1 113 ? 3.074 -29.516 -24.328 1 97.56 113 LEU B O 1
ATOM 2955 N N . PRO B 1 114 ? 1.356 -30.766 -23.594 1 97.19 114 PRO B N 1
ATOM 2956 C CA . PRO B 1 114 ? 0.656 -30.672 -24.875 1 97.19 114 PRO B CA 1
ATOM 2957 C C . PRO B 1 114 ? 0.235 -29.25 -25.203 1 97.19 114 PRO B C 1
ATOM 2959 O O . PRO B 1 114 ? -0.294 -28.531 -24.344 1 97.19 114 PRO B O 1
ATOM 2962 N N . ALA B 1 115 ? 0.391 -28.812 -26.422 1 97.5 115 ALA B N 1
ATOM 2963 C CA . ALA B 1 115 ? 0.042 -27.484 -26.906 1 97.5 115 ALA B CA 1
ATOM 2964 C C . ALA B 1 115 ? -1.473 -27.297 -26.953 1 97.5 115 ALA B C 1
ATOM 2966 O O . ALA B 1 115 ? -2.211 -28.25 -27.219 1 97.5 115 ALA B O 1
ATOM 2967 N N . ALA B 1 116 ? -1.93 -26.094 -26.688 1 98.25 116 ALA B N 1
ATOM 2968 C CA . ALA B 1 116 ? -3.309 -25.656 -26.891 1 98.25 116 ALA B CA 1
ATOM 2969 C C . ALA B 1 116 ? -4.289 -26.609 -26.203 1 98.25 116 ALA B C 1
ATOM 2971 O O . ALA B 1 116 ? -5.344 -26.938 -26.75 1 98.25 116 ALA B O 1
ATOM 2972 N N . SER B 1 117 ? -3.924 -27.031 -25.016 1 98.25 117 SER B N 1
ATOM 2973 C CA . SER B 1 117 ? -4.711 -28.109 -24.406 1 98.25 117 SER B CA 1
ATOM 2974 C C . SER B 1 117 ? -5.223 -27.703 -23.031 1 98.25 117 SER B C 1
ATOM 2976 O O . SER B 1 117 ? -5.945 -28.469 -22.391 1 98.25 117 SER B O 1
ATOM 2978 N N . TYR B 1 118 ? -4.863 -26.547 -22.578 1 98.75 118 TYR B N 1
ATOM 2979 C CA . TYR B 1 118 ? -5.168 -26.188 -21.203 1 98.75 118 TYR B CA 1
ATOM 2980 C C . TYR B 1 118 ? -6.168 -25.047 -21.141 1 98.75 118 TYR B C 1
ATOM 2982 O O . TYR B 1 118 ? -6.094 -24.109 -21.938 1 98.75 118 TYR B O 1
ATOM 2990 N N . ASP B 1 119 ? -7.152 -25.141 -20.203 1 98.81 119 ASP B N 1
ATOM 2991 C CA . ASP B 1 119 ? -8.078 -24.062 -19.906 1 98.81 119 ASP B CA 1
ATOM 2992 C C . ASP B 1 119 ? -7.379 -22.938 -19.125 1 98.81 119 ASP B C 1
ATOM 2994 O O . ASP B 1 119 ? -7.746 -21.766 -19.25 1 98.81 119 ASP B O 1
ATOM 2998 N N . GLY B 1 120 ? -6.449 -23.312 -18.328 1 98.88 120 GLY B N 1
ATOM 2999 C CA . GLY B 1 120 ? -5.664 -22.375 -17.547 1 98.88 120 GLY B CA 1
ATOM 3000 C C . GLY B 1 120 ? -4.199 -22.75 -17.453 1 98.88 120 GLY B C 1
ATOM 3001 O O . GLY B 1 120 ? -3.865 -23.938 -17.312 1 98.88 120 GLY B O 1
ATOM 3002 N N . VAL B 1 121 ? -3.342 -21.781 -17.547 1 98.94 121 VAL B N 1
ATOM 3003 C CA . VAL B 1 121 ? -1.908 -21.969 -17.344 1 98.94 121 VAL B CA 1
ATOM 3004 C C . VAL B 1 121 ? -1.411 -20.984 -16.281 1 98.94 121 VAL B C 1
ATOM 3006 O O . VAL B 1 121 ? -1.612 -19.766 -16.406 1 98.94 121 VAL B O 1
ATOM 3009 N N . LEU B 1 122 ? -0.833 -21.531 -15.219 1 98.94 122 LEU B N 1
ATOM 3010 C CA . LEU B 1 122 ? -0.255 -20.703 -14.156 1 98.94 122 LEU B CA 1
ATOM 3011 C C . LEU B 1 122 ? 1.233 -20.484 -14.398 1 98.94 122 LEU B C 1
A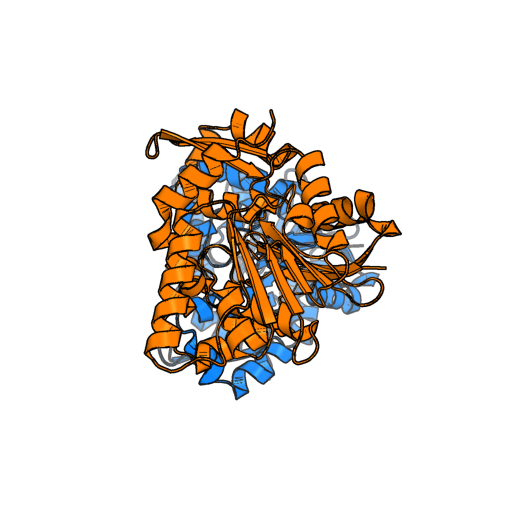TOM 3013 O O . LEU B 1 122 ? 1.987 -21.438 -14.609 1 98.94 122 LEU B O 1
ATOM 3017 N N . LEU B 1 123 ? 1.631 -19.297 -14.492 1 98.81 123 LEU B N 1
ATOM 3018 C CA . LEU B 1 123 ? 3.01 -18.828 -14.57 1 98.81 123 LEU B CA 1
ATOM 3019 C C . LEU B 1 123 ? 3.324 -17.891 -13.406 1 98.81 123 LEU B C 1
ATOM 3021 O O . LEU B 1 123 ? 3.65 -16.719 -13.617 1 98.81 123 LEU B O 1
ATOM 3025 N N . LEU B 1 124 ? 3.291 -18.406 -12.156 1 98 124 LEU B N 1
ATOM 3026 C CA . LEU B 1 124 ? 3.227 -17.578 -10.945 1 98 124 LEU B CA 1
ATOM 3027 C C . LEU B 1 124 ? 4.574 -17.562 -10.227 1 98 124 LEU B C 1
ATOM 3029 O O . LEU B 1 124 ? 4.734 -16.891 -9.219 1 98 124 LEU B O 1
ATOM 3033 N N . GLY B 1 125 ? 5.605 -18.156 -10.734 1 94.5 125 GLY B N 1
ATOM 3034 C CA . GLY B 1 125 ? 6.93 -18.172 -10.141 1 94.5 125 GLY B CA 1
ATOM 3035 C C . GLY B 1 125 ? 8.016 -17.688 -11.078 1 94.5 125 GLY B C 1
ATOM 3036 O O . GLY B 1 125 ? 8.781 -16.781 -10.734 1 94.5 125 GLY B O 1
ATOM 3037 N N . PRO B 1 126 ? 8.016 -18.016 -12.203 1 96.56 126 PRO B N 1
ATOM 3038 C CA . PRO B 1 126 ? 9.172 -17.891 -13.102 1 96.56 126 PRO B CA 1
ATOM 3039 C C . PRO B 1 126 ? 9.492 -16.453 -13.453 1 96.56 126 PRO B C 1
ATOM 3041 O O . PRO B 1 126 ? 10.664 -16.062 -13.492 1 96.56 126 PRO B O 1
ATOM 3044 N N . LEU B 1 127 ? 8.492 -15.617 -13.648 1 97.44 127 LEU B N 1
ATOM 3045 C CA . LEU B 1 127 ? 8.711 -14.336 -14.312 1 97.44 127 LEU B CA 1
ATOM 3046 C C . LEU B 1 127 ? 9.617 -13.438 -13.477 1 97.44 127 LEU B C 1
ATOM 3048 O O . LEU B 1 127 ? 10.422 -12.68 -14.023 1 97.44 127 LEU B O 1
ATOM 3052 N N . TYR B 1 128 ? 9.516 -13.516 -12.148 1 95.62 128 TYR B N 1
ATOM 3053 C CA . TYR B 1 128 ? 10.312 -12.602 -11.344 1 95.62 128 TYR B CA 1
ATOM 3054 C C . TYR B 1 128 ? 11.711 -13.172 -11.094 1 95.62 128 TYR B C 1
ATOM 3056 O O . TYR B 1 128 ? 12.516 -12.562 -10.391 1 95.62 128 TYR B O 1
ATOM 3064 N N . HIS B 1 129 ? 12.094 -14.258 -11.758 1 95.19 129 HIS B N 1
ATOM 3065 C CA . HIS B 1 129 ? 13.445 -14.797 -11.742 1 95.19 129 HIS B CA 1
ATOM 3066 C C . HIS B 1 129 ? 14.125 -14.625 -13.094 1 95.19 129 HIS B C 1
ATOM 3068 O O . HIS B 1 129 ? 15.336 -14.812 -13.211 1 95.19 129 HIS B O 1
ATOM 3074 N N . LEU B 1 130 ? 13.383 -14.305 -14.055 1 96 130 LEU B N 1
ATOM 3075 C CA . LEU B 1 130 ? 13.914 -14.102 -15.398 1 96 130 LEU B CA 1
ATOM 3076 C C . LEU B 1 130 ? 14.344 -12.656 -15.594 1 96 130 LEU B C 1
ATOM 3078 O O . LEU B 1 130 ? 13.492 -11.766 -15.734 1 96 130 LEU B O 1
ATOM 3082 N N . VAL B 1 131 ? 15.586 -12.383 -15.727 1 93.81 131 VAL B N 1
ATOM 3083 C CA . VAL B 1 131 ? 16.125 -11.031 -15.625 1 93.81 131 VAL B CA 1
ATOM 3084 C C . VAL B 1 131 ? 16.047 -10.336 -16.984 1 93.81 131 VAL B C 1
ATOM 3086 O O . VAL B 1 131 ? 15.781 -9.141 -17.062 1 93.81 131 VAL B O 1
ATOM 3089 N N . GLU B 1 132 ? 16.234 -11.094 -18.078 1 95.38 132 GLU B N 1
ATOM 3090 C CA . GLU B 1 132 ? 16.156 -10.492 -19.391 1 95.38 132 GLU B CA 1
ATOM 3091 C C . GLU B 1 132 ? 14.719 -10.414 -19.891 1 95.38 132 GLU B C 1
ATOM 3093 O O . GLU B 1 132 ? 13.945 -11.352 -19.719 1 95.38 132 GLU B O 1
ATOM 3098 N N . GLU B 1 133 ? 14.414 -9.297 -20.438 1 96.88 133 GLU B N 1
ATOM 3099 C CA . GLU B 1 133 ? 13.062 -9.117 -20.969 1 96.88 133 GLU B CA 1
ATOM 3100 C C . GLU B 1 133 ? 12.719 -10.195 -21.984 1 96.88 133 GLU B C 1
ATOM 3102 O O . GLU B 1 133 ? 11.594 -10.703 -22.016 1 96.88 133 GLU B O 1
ATOM 3107 N N . SER B 1 134 ? 13.695 -10.562 -22.828 1 97.44 134 SER B N 1
ATOM 3108 C CA . SER B 1 134 ? 13.461 -11.578 -23.844 1 97.44 134 SER B CA 1
ATOM 3109 C C . SER B 1 134 ? 13.094 -12.922 -23.219 1 97.44 134 SER B C 1
ATOM 3111 O O . SER B 1 134 ? 12.305 -13.68 -23.797 1 97.44 134 SER B O 1
ATOM 3113 N N . GLU B 1 135 ? 13.672 -13.195 -22.062 1 97.69 135 GLU B N 1
ATOM 3114 C CA . GLU B 1 135 ? 13.336 -14.43 -21.359 1 97.69 135 GLU B CA 1
ATOM 3115 C C . GLU B 1 135 ? 11.906 -14.391 -20.828 1 97.69 135 GLU B C 1
ATOM 3117 O O . GLU B 1 135 ? 11.188 -15.391 -20.891 1 97.69 135 GLU B O 1
ATOM 3122 N N . ARG B 1 136 ? 11.484 -13.25 -20.266 1 98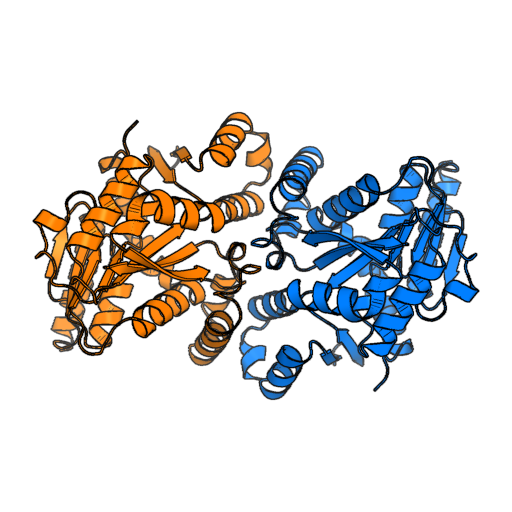.25 136 ARG B N 1
ATOM 3123 C CA . ARG B 1 136 ? 10.117 -13.102 -19.766 1 98.25 136 ARG B CA 1
ATOM 3124 C C . ARG B 1 136 ? 9.109 -13.188 -20.906 1 98.25 136 ARG B C 1
ATOM 3126 O O . ARG B 1 136 ? 8.062 -13.812 -20.766 1 98.25 136 ARG B O 1
ATOM 3133 N N . VAL B 1 137 ? 9.477 -12.625 -22.062 1 98.62 137 VAL B N 1
ATOM 3134 C CA . VAL B 1 137 ? 8.641 -12.734 -23.25 1 98.62 137 VAL B CA 1
ATOM 3135 C C . VAL B 1 137 ? 8.5 -14.203 -23.656 1 98.62 137 VAL B C 1
ATOM 3137 O O . VAL B 1 137 ? 7.398 -14.68 -23.922 1 98.62 137 VAL B O 1
ATOM 3140 N N . ALA B 1 138 ? 9.602 -14.906 -23.625 1 98.31 138 ALA B N 1
ATOM 3141 C CA . ALA B 1 138 ? 9.602 -16.312 -24.031 1 98.31 138 ALA B CA 1
ATOM 3142 C C . ALA B 1 138 ? 8.734 -17.141 -23.078 1 98.31 138 ALA B C 1
ATOM 3144 O O . ALA B 1 138 ? 7.969 -18 -23.531 1 98.31 138 ALA B O 1
ATOM 3145 N N . ALA B 1 139 ? 8.852 -16.906 -21.812 1 98.56 139 ALA B N 1
ATOM 3146 C CA . ALA B 1 139 ? 8.086 -17.672 -20.828 1 98.56 139 ALA B CA 1
ATOM 3147 C C . ALA B 1 139 ? 6.586 -17.469 -21.031 1 98.56 139 ALA B C 1
ATOM 3149 O O . ALA B 1 139 ? 5.812 -18.422 -21.016 1 98.56 139 ALA B O 1
ATOM 3150 N N . VAL B 1 140 ? 6.16 -16.203 -21.203 1 98.88 140 VAL B N 1
ATOM 3151 C CA . VAL B 1 140 ? 4.746 -15.906 -21.406 1 98.88 140 VAL B CA 1
ATOM 3152 C C . VAL B 1 140 ? 4.27 -16.531 -22.719 1 98.88 140 VAL B C 1
ATOM 3154 O O . VAL B 1 140 ? 3.176 -17.094 -22.781 1 98.88 140 VAL B O 1
ATOM 3157 N N . ALA B 1 141 ? 5.109 -16.469 -23.719 1 98.62 141 ALA B N 1
ATOM 3158 C CA . ALA B 1 141 ? 4.762 -17.062 -25.016 1 98.62 141 ALA B CA 1
ATOM 3159 C C . ALA B 1 141 ? 4.566 -18.578 -24.891 1 98.62 141 ALA B C 1
ATOM 3161 O O . ALA B 1 141 ? 3.631 -19.125 -25.469 1 98.62 141 ALA B O 1
ATOM 3162 N N . GLN B 1 142 ? 5.516 -19.219 -24.188 1 98.5 142 GLN B N 1
ATOM 3163 C CA . GLN B 1 142 ? 5.391 -20.641 -23.938 1 98.5 142 GLN B CA 1
ATOM 3164 C C . GLN B 1 142 ? 4.07 -20.969 -23.234 1 98.5 142 GLN B C 1
ATOM 3166 O O . GLN B 1 142 ? 3.387 -21.922 -23.609 1 98.5 142 GLN B O 1
ATOM 3171 N N . ALA B 1 143 ? 3.715 -20.203 -22.234 1 98.75 143 ALA B N 1
ATOM 3172 C CA . ALA B 1 143 ? 2.469 -20.406 -21.5 1 98.75 143 ALA B CA 1
ATOM 3173 C C . ALA B 1 143 ? 1.259 -20.234 -22.422 1 98.75 143 ALA B C 1
ATOM 3175 O O . ALA B 1 143 ? 0.309 -21.016 -22.359 1 98.75 143 ALA B O 1
ATOM 3176 N N . LEU B 1 144 ? 1.281 -19.188 -23.234 1 98.62 144 LEU B N 1
ATOM 3177 C CA . LEU B 1 144 ? 0.184 -18.922 -24.172 1 98.62 144 LEU B CA 1
ATOM 3178 C C . LEU B 1 144 ? 0.028 -20.078 -25.156 1 98.62 144 LEU B C 1
ATOM 3180 O O . LEU B 1 144 ? -1.091 -20.406 -25.547 1 98.62 144 LEU B O 1
ATOM 3184 N N . GLN B 1 145 ? 1.107 -20.719 -25.547 1 98.25 145 GLN B N 1
ATOM 3185 C CA . GLN B 1 145 ? 1.066 -21.844 -26.484 1 98.25 145 GLN B CA 1
ATOM 3186 C C . GLN B 1 145 ? 0.347 -23.047 -25.859 1 98.25 145 GLN B C 1
ATOM 3188 O O . GLN B 1 145 ? -0.264 -23.844 -26.578 1 98.25 145 GLN B O 1
ATOM 3193 N N . LEU B 1 146 ? 0.454 -23.172 -24.594 1 98.69 146 LEU B N 1
ATOM 3194 C CA . LEU B 1 146 ? -0.203 -24.266 -23.891 1 98.69 146 LEU B CA 1
ATOM 3195 C C . LEU B 1 146 ? -1.703 -24.016 -23.766 1 98.69 146 LEU B C 1
ATOM 3197 O O . LEU B 1 146 ? -2.492 -24.969 -23.719 1 98.69 146 LEU B O 1
ATOM 3201 N N . ALA B 1 147 ? -2.09 -22.75 -23.672 1 98.75 147 ALA B N 1
ATOM 3202 C CA . ALA B 1 147 ? -3.48 -22.375 -23.438 1 98.75 147 ALA B CA 1
ATOM 3203 C C . ALA B 1 147 ? -4.328 -22.594 -24.688 1 98.75 147 ALA B C 1
ATOM 3205 O O . ALA B 1 147 ? -3.865 -22.375 -25.812 1 98.75 147 ALA B O 1
ATOM 3206 N N . ARG B 1 148 ? -5.562 -23 -24.5 1 98.44 148 ARG B N 1
ATOM 3207 C CA . ARG B 1 148 ? -6.488 -23.172 -25.609 1 98.44 148 ARG B CA 1
ATOM 3208 C C . ARG B 1 148 ? -6.727 -21.844 -26.328 1 98.44 148 ARG B C 1
ATOM 3210 O O . ARG B 1 148 ? -6.961 -20.812 -25.688 1 98.44 148 ARG B O 1
ATOM 3217 N N . PRO B 1 149 ? -6.668 -21.922 -27.688 1 97.75 149 PRO B N 1
ATOM 3218 C CA . PRO B 1 149 ? -6.965 -20.688 -28.406 1 97.75 149 PRO B CA 1
ATOM 3219 C C . PRO B 1 149 ? -8.383 -20.172 -28.172 1 97.75 149 PRO B C 1
ATOM 3221 O O . PRO B 1 149 ? -9.336 -20.969 -28.172 1 97.75 149 PRO B O 1
ATOM 3224 N N . GLY B 1 150 ? -8.562 -18.906 -27.891 1 97.19 150 GLY B N 1
ATOM 3225 C CA . GLY B 1 150 ? -9.867 -18.266 -27.75 1 97.19 150 GLY B CA 1
ATOM 3226 C C . GLY B 1 150 ? -10.398 -18.297 -26.328 1 97.19 150 GLY B C 1
ATOM 3227 O O . GLY B 1 150 ? -11.039 -17.344 -25.891 1 97.19 150 GLY B O 1
ATOM 3228 N N . THR B 1 151 ? -10.086 -19.438 -25.609 1 97.12 151 THR B N 1
ATOM 3229 C CA . THR B 1 151 ? -10.742 -19.578 -24.312 1 97.12 151 THR B CA 1
ATOM 3230 C C . THR B 1 151 ? -9.719 -19.719 -23.203 1 97.12 151 THR B C 1
ATOM 3232 O O . THR B 1 151 ? -10.023 -19.484 -22.031 1 97.12 151 THR B O 1
ATOM 3235 N N . GLY B 1 152 ? -8.516 -20.172 -23.516 1 98.69 152 GLY B N 1
ATOM 3236 C CA . GLY B 1 152 ? -7.504 -20.406 -22.5 1 98.69 152 GLY B CA 1
ATOM 3237 C C . GLY B 1 152 ? -7.027 -19.141 -21.812 1 98.69 152 GLY B C 1
ATOM 3238 O O . GLY B 1 152 ? -6.945 -18.078 -22.438 1 98.69 152 GLY B O 1
ATOM 3239 N N . VAL B 1 153 ? -6.742 -19.297 -20.516 1 98.81 153 VAL B N 1
ATOM 3240 C CA . VAL B 1 153 ? -6.305 -18.156 -19.719 1 98.81 153 VAL B CA 1
ATOM 3241 C C . VAL B 1 153 ? -4.922 -18.438 -19.125 1 98.81 153 VAL B C 1
ATOM 3243 O O . VAL B 1 153 ? -4.641 -19.562 -18.703 1 98.81 153 VAL B O 1
ATOM 3246 N N . VAL B 1 154 ? -4.074 -17.438 -19.203 1 98.94 154 VAL B N 1
ATOM 3247 C CA . VAL B 1 154 ? -2.754 -17.516 -18.594 1 98.94 154 VAL B CA 1
ATOM 3248 C C . VAL B 1 154 ? -2.682 -16.547 -17.406 1 98.94 154 VAL B C 1
ATOM 3250 O O . VAL B 1 154 ? -3.039 -15.367 -17.547 1 98.94 154 VAL B O 1
ATOM 3253 N N . PHE B 1 155 ? -2.277 -17.031 -16.25 1 98.94 155 PHE B N 1
ATOM 3254 C CA . PHE B 1 155 ? -2.07 -16.234 -15.055 1 98.94 155 PHE B CA 1
ATOM 3255 C C . PHE B 1 155 ? -0.589 -15.953 -14.844 1 98.94 155 PHE B C 1
ATOM 3257 O O . PHE B 1 155 ? 0.207 -16.875 -14.68 1 98.94 155 PHE B O 1
ATOM 3264 N N . CYS B 1 156 ? -0.217 -14.711 -14.836 1 98.88 156 CYS B N 1
ATOM 3265 C CA . CYS B 1 156 ? 1.17 -14.297 -14.672 1 98.88 156 CYS B CA 1
ATOM 3266 C C . CYS B 1 156 ? 1.356 -13.539 -13.359 1 98.88 156 CYS B C 1
ATOM 3268 O O . CYS B 1 156 ? 0.65 -12.57 -13.094 1 98.88 156 CYS B O 1
ATOM 3270 N N . ALA B 1 157 ? 2.271 -13.984 -12.578 1 98.69 157 ALA B N 1
ATOM 3271 C CA . ALA B 1 157 ? 2.574 -13.273 -11.344 1 98.69 157 ALA B CA 1
ATOM 3272 C C . ALA B 1 157 ? 3.842 -12.438 -11.484 1 98.69 157 ALA B C 1
ATOM 3274 O O . ALA B 1 157 ? 4.781 -12.836 -12.18 1 98.69 157 ALA B O 1
ATOM 3275 N N . PHE B 1 158 ? 3.848 -11.312 -10.875 1 98.62 158 PHE B N 1
ATOM 3276 C CA . PHE B 1 158 ? 4.977 -10.391 -10.82 1 98.62 158 PHE B CA 1
ATOM 3277 C C . PHE B 1 158 ? 5.266 -9.977 -9.383 1 98.62 158 PHE B C 1
ATOM 3279 O O . PHE B 1 158 ? 4.375 -10 -8.531 1 98.62 158 PHE B O 1
ATOM 3286 N N . VAL B 1 159 ? 6.512 -9.719 -9.102 1 98.38 159 VAL B N 1
ATOM 3287 C CA . VAL B 1 159 ? 6.914 -9.102 -7.844 1 98.38 159 VAL B CA 1
ATOM 3288 C C . VAL B 1 159 ? 7.191 -7.617 -8.055 1 98.38 159 VAL B C 1
ATOM 3290 O O . VAL B 1 159 ? 7.828 -7.23 -9.039 1 98.38 159 VAL B O 1
ATOM 3293 N N . SER B 1 160 ? 6.699 -6.836 -7.152 1 98 160 SER B N 1
ATOM 3294 C CA . SER B 1 160 ? 6.824 -5.391 -7.332 1 98 160 SER B CA 1
ATOM 3295 C C . SER B 1 160 ? 8.148 -4.879 -6.781 1 98 160 SER B C 1
ATOM 3297 O O . SER B 1 160 ? 8.711 -5.465 -5.848 1 98 160 SER B O 1
ATOM 3299 N N . VAL B 1 161 ? 8.641 -3.791 -7.387 1 98.06 161 VAL B N 1
ATOM 3300 C CA . VAL B 1 161 ? 9.773 -3.061 -6.816 1 98.06 161 VAL B CA 1
ATOM 3301 C C . VAL B 1 161 ? 9.43 -2.609 -5.398 1 98.06 161 VAL B C 1
ATOM 3303 O O . VAL B 1 161 ? 10.289 -2.635 -4.512 1 98.06 161 VAL B O 1
ATOM 3306 N N . ALA B 1 162 ? 8.195 -2.246 -5.156 1 97.88 162 ALA B N 1
ATOM 3307 C CA . ALA B 1 162 ? 7.727 -1.822 -3.84 1 97.88 162 ALA B CA 1
ATOM 3308 C C . ALA B 1 162 ? 7.926 -2.926 -2.805 1 97.88 162 ALA B C 1
ATOM 3310 O O . ALA B 1 162 ? 8.234 -2.648 -1.643 1 97.88 162 ALA B O 1
ATOM 3311 N N . ALA B 1 163 ? 7.727 -4.148 -3.242 1 98 163 ALA B N 1
ATOM 3312 C CA . ALA B 1 163 ? 7.93 -5.281 -2.342 1 98 163 ALA B CA 1
ATOM 3313 C C . ALA B 1 163 ? 9.352 -5.293 -1.793 1 98 163 ALA B C 1
ATOM 3315 O O . ALA B 1 163 ? 9.562 -5.422 -0.583 1 98 163 ALA B O 1
ATOM 3316 N N . HIS B 1 164 ? 10.281 -5.18 -2.664 1 97.56 164 HIS B N 1
ATOM 3317 C CA . HIS B 1 164 ? 11.688 -5.188 -2.271 1 97.56 164 HIS B CA 1
ATOM 3318 C C . HIS B 1 164 ? 12.016 -3.998 -1.375 1 97.56 164 HIS B C 1
ATOM 3320 O O . HIS B 1 164 ? 12.711 -4.148 -0.37 1 97.56 164 HIS B O 1
ATOM 3326 N N . LEU B 1 165 ? 11.5 -2.855 -1.734 1 98.06 165 LEU B N 1
ATOM 3327 C CA . LEU B 1 165 ? 11.766 -1.651 -0.954 1 98.06 165 LEU B CA 1
ATOM 3328 C C . LEU B 1 165 ? 11.156 -1.766 0.44 1 98.06 165 LEU B C 1
ATOM 3330 O O . LEU B 1 165 ? 11.773 -1.354 1.426 1 98.06 165 LEU B O 1
ATOM 3334 N N . ARG B 1 166 ? 9.961 -2.287 0.55 1 98.19 166 ARG B N 1
ATOM 3335 C CA . ARG B 1 166 ? 9.352 -2.508 1.858 1 98.19 166 ARG B CA 1
ATOM 3336 C C . ARG B 1 166 ? 10.203 -3.447 2.705 1 98.19 166 ARG B C 1
ATOM 3338 O O . ARG B 1 166 ? 10.398 -3.209 3.898 1 98.19 166 ARG B O 1
ATOM 3345 N N . ASP B 1 167 ? 10.727 -4.492 2.059 1 96.38 167 ASP B N 1
ATOM 3346 C CA . ASP B 1 167 ? 11.586 -5.445 2.762 1 96.38 167 ASP B CA 1
ATOM 3347 C C . ASP B 1 167 ? 12.836 -4.762 3.307 1 96.38 167 ASP B C 1
ATOM 3349 O O . ASP B 1 167 ? 13.219 -4.977 4.457 1 96.38 167 ASP B O 1
ATOM 3353 N N . ILE B 1 168 ? 13.445 -3.906 2.527 1 96.12 168 ILE B N 1
ATOM 3354 C CA . ILE B 1 168 ? 14.672 -3.213 2.904 1 96.12 168 ILE B CA 1
ATOM 3355 C C . ILE B 1 168 ? 14.367 -2.186 3.994 1 96.12 168 ILE B C 1
ATOM 3357 O O . ILE B 1 168 ? 15.164 -1.998 4.918 1 96.12 168 ILE B O 1
ATOM 3361 N N . ALA B 1 169 ? 13.25 -1.527 3.912 1 97.19 169 ALA B N 1
ATOM 3362 C CA . ALA B 1 169 ? 12.859 -0.538 4.914 1 97.19 169 ALA B CA 1
ATOM 3363 C C . ALA B 1 169 ? 12.734 -1.175 6.293 1 97.19 169 ALA B C 1
ATOM 3365 O O . ALA B 1 169 ? 13.055 -0.549 7.305 1 97.19 169 ALA B O 1
ATOM 3366 N N . VAL B 1 170 ? 12.281 -2.391 6.312 1 95.06 170 VAL B N 1
ATOM 3367 C CA . VAL B 1 170 ? 12.016 -3.092 7.562 1 95.06 170 VAL B CA 1
ATOM 3368 C C . VAL B 1 170 ? 13.305 -3.717 8.086 1 95.06 170 VAL B C 1
ATOM 3370 O O . VAL B 1 170 ? 13.625 -3.598 9.273 1 95.06 170 VAL B O 1
ATOM 3373 N N . ARG B 1 171 ? 14.117 -4.285 7.223 1 94.75 171 ARG B N 1
ATOM 3374 C CA . ARG B 1 171 ? 15.211 -5.141 7.672 1 94.75 171 ARG B CA 1
ATOM 3375 C C . ARG B 1 171 ? 16.516 -4.355 7.758 1 94.75 171 ARG B C 1
ATOM 3377 O O . ARG B 1 171 ? 17.328 -4.59 8.656 1 94.75 171 ARG B O 1
ATOM 3384 N N . ASP B 1 172 ? 16.688 -3.492 6.805 1 96 172 ASP B N 1
ATOM 3385 C CA . ASP B 1 172 ? 17.953 -2.77 6.695 1 96 172 ASP B CA 1
ATOM 3386 C C . ASP B 1 172 ? 17.781 -1.472 5.91 1 96 172 ASP B C 1
ATOM 3388 O O . ASP B 1 172 ? 18.281 -1.344 4.793 1 96 172 ASP B O 1
ATOM 3392 N N . PRO B 1 173 ? 17.156 -0.471 6.559 1 97.06 173 PRO B N 1
ATOM 3393 C CA . PRO B 1 173 ? 16.875 0.771 5.832 1 97.06 173 PRO B CA 1
ATOM 3394 C C . PRO B 1 173 ? 18.156 1.462 5.344 1 97.06 173 PRO B C 1
ATOM 3396 O O . PRO B 1 173 ? 18.141 2.137 4.312 1 97.06 173 PRO B O 1
ATOM 3399 N N . ALA B 1 174 ? 19.297 1.239 5.992 1 97.5 174 ALA B N 1
ATOM 3400 C CA . ALA B 1 174 ? 20.547 1.904 5.637 1 97.5 174 ALA B CA 1
ATOM 3401 C C . ALA B 1 174 ? 21.094 1.367 4.32 1 97.5 174 ALA B C 1
ATOM 3403 O O . ALA B 1 174 ? 21.969 1.987 3.705 1 97.5 174 ALA B O 1
ATOM 3404 N N . LYS B 1 175 ? 20.641 0.196 3.898 1 96.44 175 LYS B N 1
ATOM 3405 C CA . LYS B 1 175 ? 21.109 -0.43 2.67 1 96.44 175 LYS B CA 1
ATOM 3406 C C . LYS B 1 175 ? 20.859 0.468 1.461 1 96.44 175 LYS B C 1
ATOM 3408 O O . LYS B 1 175 ? 21.656 0.49 0.52 1 96.44 175 LYS B O 1
ATOM 3413 N N . LEU B 1 176 ? 19.75 1.252 1.471 1 97.19 176 LEU B N 1
ATOM 3414 C CA . LEU B 1 176 ? 19.422 2.16 0.376 1 97.19 176 LEU B CA 1
ATOM 3415 C C . LEU B 1 176 ? 20.562 3.152 0.139 1 97.19 176 LEU B C 1
ATOM 3417 O O . LEU B 1 176 ? 20.859 3.496 -1.007 1 97.19 176 LEU B O 1
ATOM 3421 N N . VAL B 1 177 ? 21.172 3.598 1.251 1 97.31 177 VAL B N 1
ATOM 3422 C CA . VAL B 1 177 ? 22.25 4.582 1.174 1 97.31 177 VAL B CA 1
ATOM 3423 C C . VAL B 1 177 ? 23.578 3.873 0.941 1 97.31 177 VAL B C 1
ATOM 3425 O O . VAL B 1 177 ? 24.359 4.27 0.07 1 97.31 177 VAL B O 1
ATOM 3428 N N . ARG B 1 178 ? 23.844 2.779 1.709 1 97 178 ARG B N 1
ATOM 3429 C CA . ARG B 1 178 ? 25.109 2.051 1.637 1 97 178 ARG B CA 1
ATOM 3430 C C . ARG B 1 178 ? 25.328 1.476 0.242 1 97 178 ARG B C 1
ATOM 3432 O O . ARG B 1 178 ? 26.453 1.473 -0.262 1 97 178 ARG B O 1
ATOM 3439 N N . ALA B 1 179 ? 24.297 1.014 -0.401 1 96.31 179 ALA B N 1
ATOM 3440 C CA . ALA B 1 179 ? 24.375 0.424 -1.734 1 96.31 179 ALA B CA 1
ATOM 3441 C C . ALA B 1 179 ? 23.734 1.328 -2.775 1 96.31 179 ALA B C 1
ATOM 3443 O O . ALA B 1 179 ? 22.953 0.862 -3.611 1 96.31 179 ALA B O 1
ATOM 3444 N N . GLY B 1 180 ? 24 2.59 -2.703 1 95.31 180 GLY B N 1
ATOM 3445 C CA . GLY B 1 180 ? 23.359 3.598 -3.531 1 95.31 180 GLY B CA 1
ATOM 3446 C C . GLY B 1 180 ? 23.484 3.32 -5.016 1 95.31 180 GLY B C 1
ATOM 3447 O O . GLY B 1 180 ? 22.516 3.441 -5.762 1 95.31 180 GLY B O 1
ATOM 3448 N N . GLY B 1 181 ? 24.719 2.963 -5.492 1 93.75 181 GLY B N 1
ATOM 3449 C CA . GLY B 1 181 ? 24.938 2.643 -6.895 1 93.75 181 GLY B CA 1
ATOM 3450 C C . GLY B 1 181 ? 24.094 1.48 -7.379 1 93.75 181 GLY B C 1
ATOM 3451 O O . GLY B 1 181 ? 23.5 1.549 -8.453 1 93.75 181 GLY B O 1
ATOM 3452 N N . PHE B 1 182 ? 24.031 0.454 -6.602 1 94.44 182 PHE B N 1
ATOM 3453 C CA . PHE B 1 182 ? 23.188 -0.701 -6.91 1 94.44 182 PHE B CA 1
ATOM 3454 C C . PHE B 1 182 ? 21.734 -0.288 -7.059 1 94.44 182 PHE B C 1
ATOM 3456 O O . PHE B 1 182 ? 21.078 -0.644 -8.039 1 94.44 182 PHE B O 1
ATOM 3463 N N . TYR B 1 183 ? 21.203 0.519 -6.125 1 96.38 183 TYR B N 1
ATOM 3464 C CA . TYR B 1 183 ? 19.781 0.834 -6.086 1 96.38 183 TYR B CA 1
ATOM 3465 C C . TYR B 1 183 ? 19.406 1.835 -7.176 1 96.38 183 TYR B C 1
ATOM 3467 O O . TYR B 1 183 ? 18.297 1.814 -7.695 1 96.38 183 TYR B O 1
ATOM 3475 N N . LYS B 1 184 ? 20.359 2.697 -7.527 1 96.06 184 LYS B N 1
ATOM 3476 C CA . LYS B 1 184 ? 20.109 3.566 -8.672 1 96.06 184 LYS B CA 1
ATOM 3477 C C . LYS B 1 184 ? 19.797 2.75 -9.93 1 96.06 184 LYS B C 1
ATOM 3479 O O . LYS B 1 184 ? 18.844 3.045 -10.648 1 96.06 184 LYS B O 1
ATOM 3484 N N . ASN B 1 185 ? 20.578 1.698 -10.156 1 95.56 185 ASN B N 1
ATOM 3485 C CA . ASN B 1 185 ? 20.391 0.832 -11.312 1 95.56 185 ASN B CA 1
ATOM 3486 C C . ASN B 1 185 ? 19.156 -0.048 -11.148 1 95.56 185 ASN B C 1
ATOM 3488 O O . ASN B 1 185 ? 18.391 -0.227 -12.102 1 95.56 185 ASN B O 1
ATOM 3492 N N . TYR B 1 186 ? 18.969 -0.605 -9.953 1 96.81 186 TYR B N 1
ATOM 3493 C CA . TYR B 1 186 ? 17.844 -1.47 -9.648 1 96.81 186 TYR B CA 1
ATOM 3494 C C . TYR B 1 186 ? 16.516 -0.741 -9.867 1 96.81 186 TYR B C 1
ATOM 3496 O O . TYR B 1 186 ? 15.609 -1.277 -10.508 1 96.81 186 TYR B O 1
ATOM 3504 N N . LEU B 1 187 ? 16.406 0.514 -9.406 1 97 187 LEU B N 1
ATOM 3505 C CA . LEU B 1 187 ? 15.164 1.273 -9.477 1 97 187 LEU B CA 1
ATOM 3506 C C . LEU B 1 187 ? 14.859 1.676 -10.922 1 97 187 LEU B C 1
ATOM 3508 O O . LEU B 1 187 ? 13.695 1.827 -11.289 1 97 187 LEU B O 1
ATOM 3512 N N . ARG B 1 188 ? 15.859 1.771 -11.758 1 94.94 188 ARG B N 1
ATOM 3513 C CA . ARG B 1 188 ? 15.688 2.131 -13.156 1 94.94 188 ARG B CA 1
ATOM 3514 C C . ARG B 1 188 ? 15.289 0.918 -13.992 1 94.94 188 ARG B C 1
ATOM 3516 O O . ARG B 1 188 ? 14.422 1.015 -14.867 1 94.94 188 ARG B O 1
ATOM 3523 N N . SER B 1 189 ? 15.828 -0.254 -13.664 1 95.5 189 SER B N 1
ATOM 3524 C CA . SER B 1 189 ? 15.719 -1.381 -14.586 1 95.5 189 SER B CA 1
ATOM 3525 C C . SER B 1 189 ? 14.805 -2.463 -14.031 1 95.5 189 SER B C 1
ATOM 3527 O O . SER B 1 189 ? 14.312 -3.312 -14.773 1 95.5 189 SER B O 1
ATOM 3529 N N . GLY B 1 190 ? 14.672 -2.494 -12.688 1 97.12 190 GLY B N 1
ATOM 3530 C CA . GLY B 1 190 ? 13.961 -3.59 -12.047 1 97.12 190 GLY B CA 1
ATOM 3531 C C . GLY B 1 190 ? 14.812 -4.832 -11.875 1 97.12 190 GLY B C 1
ATOM 3532 O O . GLY B 1 190 ? 14.375 -5.812 -11.266 1 97.12 190 GLY B O 1
ATOM 3533 N N . ARG B 1 191 ? 15.992 -4.824 -12.43 1 95.94 191 ARG B N 1
ATOM 3534 C CA . ARG B 1 191 ? 16.891 -5.977 -12.375 1 95.94 191 ARG B CA 1
ATOM 3535 C C . ARG B 1 191 ? 17.562 -6.074 -11.008 1 95.94 191 ARG B C 1
ATOM 3537 O O . ARG B 1 191 ? 18.109 -5.09 -10.516 1 95.94 191 ARG B O 1
ATOM 3544 N N . TYR B 1 192 ? 17.406 -7.133 -10.406 1 94.25 192 TYR B N 1
ATOM 3545 C CA . TYR B 1 192 ? 18.062 -7.438 -9.148 1 94.25 192 TYR B CA 1
ATOM 3546 C C . TYR B 1 192 ? 19.141 -8.508 -9.344 1 94.25 192 TYR B C 1
ATOM 3548 O O . TYR B 1 192 ? 18.812 -9.656 -9.688 1 94.25 192 TYR B O 1
ATOM 3556 N N . ASP B 1 193 ? 20.297 -8.156 -9.273 1 90 193 ASP B N 1
ATOM 3557 C CA . ASP B 1 193 ? 21.453 -9.047 -9.367 1 90 193 ASP B CA 1
ATOM 3558 C C . ASP B 1 193 ? 22.406 -8.836 -8.195 1 90 193 ASP B C 1
ATOM 3560 O O . ASP B 1 193 ? 23.125 -7.832 -8.148 1 90 193 ASP B O 1
ATOM 3564 N N . ALA B 1 194 ? 22.312 -9.742 -7.258 1 85.06 194 ALA B N 1
ATOM 3565 C CA . ALA B 1 194 ? 23.141 -9.578 -6.074 1 85.06 194 ALA B CA 1
ATOM 3566 C C . ALA B 1 194 ? 23.719 -10.922 -5.613 1 85.06 194 ALA B C 1
ATOM 3568 O O . ALA B 1 194 ? 23.094 -11.969 -5.824 1 85.06 194 ALA B O 1
ATOM 3569 N N . PHE B 1 195 ? 24.906 -10.797 -5.105 1 78.06 195 PHE B N 1
ATOM 3570 C CA . PHE B 1 195 ? 25.516 -11.984 -4.508 1 78.06 195 PHE B CA 1
ATOM 3571 C C . PHE B 1 195 ? 25.172 -12.07 -3.025 1 78.06 195 PHE B C 1
ATOM 3573 O O . PHE B 1 195 ? 25.375 -11.117 -2.277 1 78.06 195 PHE B O 1
ATOM 3580 N N . LYS B 1 196 ? 24.562 -13.148 -2.688 1 79.56 196 LYS B N 1
ATOM 3581 C CA . LYS B 1 196 ? 24.266 -13.383 -1.278 1 79.56 196 LYS B CA 1
ATOM 3582 C C . LYS B 1 196 ? 25.359 -14.211 -0.62 1 79.56 196 LYS B C 1
ATOM 3584 O O . LYS B 1 196 ? 25.391 -15.438 -0.753 1 79.56 196 LYS B O 1
ATOM 3589 N N . GLU B 1 197 ? 26.031 -13.578 0.225 1 79 197 GLU B N 1
ATOM 3590 C CA . GLU B 1 197 ? 27.172 -14.219 0.863 1 79 197 GLU B CA 1
ATOM 3591 C C . GLU B 1 197 ? 26.734 -15.367 1.766 1 79 197 GLU B C 1
ATOM 3593 O O . GLU B 1 197 ? 27.375 -16.422 1.786 1 79 197 GLU B O 1
ATOM 3598 N N . SER B 1 198 ? 25.641 -15.18 2.467 1 79.12 198 SER B N 1
ATOM 3599 C CA . SER B 1 198 ? 25.141 -16.172 3.416 1 79.12 198 SER B CA 1
ATOM 3600 C C . SER B 1 198 ? 24.766 -17.469 2.713 1 79.12 198 SER B C 1
ATOM 3602 O O . SER B 1 198 ? 24.859 -18.547 3.301 1 79.12 198 SER B O 1
ATOM 3604 N N . LEU B 1 199 ? 24.469 -17.344 1.418 1 76.94 199 LEU B N 1
ATOM 3605 C CA . LEU B 1 199 ? 24.047 -18.516 0.659 1 76.94 199 LEU B CA 1
ATOM 3606 C C . LEU B 1 199 ? 25.125 -18.938 -0.344 1 76.94 199 LEU B C 1
ATOM 3608 O O . LEU B 1 199 ? 25.078 -20.031 -0.888 1 76.94 199 LEU B O 1
ATOM 3612 N N . GLY B 1 200 ? 26.031 -18.016 -0.512 1 76.81 200 GLY B N 1
ATOM 3613 C CA . GLY B 1 200 ? 27.109 -18.281 -1.452 1 76.81 200 GLY B CA 1
ATOM 3614 C C . GLY B 1 200 ? 26.641 -18.375 -2.891 1 76.81 200 GLY B C 1
ATOM 3615 O O . GLY B 1 200 ? 27.188 -19.141 -3.684 1 76.81 200 GLY B O 1
ATOM 3616 N N . ILE B 1 201 ? 25.516 -17.781 -3.174 1 79.38 201 ILE B N 1
ATOM 3617 C CA . ILE B 1 201 ? 24.969 -17.875 -4.52 1 79.38 201 ILE B CA 1
ATOM 3618 C C . ILE B 1 201 ? 24.578 -16.484 -5.012 1 79.38 201 ILE B C 1
ATOM 3620 O O . ILE B 1 201 ? 24.328 -15.586 -4.207 1 79.38 201 ILE B O 1
ATOM 3624 N N . ALA B 1 202 ? 24.594 -16.359 -6.312 1 82.5 202 ALA B N 1
ATOM 3625 C CA . ALA B 1 202 ? 24.031 -15.164 -6.938 1 82.5 202 ALA B CA 1
ATOM 3626 C C . ALA B 1 202 ? 22.5 -15.25 -7.016 1 82.5 202 ALA B C 1
ATOM 3628 O O . ALA B 1 202 ? 21.953 -16.281 -7.387 1 82.5 202 ALA B O 1
ATOM 3629 N N . VAL B 1 203 ? 21.891 -14.289 -6.527 1 86.38 203 VAL B N 1
ATOM 3630 C CA . VAL B 1 203 ? 20.438 -14.203 -6.613 1 86.38 203 VAL B CA 1
ATOM 3631 C C . VAL B 1 203 ? 20.047 -13.18 -7.672 1 86.38 203 VAL B C 1
ATOM 3633 O O . VAL B 1 203 ? 20.438 -12.016 -7.598 1 86.38 203 VAL B O 1
ATOM 3636 N N . GLN B 1 204 ? 19.391 -13.695 -8.641 1 91.19 204 GLN B N 1
ATOM 3637 C CA . GLN B 1 204 ? 18.906 -12.828 -9.711 1 91.19 204 GLN B CA 1
ATOM 3638 C C . GLN B 1 204 ? 17.375 -12.773 -9.711 1 91.19 204 GLN B C 1
ATOM 3640 O O . GLN B 1 204 ? 16.719 -13.773 -9.414 1 91.19 204 GLN B O 1
ATOM 3645 N N . GLY B 1 205 ? 16.891 -11.617 -10.008 1 94.44 205 GLY B N 1
ATOM 3646 C CA . GLY B 1 205 ? 15.445 -11.43 -10.117 1 94.44 205 GLY B CA 1
ATOM 3647 C C . GLY B 1 205 ? 15.062 -10.18 -10.883 1 94.44 205 GLY B C 1
ATOM 3648 O O . GLY B 1 205 ? 15.93 -9.438 -11.344 1 94.44 205 GLY B O 1
ATOM 3649 N N . TYR B 1 206 ? 13.867 -10.094 -11.141 1 97.31 206 TYR B N 1
ATOM 3650 C CA . TYR B 1 206 ? 13.281 -8.93 -11.805 1 97.31 206 TYR B CA 1
ATOM 3651 C C . TYR B 1 206 ? 12.016 -8.484 -11.094 1 97.31 206 TYR B C 1
ATOM 3653 O O . TYR B 1 206 ? 11.125 -9.289 -10.828 1 97.31 206 TYR B O 1
ATOM 3661 N N . HIS B 1 207 ? 12.016 -7.238 -10.719 1 98.38 207 HIS B N 1
ATOM 3662 C CA . HIS B 1 207 ? 10.852 -6.637 -10.078 1 98.38 207 HIS B CA 1
ATOM 3663 C C . HIS B 1 207 ? 10.281 -5.5 -10.922 1 98.38 207 HIS B C 1
ATOM 3665 O O . HIS B 1 207 ? 11.008 -4.863 -11.688 1 98.38 207 HIS B O 1
ATOM 3671 N N . THR B 1 208 ? 9.031 -5.301 -10.805 1 98.12 208 THR B N 1
ATOM 3672 C CA . THR B 1 208 ? 8.352 -4.344 -11.664 1 98.12 208 THR B CA 1
ATOM 3673 C C . THR B 1 208 ? 7.223 -3.645 -10.914 1 98.12 208 THR B C 1
ATOM 3675 O O . THR B 1 208 ? 7.227 -3.6 -9.68 1 98.12 208 THR B O 1
ATOM 3678 N N . CYS B 1 209 ? 6.402 -2.869 -11.609 1 97.44 209 CYS B N 1
ATOM 3679 C CA . CYS B 1 209 ? 5.215 -2.223 -11.062 1 97.44 209 CYS B CA 1
ATOM 3680 C C . CYS B 1 209 ? 4.016 -2.412 -11.984 1 97.44 209 CYS B C 1
ATOM 3682 O O . CYS B 1 209 ? 4.141 -2.99 -13.062 1 97.44 209 CYS B O 1
ATOM 3684 N N . ALA B 1 210 ? 2.844 -2.025 -11.523 1 97.94 210 ALA B N 1
ATOM 3685 C CA . ALA B 1 210 ? 1.605 -2.256 -12.266 1 97.94 210 ALA B CA 1
ATOM 3686 C C . ALA B 1 210 ? 1.666 -1.613 -13.648 1 97.94 210 ALA B C 1
ATOM 3688 O O . ALA B 1 210 ? 1.34 -2.252 -14.648 1 97.94 210 ALA B O 1
ATOM 3689 N N . ALA B 1 211 ? 2.111 -0.371 -13.727 1 96.56 211 ALA B N 1
ATOM 3690 C CA . ALA B 1 211 ? 2.182 0.355 -14.992 1 96.56 211 ALA B CA 1
ATOM 3691 C C . ALA B 1 211 ? 3.104 -0.354 -15.984 1 96.56 211 ALA B C 1
ATOM 3693 O O . ALA B 1 211 ? 2.75 -0.537 -17.141 1 96.56 211 ALA B O 1
ATOM 3694 N N . ASP B 1 212 ? 4.242 -0.781 -15.531 1 97.44 212 ASP B N 1
ATOM 3695 C CA . ASP B 1 212 ? 5.227 -1.43 -16.391 1 97.44 212 ASP B CA 1
ATOM 3696 C C . ASP B 1 212 ? 4.773 -2.832 -16.781 1 97.44 212 ASP B C 1
ATOM 3698 O O . ASP B 1 212 ? 5.086 -3.311 -17.875 1 97.44 212 ASP B O 1
ATOM 3702 N N . THR B 1 213 ? 4.07 -3.52 -15.875 1 98.31 213 THR B N 1
ATOM 3703 C CA . THR B 1 213 ? 3.488 -4.816 -16.203 1 98.31 213 THR B CA 1
ATOM 3704 C C . THR B 1 213 ? 2.52 -4.691 -17.375 1 98.31 213 THR B C 1
ATOM 3706 O O . THR B 1 213 ? 2.604 -5.457 -18.344 1 98.31 213 THR B O 1
ATOM 3709 N N . ARG B 1 214 ? 1.628 -3.713 -17.344 1 98.12 214 ARG B N 1
ATOM 3710 C CA . ARG B 1 214 ? 0.683 -3.482 -18.422 1 98.12 214 ARG B CA 1
ATOM 3711 C C . ARG B 1 214 ? 1.412 -3.15 -19.719 1 98.12 214 ARG B C 1
ATOM 3713 O O . ARG B 1 214 ? 1.071 -3.676 -20.781 1 98.12 214 ARG B O 1
ATOM 3720 N N . ALA B 1 215 ? 2.383 -2.299 -19.594 1 98.12 215 ALA B N 1
ATOM 3721 C CA . ALA B 1 215 ? 3.146 -1.888 -20.766 1 98.12 215 ALA B CA 1
ATOM 3722 C C . ALA B 1 215 ? 3.861 -3.078 -21.406 1 98.12 215 ALA B C 1
ATOM 3724 O O . ALA B 1 215 ? 3.885 -3.217 -22.625 1 98.12 215 ALA B O 1
ATOM 3725 N N . PHE B 1 216 ? 4.453 -3.871 -20.562 1 98.56 216 PHE B N 1
ATOM 3726 C CA . PHE B 1 216 ? 5.152 -5.066 -21.016 1 98.56 216 PHE B CA 1
ATOM 3727 C C . PHE B 1 216 ? 4.207 -5.992 -21.766 1 98.56 216 PHE B C 1
ATOM 3729 O O . PHE B 1 216 ? 4.523 -6.445 -22.875 1 98.56 216 PHE B O 1
ATOM 3736 N N . LEU B 1 217 ? 3.062 -6.289 -21.188 1 98.69 217 LEU B N 1
ATOM 3737 C CA . LEU B 1 217 ? 2.1 -7.203 -21.797 1 98.69 217 LEU B CA 1
ATOM 3738 C C . LEU B 1 217 ? 1.522 -6.609 -23.078 1 98.69 217 LEU B C 1
ATOM 3740 O O . LEU B 1 217 ? 1.33 -7.324 -24.062 1 98.69 217 LEU B O 1
ATOM 3744 N N . GLU B 1 218 ? 1.262 -5.32 -23.078 1 98.25 218 GLU B N 1
ATOM 3745 C CA . GLU B 1 218 ? 0.751 -4.637 -24.266 1 98.25 218 GLU B CA 1
ATOM 3746 C C . GLU B 1 218 ? 1.778 -4.648 -25.391 1 98.25 218 GLU B C 1
ATOM 3748 O O . GLU B 1 218 ? 1.437 -4.914 -26.547 1 98.25 218 GLU B O 1
ATOM 3753 N N . LYS B 1 219 ? 2.967 -4.375 -25.062 1 98.44 219 LYS B N 1
ATOM 3754 C CA . LYS B 1 219 ? 4.055 -4.285 -26.031 1 98.44 219 LYS B CA 1
ATOM 3755 C C . LYS B 1 219 ? 4.266 -5.621 -26.734 1 98.44 219 LYS B C 1
ATOM 3757 O O . LYS B 1 219 ? 4.512 -5.652 -27.953 1 98.44 219 LYS B O 1
ATOM 3762 N N . HIS B 1 220 ? 4.113 -6.703 -26.062 1 98.69 220 HIS B N 1
ATOM 3763 C CA . HIS B 1 220 ? 4.617 -7.953 -26.625 1 98.69 220 HIS B CA 1
ATOM 3764 C C . HIS B 1 220 ? 3.477 -8.906 -26.969 1 98.69 220 HIS B C 1
ATOM 3766 O O . HIS B 1 220 ? 3.658 -9.836 -27.75 1 98.69 220 HIS B O 1
ATOM 3772 N N . PHE B 1 221 ? 2.275 -8.672 -26.406 1 98.62 221 PHE B N 1
ATOM 3773 C CA . PHE B 1 221 ? 1.324 -9.766 -26.516 1 98.62 221 PHE B CA 1
ATOM 3774 C C . PHE B 1 221 ? -0.05 -9.25 -26.922 1 98.62 221 PHE B C 1
ATOM 3776 O O . PHE B 1 221 ? -1.042 -9.984 -26.844 1 98.62 221 PHE B O 1
ATOM 3783 N N . THR B 1 222 ? -0.212 -7.996 -27.344 1 97.56 222 THR B N 1
ATOM 3784 C CA . THR B 1 222 ? -1.493 -7.391 -27.703 1 97.56 222 THR B CA 1
ATOM 3785 C C . THR B 1 222 ? -2.189 -8.195 -28.797 1 97.56 222 THR B C 1
ATOM 3787 O O . THR B 1 222 ? -3.418 -8.289 -28.812 1 97.56 222 THR B O 1
ATOM 3790 N N . LYS B 1 223 ? -1.427 -8.812 -29.672 1 97.81 223 LYS B N 1
ATOM 3791 C CA . LYS B 1 223 ? -2.002 -9.57 -30.766 1 97.81 223 LYS B CA 1
ATOM 3792 C C . LYS B 1 223 ? -2.424 -10.969 -30.328 1 97.81 223 LYS B C 1
ATOM 3794 O O . LYS B 1 223 ? -3.412 -11.516 -30.812 1 97.81 223 LYS B O 1
ATOM 3799 N N . GLU B 1 224 ? -1.752 -11.555 -29.391 1 98.31 224 GLU B N 1
ATOM 3800 C CA . GLU B 1 224 ? -1.929 -12.953 -29.016 1 98.31 224 GLU B CA 1
ATOM 3801 C C . GLU B 1 224 ? -2.879 -13.102 -27.828 1 98.31 224 GLU B C 1
ATOM 3803 O O . GLU B 1 224 ? -3.443 -14.172 -27.609 1 98.31 224 GLU B O 1
ATOM 3808 N N . ALA B 1 225 ? -2.967 -12.016 -27.078 1 98.69 225 ALA B N 1
ATOM 3809 C CA . ALA B 1 225 ? -3.736 -12.148 -25.844 1 98.69 225 ALA B CA 1
ATOM 3810 C C . ALA B 1 225 ? -4.352 -10.812 -25.422 1 98.69 225 ALA B C 1
ATOM 3812 O O . ALA B 1 225 ? -3.936 -9.758 -25.906 1 98.69 225 ALA B O 1
ATOM 3813 N N . GLU B 1 226 ? -5.383 -10.867 -24.656 1 98.38 226 GLU B N 1
ATOM 3814 C CA . GLU B 1 226 ? -6.023 -9.719 -24.016 1 98.38 226 GLU B CA 1
ATOM 3815 C C . GLU B 1 226 ? -5.809 -9.727 -22.516 1 98.38 226 GLU B C 1
ATOM 3817 O O . GLU B 1 226 ? -6.059 -10.734 -21.844 1 98.38 226 GLU B O 1
ATOM 3822 N N . LEU B 1 227 ? -5.246 -8.656 -22 1 98.56 227 LEU B N 1
ATOM 3823 C CA . LEU B 1 227 ? -5.207 -8.508 -20.547 1 98.56 227 LEU B CA 1
ATOM 3824 C C . LEU B 1 227 ? -6.605 -8.273 -19.984 1 98.56 227 LEU B C 1
ATOM 3826 O O . LEU B 1 227 ? -7.172 -7.188 -20.156 1 98.56 227 LEU B O 1
ATOM 3830 N N . VAL B 1 228 ? -7.117 -9.211 -19.266 1 98 228 VAL B N 1
ATOM 3831 C CA . VAL B 1 228 ? -8.508 -9.133 -18.844 1 98 228 VAL B CA 1
ATOM 3832 C C . VAL B 1 228 ? -8.586 -8.609 -17.422 1 98 228 VAL B C 1
ATOM 3834 O O . VAL B 1 228 ? -9.609 -8.055 -17 1 98 228 VAL B O 1
ATOM 3837 N N . GLU B 1 229 ? -7.527 -8.812 -16.703 1 98.12 229 GLU B N 1
ATOM 3838 C CA . GLU B 1 229 ? -7.535 -8.383 -15.32 1 98.12 229 GLU B CA 1
ATOM 3839 C C . GLU B 1 229 ? -6.117 -8.234 -14.773 1 98.12 229 GLU B C 1
ATOM 3841 O O . GLU B 1 229 ? -5.207 -8.945 -15.211 1 98.12 229 GLU B O 1
ATOM 3846 N N . LEU B 1 230 ? -5.844 -7.27 -14.031 1 98.62 230 LEU B N 1
ATOM 3847 C CA . LEU B 1 230 ? -4.648 -7.086 -13.211 1 98.62 230 LEU B CA 1
ATOM 3848 C C . LEU B 1 230 ? -5.02 -6.809 -11.758 1 98.62 230 LEU B C 1
ATOM 3850 O O . LEU B 1 230 ? -5.812 -5.91 -11.477 1 98.62 230 LEU B O 1
ATOM 3854 N N . ARG B 1 231 ? -4.445 -7.641 -10.789 1 98.31 231 ARG B N 1
ATOM 3855 C CA . ARG B 1 231 ? -4.824 -7.508 -9.383 1 98.31 231 ARG B CA 1
ATOM 3856 C C . ARG B 1 231 ? -3.594 -7.539 -8.484 1 98.31 231 ARG B C 1
ATOM 3858 O O . ARG B 1 231 ? -2.605 -8.203 -8.789 1 98.31 231 ARG B O 1
ATOM 3865 N N . SER B 1 232 ? -3.73 -6.762 -7.391 1 97.62 232 SER B N 1
ATOM 3866 C CA . SER B 1 232 ? -2.816 -6.934 -6.266 1 97.62 232 SER B CA 1
ATOM 3867 C C . SER B 1 232 ? -3.158 -8.188 -5.469 1 97.62 232 SER B C 1
ATOM 3869 O O . SER B 1 232 ? -4.324 -8.43 -5.145 1 97.62 232 SER B O 1
ATOM 3871 N N . THR B 1 233 ? -2.215 -9.023 -5.09 1 97.25 233 THR B N 1
ATOM 3872 C CA . THR B 1 233 ? -2.537 -10.336 -4.523 1 97.25 233 THR B CA 1
ATOM 3873 C C . THR B 1 233 ? -2.643 -10.25 -3.004 1 97.25 233 THR B C 1
ATOM 3875 O O . THR B 1 233 ? -3.139 -11.18 -2.361 1 97.25 233 THR B O 1
ATOM 3878 N N . GLU B 1 234 ? -2.266 -9.203 -2.385 1 97.19 234 GLU B N 1
ATOM 3879 C CA . GLU B 1 234 ? -2.43 -9.039 -0.945 1 97.19 234 GLU B CA 1
ATOM 3880 C C . GLU B 1 234 ? -3.426 -7.926 -0.63 1 97.19 234 GLU B C 1
ATOM 3882 O O . GLU B 1 234 ? -3.6 -7.547 0.531 1 97.19 234 GLU B O 1
ATOM 3887 N N . GLY B 1 235 ? -4.027 -7.371 -1.693 1 97.38 235 GLY B N 1
ATOM 3888 C CA . GLY B 1 235 ? -4.82 -6.172 -1.48 1 97.38 235 GLY B CA 1
ATOM 3889 C C . GLY B 1 235 ? -4.02 -5.02 -0.911 1 97.38 235 GLY B C 1
ATOM 3890 O O . GLY B 1 235 ? -2.982 -4.645 -1.463 1 97.38 235 GLY B O 1
ATOM 3891 N N . ILE B 1 236 ? -4.465 -4.543 0.233 1 98.31 236 ILE B N 1
ATOM 3892 C CA . ILE B 1 236 ? -3.791 -3.402 0.845 1 98.31 236 ILE B CA 1
ATOM 3893 C C . ILE B 1 236 ? -2.844 -3.891 1.939 1 98.31 236 ILE B C 1
ATOM 3895 O O . ILE B 1 236 ? -2.307 -3.088 2.707 1 98.31 236 ILE B O 1
ATOM 3899 N N . LEU B 1 237 ? -2.629 -5.195 2.043 1 98.19 237 LEU B N 1
ATOM 3900 C CA . LEU B 1 237 ? -1.887 -5.762 3.164 1 98.19 237 LEU B CA 1
ATOM 3901 C C . LEU B 1 237 ? -0.516 -6.258 2.715 1 98.19 237 LEU B C 1
ATOM 3903 O O . LEU B 1 237 ? -0.051 -7.305 3.168 1 98.19 237 LEU B O 1
ATOM 3907 N N . GLY B 1 238 ? 0.102 -5.574 1.75 1 96.69 238 GLY B N 1
ATOM 3908 C CA . GLY B 1 238 ? 1.486 -5.836 1.393 1 96.69 238 GLY B CA 1
ATOM 3909 C C . GLY B 1 238 ? 2.465 -5.484 2.498 1 96.69 238 GLY B C 1
ATOM 3910 O O . GLY B 1 238 ? 2.066 -4.977 3.549 1 96.69 238 GLY B O 1
ATOM 3911 N N . GLY B 1 239 ? 3.764 -5.816 2.324 1 95.56 239 GLY B N 1
ATOM 3912 C CA . GLY B 1 239 ? 4.805 -5.488 3.285 1 95.56 239 GLY B CA 1
ATOM 3913 C C . GLY B 1 239 ? 4.785 -6.375 4.516 1 95.56 239 GLY B C 1
ATOM 3914 O O . GLY B 1 239 ? 5.215 -5.961 5.594 1 95.56 239 GLY B O 1
ATOM 3915 N N . GLY B 1 240 ? 4.188 -7.5 4.352 1 94.69 240 GLY B N 1
ATOM 3916 C CA . GLY B 1 240 ? 4.168 -8.445 5.457 1 94.69 240 GLY B CA 1
ATOM 3917 C C . GLY B 1 240 ? 2.93 -8.32 6.328 1 94.69 240 GLY B C 1
ATOM 3918 O O . GLY B 1 240 ? 2.725 -9.117 7.246 1 94.69 240 GLY B O 1
ATOM 3919 N N . LEU B 1 241 ? 2.053 -7.414 6.07 1 95.38 241 LEU B N 1
ATOM 3920 C CA . LEU B 1 241 ? 0.864 -7.203 6.891 1 95.38 241 LEU B CA 1
ATOM 3921 C C . LEU B 1 241 ? -0.077 -8.398 6.801 1 95.38 241 LEU B C 1
ATOM 3923 O O . LEU B 1 241 ? -0.758 -8.734 7.77 1 95.38 241 LEU B O 1
ATOM 3927 N N . ASP B 1 242 ? -0.119 -9.023 5.641 1 95.19 242 ASP B N 1
ATOM 3928 C CA . ASP B 1 242 ? -1.028 -10.156 5.488 1 95.19 242 ASP B CA 1
ATOM 3929 C C . ASP B 1 242 ? -0.599 -11.328 6.367 1 95.19 242 ASP B C 1
ATOM 3931 O O . ASP B 1 242 ? -1.425 -12.164 6.746 1 95.19 242 ASP B O 1
ATOM 3935 N N . ALA B 1 243 ? 0.685 -11.414 6.734 1 94.5 243 ALA B N 1
ATOM 3936 C CA . ALA B 1 243 ? 1.196 -12.484 7.582 1 94.5 243 ALA B CA 1
ATOM 3937 C C . ALA B 1 243 ? 0.581 -12.422 8.977 1 94.5 243 ALA B C 1
ATOM 3939 O O . ALA B 1 243 ? 0.556 -13.422 9.695 1 94.5 243 ALA B O 1
ATOM 3940 N N . LYS B 1 244 ? 0.047 -11.258 9.359 1 93.5 244 LYS B N 1
ATOM 3941 C CA . LYS B 1 244 ? -0.594 -11.086 10.656 1 93.5 244 LYS B CA 1
ATOM 3942 C C . LYS B 1 244 ? -1.906 -11.859 10.734 1 93.5 244 LYS B C 1
ATOM 3944 O O . LYS B 1 244 ? -2.443 -12.078 11.82 1 93.5 244 LYS B O 1
ATOM 3949 N N . LEU B 1 245 ? -2.396 -12.336 9.594 1 95.62 245 LEU B N 1
ATOM 3950 C CA . LEU B 1 245 ? -3.664 -13.062 9.531 1 95.62 245 LEU B CA 1
ATOM 3951 C C . LEU B 1 245 ? -3.434 -14.562 9.578 1 95.62 245 LEU B C 1
ATOM 3953 O O . LEU B 1 245 ? -4.391 -15.344 9.594 1 95.62 245 LEU B O 1
ATOM 3957 N N . GLU B 1 246 ? -2.219 -14.93 9.672 1 91 246 GLU B N 1
ATOM 3958 C CA . GLU B 1 246 ? -1.878 -16.344 9.57 1 91 246 GLU B CA 1
ATOM 3959 C C . GLU B 1 246 ? -2.613 -17.172 10.617 1 91 246 GLU B C 1
ATOM 3961 O O . GLU B 1 246 ? -3.1 -18.266 10.328 1 91 246 GLU B O 1
ATOM 3966 N N . ASP B 1 247 ? -2.746 -16.609 11.836 1 91.56 247 ASP B N 1
ATOM 3967 C CA . ASP B 1 247 ? -3.311 -17.375 12.945 1 91.56 247 ASP B CA 1
ATOM 3968 C C . ASP B 1 247 ? -4.738 -16.922 13.25 1 91.56 247 ASP B C 1
ATOM 3970 O O . ASP B 1 247 ? -5.273 -17.219 14.32 1 91.56 247 ASP B O 1
ATOM 3974 N N . ALA B 1 248 ? -5.41 -16.094 12.484 1 93.31 248 ALA B N 1
ATOM 3975 C CA . ALA B 1 248 ? -6.719 -15.508 12.758 1 93.31 248 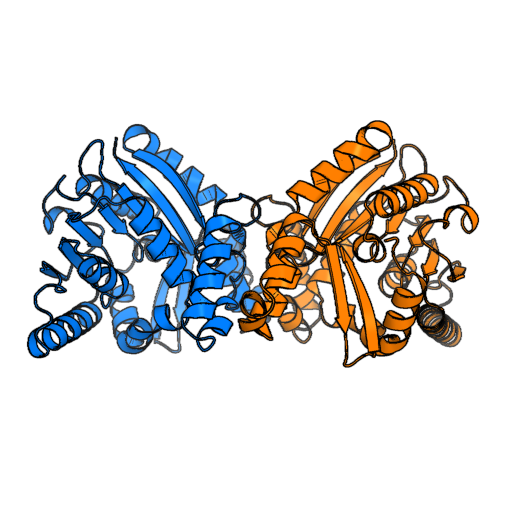ALA B CA 1
ATOM 3976 C C . ALA B 1 248 ? -7.828 -16.547 12.617 1 93.31 248 ALA B C 1
ATOM 3978 O O . ALA B 1 248 ? -8.938 -16.344 13.109 1 93.31 248 ALA B O 1
ATOM 3979 N N . GLY B 1 249 ? -7.625 -17.797 12.117 1 93.62 249 GLY B N 1
ATOM 3980 C CA . GLY B 1 249 ? -8.648 -18.797 11.859 1 93.62 249 GLY B CA 1
ATOM 3981 C C . GLY B 1 249 ? -9.266 -18.688 10.477 1 93.62 249 GLY B C 1
ATOM 3982 O O . GLY B 1 249 ? -9.242 -17.609 9.867 1 93.62 249 GLY B O 1
ATOM 3983 N N . PRO B 1 250 ? -9.852 -19.703 10.023 1 95.44 250 PRO B N 1
ATOM 3984 C CA . PRO B 1 250 ? -10.305 -19.781 8.633 1 95.44 250 PRO B CA 1
ATOM 3985 C C . PRO B 1 250 ? -11.43 -18.797 8.328 1 95.44 250 PRO B C 1
ATOM 3987 O O . PRO B 1 250 ? -11.461 -18.203 7.246 1 95.44 250 PRO B O 1
ATOM 3990 N N . GLU B 1 251 ? -12.344 -18.609 9.25 1 96.94 251 GLU B N 1
ATOM 3991 C CA . GLU B 1 251 ? -13.461 -17.703 9.016 1 96.94 251 GLU B CA 1
ATOM 3992 C C . GLU B 1 251 ? -12.984 -16.266 8.852 1 96.94 251 GLU B C 1
ATOM 3994 O O . GLU B 1 251 ? -13.43 -15.555 7.953 1 96.94 251 GLU B O 1
ATOM 3999 N N . VAL B 1 252 ? -12.109 -15.859 9.742 1 97.94 252 VAL B N 1
ATOM 4000 C CA . VAL B 1 252 ? -11.547 -14.508 9.711 1 97.94 252 VAL B CA 1
ATOM 4001 C C . VAL B 1 252 ? -10.734 -14.32 8.43 1 97.94 252 VAL B C 1
ATOM 4003 O O . VAL B 1 252 ? -10.883 -13.312 7.734 1 97.94 252 VAL B O 1
ATOM 4006 N N . VAL B 1 253 ? -9.938 -15.281 8.102 1 97.88 253 VAL B N 1
ATOM 4007 C CA . VAL B 1 253 ? -9.102 -15.219 6.902 1 97.88 253 VAL B CA 1
ATOM 4008 C C . VAL B 1 253 ? -9.984 -15.07 5.664 1 97.88 253 VAL B C 1
ATOM 4010 O O . VAL B 1 253 ? -9.719 -14.25 4.793 1 97.88 253 VAL B O 1
ATOM 4013 N N . GLN B 1 254 ? -11.047 -15.82 5.598 1 97.94 254 GLN B N 1
ATOM 4014 C CA . GLN B 1 254 ? -11.93 -15.773 4.438 1 97.94 254 GLN B CA 1
ATOM 4015 C C . GLN B 1 254 ? -12.656 -14.438 4.355 1 97.94 254 GLN B C 1
ATOM 4017 O O . GLN B 1 254 ? -12.914 -13.922 3.264 1 97.94 254 GLN B O 1
ATOM 4022 N N . ALA B 1 255 ? -13.055 -13.875 5.488 1 98.25 255 ALA B N 1
ATOM 4023 C CA . ALA B 1 255 ? -13.695 -12.555 5.5 1 98.25 255 ALA B CA 1
ATOM 4024 C C . ALA B 1 255 ? -12.758 -11.484 4.953 1 98.25 255 ALA B C 1
ATOM 4026 O O . ALA B 1 255 ? -13.164 -10.656 4.133 1 98.25 255 ALA B O 1
ATOM 4027 N N . TRP B 1 256 ? -11.547 -11.523 5.371 1 98.5 256 TRP B N 1
ATOM 4028 C CA . TRP B 1 256 ? -10.539 -10.586 4.875 1 98.5 256 TRP B CA 1
ATOM 4029 C C . TRP B 1 256 ? -10.273 -10.812 3.389 1 98.5 256 TRP B C 1
ATOM 4031 O O . TRP B 1 256 ? -10.18 -9.852 2.617 1 98.5 256 TRP B O 1
ATOM 4041 N N . ALA B 1 257 ? -10.188 -12.078 3.002 1 98.38 257 ALA B N 1
ATOM 4042 C CA . ALA B 1 257 ? -9.953 -12.398 1.599 1 98.38 257 ALA B CA 1
ATOM 4043 C C . ALA B 1 257 ? -11.07 -11.859 0.713 1 98.38 257 ALA B C 1
ATOM 4045 O O . ALA B 1 257 ? -10.812 -11.32 -0.365 1 98.38 257 ALA B O 1
ATOM 4046 N N . SER B 1 258 ? -12.281 -12.031 1.181 1 98.25 258 SER B N 1
ATOM 4047 C CA . SER B 1 258 ? -13.422 -11.508 0.428 1 98.25 258 SER B CA 1
ATOM 4048 C C . SER B 1 258 ? -13.344 -9.992 0.291 1 98.25 258 SER B C 1
ATOM 4050 O O . SER B 1 258 ? -13.539 -9.453 -0.799 1 98.25 258 SER B O 1
ATOM 4052 N N . LEU B 1 259 ? -13.07 -9.344 1.362 1 98.31 259 LEU B N 1
ATOM 4053 C CA . LEU B 1 259 ? -12.984 -7.887 1.356 1 98.31 259 LEU B CA 1
ATOM 4054 C C . LEU B 1 259 ? -11.852 -7.414 0.452 1 98.31 259 LEU B C 1
ATOM 4056 O O . LEU B 1 259 ? -12.047 -6.523 -0.377 1 98.31 259 LEU B O 1
ATOM 4060 N N . MET B 1 260 ? -10.672 -7.996 0.581 1 98.38 260 MET B N 1
ATOM 4061 C CA . MET B 1 260 ? -9.516 -7.609 -0.232 1 98.38 260 MET B CA 1
ATOM 4062 C C . MET B 1 260 ? -9.789 -7.859 -1.712 1 98.38 260 MET B C 1
ATOM 4064 O O . MET B 1 260 ? -9.508 -7.004 -2.553 1 98.38 260 MET B O 1
ATOM 4068 N N . TYR B 1 261 ? -10.328 -9.031 -2.016 1 98.56 261 TYR B N 1
ATOM 4069 C CA . TYR B 1 261 ? -10.578 -9.414 -3.402 1 98.56 261 TYR B CA 1
ATOM 4070 C C . TYR B 1 261 ? -11.609 -8.492 -4.039 1 98.56 261 TYR B C 1
ATOM 4072 O O . TYR B 1 261 ? -11.422 -8.023 -5.164 1 98.56 261 TYR B O 1
ATOM 4080 N N . ASP B 1 262 ? -12.656 -8.203 -3.338 1 97.75 262 ASP B N 1
ATOM 4081 C CA . ASP B 1 262 ? -13.797 -7.492 -3.91 1 97.75 262 ASP B CA 1
ATOM 4082 C C . ASP B 1 262 ? -13.516 -5.992 -4 1 97.75 262 ASP B C 1
ATOM 4084 O O . ASP B 1 262 ? -13.938 -5.336 -4.957 1 97.75 262 ASP B O 1
ATOM 4088 N N . GLU B 1 263 ? -12.75 -5.445 -3.057 1 97.25 263 GLU B N 1
ATOM 4089 C CA . GLU B 1 263 ? -12.742 -3.988 -2.947 1 97.25 263 GLU B CA 1
ATOM 4090 C C . GLU B 1 263 ? -11.336 -3.43 -3.129 1 97.25 263 GLU B C 1
ATOM 4092 O O . GLU B 1 263 ? -11.164 -2.254 -3.455 1 97.25 263 GLU B O 1
ATOM 4097 N N . TYR B 1 264 ? -10.289 -4.266 -2.936 1 98 264 TYR B N 1
ATOM 4098 C CA . TYR B 1 264 ? -8.992 -3.629 -2.752 1 98 264 TYR B CA 1
ATOM 4099 C C . TYR B 1 264 ? -7.926 -4.301 -3.611 1 98 264 TYR B C 1
ATOM 4101 O O . TYR B 1 264 ? -6.727 -4.102 -3.396 1 98 264 TYR B O 1
ATOM 4109 N N . SER B 1 265 ? -8.336 -5.082 -4.578 1 97.94 265 SER B N 1
ATOM 4110 C CA . SER B 1 265 ? -7.305 -5.809 -5.316 1 97.94 265 SER B CA 1
ATOM 4111 C C . SER B 1 265 ? -7.262 -5.367 -6.777 1 97.94 265 SER B C 1
ATOM 4113 O O . SER B 1 265 ? -6.273 -5.613 -7.473 1 97.94 265 SER B O 1
ATOM 4115 N N . ALA B 1 266 ? -8.312 -4.684 -7.289 1 97.44 266 ALA B N 1
ATOM 4116 C CA . ALA B 1 266 ? -8.359 -4.43 -8.727 1 97.44 266 ALA B CA 1
ATOM 4117 C C . ALA B 1 266 ? -8.312 -2.932 -9.016 1 97.44 266 ALA B C 1
ATOM 4119 O O . ALA B 1 266 ? -8 -2.521 -10.141 1 97.44 266 ALA B O 1
ATOM 4120 N N . LYS B 1 267 ? -8.703 -2.07 -8.062 1 96.81 267 LYS B N 1
ATOM 4121 C CA . LYS B 1 267 ? -8.688 -0.626 -8.273 1 96.81 267 LYS B CA 1
ATOM 4122 C C . LYS B 1 267 ? -7.254 -0.109 -8.391 1 96.81 267 LYS B C 1
ATOM 4124 O O . LYS B 1 267 ? -6.367 -0.546 -7.652 1 96.81 267 LYS B O 1
ATOM 4129 N N . GLU B 1 268 ? -7.051 0.833 -9.312 1 97.12 268 GLU B N 1
ATOM 4130 C CA . GLU B 1 268 ? -5.723 1.326 -9.656 1 97.12 268 GLU B CA 1
ATOM 4131 C C . GLU B 1 268 ? -4.98 1.821 -8.422 1 97.12 268 GLU B C 1
ATOM 4133 O O . GLU B 1 268 ? -3.793 1.535 -8.242 1 97.12 268 GLU B O 1
ATOM 4138 N N . GLU B 1 269 ? -5.59 2.516 -7.484 1 96.81 269 GLU B N 1
ATOM 4139 C CA . GLU B 1 269 ? -4.934 3.15 -6.348 1 96.81 269 GLU B CA 1
ATOM 4140 C C . GLU B 1 269 ? -4.422 2.111 -5.352 1 96.81 269 GLU B C 1
ATOM 4142 O O . GLU B 1 269 ? -3.654 2.436 -4.445 1 96.81 269 GLU B O 1
ATOM 4147 N N . TYR B 1 270 ? -4.816 0.812 -5.605 1 97.88 270 TYR B N 1
ATOM 4148 C CA . TYR B 1 270 ? -4.422 -0.193 -4.621 1 97.88 270 TYR B CA 1
ATOM 4149 C C . TYR B 1 270 ? -3.449 -1.195 -5.23 1 97.88 270 TYR B C 1
ATOM 4151 O O . TYR B 1 270 ? -2.932 -2.07 -4.535 1 97.88 270 TYR B O 1
ATOM 4159 N N . LEU B 1 271 ? -3.119 -1.083 -6.523 1 98.25 271 LEU B N 1
ATOM 4160 C CA . LEU B 1 271 ? -2.277 -2.068 -7.191 1 98.25 271 LEU B CA 1
ATOM 4161 C C . LEU B 1 271 ? -0.862 -2.049 -6.629 1 98.25 271 LEU B C 1
ATOM 4163 O O . LEU B 1 271 ? -0.206 -3.09 -6.551 1 98.25 271 LEU B O 1
ATOM 4167 N N . GLY B 1 272 ? -0.458 -0.905 -6.16 1 97.94 272 GLY B N 1
ATOM 4168 C CA . GLY B 1 272 ? 0.89 -0.785 -5.625 1 97.94 272 GLY B CA 1
ATOM 4169 C C . GLY B 1 272 ? 0.994 -1.192 -4.168 1 97.94 272 GLY B C 1
ATOM 4170 O O . GLY B 1 272 ? 2.088 -1.217 -3.602 1 97.94 272 GLY B O 1
ATOM 4171 N N . CYS B 1 273 ? -0.13 -1.596 -3.564 1 97.69 273 CYS B N 1
ATOM 4172 C CA . CYS B 1 273 ? -0.163 -1.911 -2.143 1 97.69 273 CYS B CA 1
ATOM 4173 C C . CYS B 1 273 ? 0.373 -3.314 -1.882 1 97.69 273 CYS B C 1
ATOM 4175 O O . CYS B 1 273 ? 0.755 -3.639 -0.756 1 97.69 273 CYS B O 1
ATOM 4177 N N . ALA B 1 274 ? 0.349 -4.121 -2.922 1 96.56 274 ALA B N 1
ATOM 4178 C CA . ALA B 1 274 ? 0.723 -5.52 -2.738 1 96.56 274 ALA B CA 1
ATOM 4179 C C . ALA B 1 274 ? 2.17 -5.762 -3.16 1 96.56 274 ALA B C 1
ATOM 4181 O O . ALA B 1 274 ? 2.766 -4.938 -3.857 1 96.56 274 ALA B O 1
ATOM 4182 N N . ASP B 1 275 ? 2.658 -6.797 -2.652 1 97.69 275 ASP B N 1
ATOM 4183 C CA . ASP B 1 275 ? 4.016 -7.207 -3.01 1 97.69 275 ASP B CA 1
ATOM 4184 C C . ASP B 1 275 ? 4.023 -7.996 -4.316 1 97.69 275 ASP B C 1
ATOM 4186 O O . ASP B 1 275 ? 5.027 -8.008 -5.031 1 97.69 275 ASP B O 1
ATOM 4190 N N . HIS B 1 276 ? 2.912 -8.578 -4.625 1 98.06 276 HIS B N 1
ATOM 4191 C CA . HIS B 1 276 ? 2.748 -9.359 -5.848 1 98.06 276 HIS B CA 1
ATOM 4192 C C . HIS B 1 276 ? 1.553 -8.867 -6.656 1 98.06 276 HIS B C 1
ATOM 4194 O O . HIS B 1 276 ? 0.585 -8.352 -6.094 1 98.06 276 HIS B O 1
ATOM 4200 N N . LEU B 1 277 ? 1.698 -8.961 -7.953 1 98.62 277 LEU B N 1
ATOM 4201 C CA . LEU B 1 277 ? 0.611 -8.727 -8.898 1 98.62 277 LEU B CA 1
ATOM 4202 C C . LEU B 1 277 ? 0.286 -9.992 -9.68 1 98.62 277 LEU B C 1
ATOM 4204 O O . LEU B 1 277 ? 1.168 -10.812 -9.93 1 98.62 277 LEU B O 1
ATOM 4208 N N . ILE B 1 278 ? -0.93 -10.18 -10.031 1 98.81 278 ILE B N 1
ATOM 4209 C CA . ILE B 1 278 ? -1.341 -11.258 -10.922 1 98.81 278 ILE B CA 1
ATOM 4210 C C . ILE B 1 278 ? -2.084 -10.68 -12.125 1 98.81 278 ILE B C 1
ATOM 4212 O O . ILE B 1 278 ? -3.035 -9.914 -11.961 1 98.81 278 ILE B O 1
ATOM 4216 N N . ALA B 1 279 ? -1.606 -10.938 -13.281 1 98.88 279 ALA B N 1
ATOM 4217 C CA . ALA B 1 279 ? -2.25 -10.57 -14.539 1 98.88 279 ALA B CA 1
ATOM 4218 C C . ALA B 1 279 ? -2.957 -11.766 -15.172 1 98.88 279 ALA B C 1
ATOM 4220 O O . ALA B 1 279 ? -2.422 -12.875 -15.18 1 98.88 279 ALA B O 1
ATOM 4221 N N . VAL B 1 280 ? -4.137 -11.562 -15.609 1 98.81 280 VAL B N 1
ATOM 4222 C CA . VAL B 1 280 ? -4.918 -12.586 -16.297 1 98.81 280 VAL B CA 1
ATOM 4223 C C . VAL B 1 280 ? -4.969 -12.273 -17.797 1 98.81 280 VAL B C 1
ATOM 4225 O O . VAL B 1 280 ? -5.531 -11.25 -18.203 1 98.81 280 VAL B O 1
ATOM 4228 N N . LEU B 1 281 ? -4.391 -13.148 -18.562 1 98.81 281 LEU B N 1
ATOM 4229 C CA . LEU B 1 281 ? -4.355 -13.016 -20.016 1 98.81 281 LEU B CA 1
ATOM 4230 C C . LEU B 1 281 ? -5.254 -14.047 -20.688 1 98.81 281 LEU B C 1
ATOM 4232 O O . LEU B 1 281 ? -5.117 -15.25 -20.438 1 98.81 281 LEU B O 1
ATOM 4236 N N . ARG B 1 282 ? -6.145 -13.594 -21.516 1 98.62 282 ARG B N 1
ATOM 4237 C CA . ARG B 1 282 ? -6.926 -14.508 -22.344 1 98.62 282 ARG B CA 1
ATOM 4238 C C . ARG B 1 282 ? -6.316 -14.641 -23.734 1 98.62 282 ARG B C 1
ATOM 4240 O O . ARG B 1 282 ? -6.098 -13.648 -24.422 1 98.62 282 ARG B O 1
ATOM 4247 N N . ARG B 1 283 ? -6.031 -15.859 -24.031 1 98.62 283 ARG B N 1
ATOM 4248 C CA . ARG B 1 283 ? -5.48 -16.094 -25.359 1 98.62 283 ARG B CA 1
ATOM 4249 C C . ARG B 1 283 ? -6.516 -15.805 -26.438 1 98.62 283 ARG B C 1
ATOM 4251 O O . ARG B 1 283 ? -7.68 -16.203 -26.312 1 98.62 283 ARG B O 1
ATOM 4258 N N . LYS B 1 284 ? -6.062 -15.07 -27.453 1 97.44 284 LYS B N 1
ATOM 4259 C CA . LYS B 1 284 ? -6.938 -14.797 -28.594 1 97.44 284 LYS B CA 1
ATOM 4260 C C . LYS B 1 284 ? -7.02 -16 -29.531 1 97.44 284 LYS B C 1
ATOM 4262 O O . LYS B 1 284 ? -6.082 -16.797 -29.594 1 97.44 284 LYS B O 1
#

Solvent-accessible surface area (backbone atoms only — not comparable to full-atom values): 27563 Å² total; per-residue (Å²): 124,77,58,57,62,66,44,54,30,50,50,46,47,74,41,34,72,58,57,65,46,46,54,66,43,24,42,30,42,45,46,33,46,50,50,56,51,54,74,68,47,67,84,65,30,35,32,38,27,38,39,38,48,46,28,67,66,50,44,54,42,6,63,70,49,24,47,23,35,38,28,15,65,27,61,59,23,45,49,47,27,48,50,54,47,50,53,33,49,73,71,66,44,67,79,42,42,65,72,41,79,46,73,40,48,56,74,56,39,56,80,78,43,69,63,47,63,17,43,30,24,39,36,64,46,52,46,29,43,32,50,38,66,69,52,39,51,41,29,54,50,31,43,52,48,26,16,20,74,61,70,4,28,35,36,38,29,42,36,24,48,61,31,55,51,41,50,33,35,64,74,40,49,50,48,63,63,77,40,38,72,59,48,57,51,26,74,73,68,23,44,39,76,45,75,38,74,93,74,70,40,61,47,58,20,27,28,44,48,69,70,55,49,51,48,53,47,51,73,75,31,55,84,52,30,43,81,74,45,58,31,13,24,29,5,72,30,26,78,62,45,29,40,54,41,49,80,54,46,71,68,36,43,50,53,50,30,50,50,28,54,76,69,28,8,60,48,59,36,20,38,47,19,11,33,34,35,39,35,36,30,35,27,80,124,79,57,58,63,65,45,55,30,52,50,47,47,74,39,34,73,58,58,66,46,45,54,65,44,25,42,32,42,43,46,31,47,49,49,56,51,55,74,68,46,66,82,64,29,36,31,38,27,37,40,38,48,46,29,67,66,49,44,54,43,7,63,68,50,25,45,22,37,36,28,16,66,27,61,58,22,43,48,47,27,48,51,52,47,50,51,33,50,74,72,66,42,69,80,42,44,65,73,42,80,45,72,40,49,56,73,56,38,56,80,78,43,70,64,46,62,17,42,30,25,38,34,65,45,52,46,30,43,32,49,38,68,69,52,38,51,40,28,53,49,29,44,53,48,25,16,20,72,63,69,5,27,35,36,39,28,42,36,24,46,59,32,56,50,43,50,34,35,63,75,41,48,50,48,63,63,76,41,37,72,59,45,56,52,25,74,74,68,24,45,39,80,45,75,37,73,94,72,69,42,62,47,59,21,26,29,43,48,69,71,56,50,52,48,52,48,50,73,75,30,57,85,52,28,43,80,76,45,59,31,12,23,28,5,73,30,27,78,63,45,29,40,54,41,49,82,54,47,70,69,37,44,49,53,50,31,51,50,27,52,75,69,28,9,58,48,59,34,21,37,47,19,11,32,33,37,40,35,35,30,34,26,80

Secondary structure (DSSP, 8-state):
----HHHHHHHHHHTHHHHHHHGGG-HHHHHHHHHHHHHT--TT-EEEEET-TT-HHHHHHHHTT-EEEEEES-HHHHHHHHHHHHHHHHTT-GGG--SEEEE--GGGGGGTS-TT-BSEEEE-SGGGG--SHHHHHHHHHHHHHHBPTTT-EEEEEEEBHHHHHHHHHHH-TTHHHHTHHHHHHHHHH-EEEEEETTTTEEEEEE-B-HHHHHHHHHHHHTTTEEEEEEEESSTT-TTTGGGGGTTS-HHHHHHHHHHHHHHSSSSHHHHTTSSEEEEEEEE-/----HHHHHHHHHHTHHHHHHHGGG-HHHHHHHHHHHHHT--TT-EEEEET-TT-HHHHHHHHTT-EEEEEES-HHHHHHHHHHHHHHHHTT-GGG--SEEEE--GGGGGGTS-TT-BSEEEE-SGGGG--SHHHHHHHHHHHHHHBPTTT-EEEEEEEBHHHHHHHHHHH-TTHHHHTHHHHHHHHHH-EEEEEETTTTEEEEEE-B-HHHHHHHHHHHHTTTEEEEEEEESSTT-TTTGGGGGTTS-HHHHHHHHHHHHHHSSSSGGGGGGSSEEEEEEEE-

InterPro domains:
  IPR029063 S-adenosyl-L-methionine-dependent methyltransferase superfamily [G3DSA:3.40.50.150] (2-284)
  IPR029063 S-adenosyl-L-methionine-dependent methyltransferase superfamily [SSF53335] (10-190)
  IPR041698 Methyltransferase domain 25 [PF13649] (47-150)

Sequence (568 aa):
MATATDSVAQLYSTIATSEATRLALHPMEREITLRTIRAHLPAASAVADVGGGPGKLAFALADDGHAVDLVDLTPALVALAQQEQDARRASGQTDHLLRSLSVGNALHVSALLPAASYDGVLLLGPLYHLVEESERVAAVAQALQLARPGTGVVFCAFVSVAAHLRDIAVRDPAKLVRAGGFYKNYLRSGRYDAFKESLGIAVQGYHTCAADTRAFLEKHFTKEAELVELRSTEGILGGGLDAKLEDAGPEVVQAWASLMYDEYSAKEEYLGCADHLIAVLRRKMATATDSVAQLYSTIATSEATRLALHPMEREITLRTIRAHLPAASAVADVGGGPGKLAFALADDGHAVDLVDLTPALVALAQQEQDARRASGQTDHLLRSLSVGNALHVSALLPAASYDGVLLLGPLYHLVEESERVAAVAQALQLARPGTGVVFCAFVSVAAHLRDIAVRDPAKLVRAGGFYKNYLRSGRYDAFKESLGIAVQGYHTCAADTRAFLEKHFTKEAELVELRSTEGILGGGLDAKLEDAGPEVVQAWASLMYDEYSAKEEYLGCADHLIAVLRRK

Radius of gyration: 26.32 Å; Cα contacts (8 Å, |Δi|>4): 1213; chains: 2; bounding box: 52×81×59 Å

pLDDT: mean 95.45, std 5.04, range [71.31, 98.94]

Nearest PDB structures (foldseek):
  8joz-assembly1_A  TM=7.769E-01  e=1.052E-14  Escherichia coli K-12
  5dpm-assembly1_A  TM=6.383E-01  e=3.503E-09  Escherichia coli HS
  1wzn-assembly1_A  TM=6.403E-01  e=1.757E-08  Pyrococcus horikoshii OT3
  3cgg-assembly2_B  TM=6.151E-01  e=4.456E-08  Corynebacterium glutamicum ATCC 13032
  3g2q-assembly1_A  TM=6.654E-01  e=2.692E-07  Amycolatopsis orientalis

Foldseek 3Di:
DWQPLVLVQLVCLVCLVVVVCVCLLQLLLVLLVLVVVVVQFDQQWEEEEEQCFLQPSVLVVLVSNYAYEYEHQHPNRLVNVVVVQVVCVVVVVPSRHHNYTYYDDLLCCCVVAPFQRGQEYEAAPVQFSTQDLVSNLSSVVSRLRRHHAPRHKYKHKAFAPLLVQLVCVPPPVCCCVVVVVQVVVCVVRQWDWDQDPVSRGIGTTGHHAPVVVVVSCCVRPVPFKDFPAKWASNFQCASSNSSVCSPVDDVVSVVSSVCSNPPGIGDPVRRSNHRMMMIMIHTD/DWQPLVLVQLVC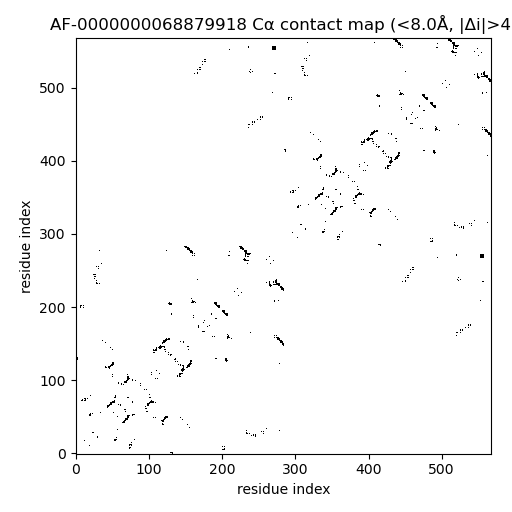LVCLVVVVCVCLLQLLLVLLVLVVVVVQFDQQWEEEEEQCFLPPSVLVVLVSNYAYEYEHQHPNRLVNVVVVQVVCVVVVVPSRHHPYTYYDDLLCCCVVAPFQRGQEYEAAPVQFSTQDLVSNLSSVVSRLRRHHAPRHKYKHKFFAPLQVQLVCVVPPVCCCVVVVVQVVVCVVRQWDWDQDPVSRGIGTTGHHAPVVVVVSCCVRPVPFKDFPAKWASNFQCASSNSSVCSPVDDVVSVVSSVCSNPPGIGDPVRRSNHRMMMIMIHTD

Organism: Cordyceps militaris (strain CM01) (NCBI:txid983644)